Protein AF-A0A8T3UH91-F1 (afdb_monomer)

pLDDT: mean 88.27, std 12.26, range [32.91, 98.62]

Mean predicted aligned error: 14.59 Å

Sequence (469 aa):
MAYIKEEEIVKNKIKLSKAHIYLDKYDMYYVEFLMRSGQTKKVRVFCEKGTFPEFNSAEFQKLQQVYGSKLLTDFFVKRLIGEKGLMNKEGRDDFIYLGGELYKNGYIANRHMVQLNGKTGQQNFDENLFSLRLQVQAKENNSQNSINSNNKNGKTYVIGDIHGMYGSYTEIMKRMTSKDHLIILGDVIDRGTGGIQIIQDIMKRKENRQTNPKITFMLGNHEMQFLETVATMIRRGLHKEDLITIMNRRIARSQYGYYSLHSDPKSKKSQDEWKKKLDLYDVDYQKLIDKKGLTDWELDIMGIWLTSNKGSTTIFDFLQGGRVNGTKEQQAIYSFLADSYVTLPQNINGKDYLFVHAMPPKDSQMIRQMKQSKKGYKFKELTRDQYTFMLEERDNSTYEQAKAYGFTTICGHTPEFGEILIDDNKGFVRIDAGCGHKQRKSKLALYCIDDGKVEYFDEKETIHEQPSL

Nearest PDB structures (foldseek):
  1cnt-assembly2_2  TM=3.433E-01  e=3.207E+00  Homo sapiens
  3ja6-assembly1_I  TM=1.655E-01  e=2.858E+00  Escherichia coli

Foldseek 3Di:
DQFDAPVQFPVVDWDKDWDPFDDDFWTWMWIWTQTPVRDIQIAIEIETPPADDHCPDPVVVVVCVQQHVCVCCVQPPVQAHDCNHQRNVVVHNYYYYSAYHDDSPRDGHDQQDQDPVRGGVVVVCVVCVVVVCVSVCVLVVLVVVVVVVVPDAAFEKEWFAAALLVQQVVVVQVPDFLRYEYEYQANQYHLFQRSVVVLVVVVVLCVDSVGGHHYAYAHALLLVLVLLLVVLCVLQVDDPVLLVLLQQLLVLVVLLVVLVVDDDPVSVVSNVVSVVSNVVSVVVNVVSCVNRVDDPVSSVSSRCNVHVRVCVSVVQLLDPPHVADDDVRSVVSSVVNQQHFQWAWDQDPNAIAIRHAAFAFPPLVQLVCCLVVNGTDGNNRDDPVRNCSSVDHDDLVRLQSNVVSRYQYEYEDDAPAQDWDDDVPSRYTYQQNAASVPDPNGWIWMATPSSGDIDTHARHSDSPDDHDD

Solvent-accessible surface area (backbone atoms only — not comparable to full-atom values): 24768 Å² total; per-residue (Å²): 128,42,48,52,50,70,86,47,40,43,90,91,47,68,48,78,45,78,48,97,58,94,51,96,66,36,39,42,30,39,42,35,38,34,31,74,88,71,49,74,49,71,29,43,34,33,30,37,55,86,48,68,70,57,88,85,36,74,66,33,54,52,48,31,71,74,70,34,89,54,49,62,52,53,63,64,44,61,45,38,33,31,88,87,5,49,18,40,76,67,65,35,68,54,72,46,77,64,29,49,45,79,46,100,82,78,55,76,24,61,32,74,46,67,43,98,85,74,41,24,54,46,55,54,48,61,77,42,42,67,62,51,49,54,56,50,48,57,53,47,52,56,47,51,58,54,59,76,41,75,80,82,72,55,54,44,34,38,34,26,30,37,12,4,24,36,18,36,53,49,58,53,59,73,73,58,42,38,62,20,34,42,35,38,28,17,27,45,45,15,63,28,87,18,16,65,60,48,53,52,51,51,55,58,35,64,75,40,52,85,74,22,35,47,72,47,56,32,40,14,52,54,52,50,39,50,51,55,38,55,52,45,27,65,77,47,68,54,52,74,68,54,55,49,41,49,38,52,30,52,51,25,49,51,51,26,55,57,27,67,79,43,88,50,74,67,35,47,52,52,21,55,56,26,44,55,51,26,60,57,31,49,55,56,42,49,52,48,33,72,75,47,67,64,48,71,67,60,51,48,47,40,36,45,31,39,57,79,54,32,30,50,60,39,53,52,33,54,36,86,89,41,80,35,81,48,69,69,49,46,50,49,54,53,50,53,56,40,66,19,28,47,33,39,46,47,75,56,96,90,43,41,34,33,41,20,16,37,44,55,66,79,52,63,64,59,55,52,49,25,67,75,68,57,46,55,46,34,45,76,79,50,56,72,83,74,53,47,49,45,77,45,81,76,56,73,67,33,36,44,53,43,30,74,75,58,26,34,37,39,24,19,80,66,60,66,50,51,42,65,50,76,38,81,89,53,17,39,35,37,32,12,8,25,31,53,69,82,47,97,50,28,15,34,30,39,36,30,72,83,79,69,48,74,48,77,35,64,77,18,51,42,85,81,62,72,80,86,129

Secondary structure (DSSP, 8-state):
--S--GGGEEEEEEEEEE-----SSEEEEEEEEEETTSPEEEEEEEEETTSS--TTSHHHHHHHHHH-TTHHIIIIIITTSSTTSHHHHHT-SS-EEEES-B-TTS-B--TTPBPTTSSBHHHHHHHHHHHHHHHHHHHHHHHHHHHTTTTT---EEEE---TT-HHHHHHHHHH--TT-EEEE-S--SSSSS-HHHHHHHHHHHHH-TTTS-EEEEB--HHHHHHHHHHHHHHHHT--HHHHHHHHHHHHHHHHHHHHHT--SHHHHHHHHHHHHHHHHHHHHHHHHHHHHT--HHHHHHHHHHHHTS-THHHHHHHSTTSSS-HHHHHHHHHHHHHTSEEEEEEEETTEEEEEESSS--S-HHHHHHHHHH---EEGGGS-HHHHGGGTSPPPHHHHHHHHHTTPEEEE-SS--SSS-EEETTTTEEE---BTTS--TT-BEEEEETTT--EEEE---SSTTPPPP-

Structure (mmCIF, N/CA/C/O backbone):
data_AF-A0A8T3UH91-F1
#
_entry.id   AF-A0A8T3UH91-F1
#
loop_
_atom_site.group_PDB
_atom_site.id
_atom_site.type_symbol
_atom_site.label_atom_id
_atom_site.label_alt_id
_atom_site.label_comp_id
_atom_site.label_asym_id
_atom_site.label_entity_id
_atom_site.label_seq_id
_atom_site.pdbx_PDB_ins_code
_atom_site.Cartn_x
_atom_site.Cartn_y
_atom_site.Cartn_z
_atom_site.occupancy
_atom_site.B_iso_or_equiv
_atom_site.auth_seq_id
_atom_site.auth_comp_id
_atom_site.auth_asym_id
_atom_site.auth_atom_id
_atom_site.pdbx_PDB_model_num
ATOM 1 N N . MET A 1 1 ? -39.924 12.089 40.213 1.00 50.84 1 MET A N 1
ATOM 2 C CA . MET A 1 1 ? -39.997 13.014 39.060 1.00 50.84 1 MET A CA 1
ATOM 3 C C . MET A 1 1 ? -38.819 12.721 38.140 1.00 50.84 1 MET A C 1
ATOM 5 O O . MET A 1 1 ? -37.715 12.589 38.648 1.00 50.84 1 MET A O 1
ATOM 9 N N . ALA A 1 2 ? -39.045 12.559 36.833 1.00 63.06 2 ALA A N 1
ATOM 10 C CA . ALA A 1 2 ? -38.036 12.118 35.857 1.00 63.06 2 ALA A CA 1
ATOM 11 C C . ALA A 1 2 ? -37.262 13.291 35.213 1.00 63.06 2 ALA A C 1
ATOM 13 O O . ALA A 1 2 ? -37.005 13.291 34.016 1.00 63.06 2 ALA A O 1
ATOM 14 N N . TYR A 1 3 ? -36.925 14.331 35.980 1.00 78.81 3 TYR A N 1
ATOM 15 C CA . TYR A 1 3 ? -36.194 15.495 35.468 1.00 78.81 3 TYR A CA 1
ATOM 16 C C . TYR A 1 3 ? -35.177 16.008 36.485 1.00 78.81 3 TYR A C 1
ATOM 18 O O . TYR A 1 3 ? -35.270 15.704 37.671 1.00 78.81 3 TYR A O 1
ATOM 26 N N . ILE A 1 4 ? -34.195 16.767 36.001 1.00 83.12 4 ILE A N 1
ATOM 27 C CA . ILE A 1 4 ? -33.141 17.375 36.821 1.00 83.12 4 ILE A CA 1
ATOM 28 C C . ILE A 1 4 ? -33.597 18.770 37.257 1.00 83.12 4 ILE A C 1
ATOM 30 O O . ILE A 1 4 ? -34.026 19.556 36.405 1.00 83.12 4 ILE A O 1
ATOM 34 N N . LYS A 1 5 ? -33.501 19.101 38.550 1.00 85.00 5 LYS A N 1
ATOM 35 C CA . LYS A 1 5 ? -33.792 20.462 39.030 1.00 85.00 5 LYS A CA 1
ATOM 36 C C . LYS A 1 5 ? -32.560 21.362 38.907 1.00 85.00 5 LYS A C 1
ATOM 38 O O . LYS A 1 5 ? -31.431 20.903 39.063 1.00 85.00 5 LYS A O 1
ATOM 43 N N . GLU A 1 6 ? -32.754 22.653 38.639 1.00 82.38 6 GLU A N 1
ATOM 44 C CA . GLU A 1 6 ? -31.633 23.588 38.441 1.00 82.38 6 GLU A CA 1
ATOM 45 C C . GLU A 1 6 ? -30.746 23.713 39.686 1.00 82.38 6 GLU A C 1
ATOM 47 O O . GLU A 1 6 ? -29.523 23.821 39.583 1.00 82.38 6 GLU A O 1
ATOM 52 N N . GLU A 1 7 ? -31.351 23.674 40.870 1.00 83.44 7 GLU A N 1
ATOM 53 C CA . GLU A 1 7 ? -30.669 23.733 42.157 1.00 83.44 7 GLU A CA 1
ATOM 54 C C . GLU A 1 7 ? -29.778 22.514 42.429 1.00 83.44 7 GLU A C 1
ATOM 56 O O . GLU A 1 7 ? -28.810 22.629 43.184 1.00 83.44 7 GLU A O 1
ATOM 61 N N . GLU A 1 8 ? -30.040 21.377 41.780 1.00 84.44 8 GLU A N 1
ATOM 62 C CA . GLU A 1 8 ? -29.279 20.135 41.941 1.00 84.44 8 GLU A CA 1
ATOM 63 C C . GLU A 1 8 ? -27.990 20.120 41.106 1.00 84.44 8 GLU A C 1
ATOM 65 O O . GLU A 1 8 ? -27.100 19.312 41.376 1.00 84.44 8 GLU A O 1
ATOM 70 N N . ILE A 1 9 ? -27.852 21.021 40.128 1.00 84.94 9 ILE A N 1
ATOM 71 C CA . ILE A 1 9 ? -26.699 21.093 39.225 1.00 84.94 9 ILE A CA 1
ATOM 72 C C . ILE A 1 9 ? -25.658 22.080 39.765 1.00 84.94 9 ILE A C 1
ATOM 74 O O . ILE A 1 9 ? -25.963 23.185 40.227 1.00 84.94 9 ILE A O 1
ATOM 78 N N . VAL A 1 10 ? -24.380 21.729 39.637 1.00 84.06 10 VAL A N 1
ATOM 79 C CA . VAL A 1 10 ? -23.287 22.693 39.786 1.00 84.06 10 VAL A CA 1
ATOM 80 C C . VAL A 1 10 ? -23.265 23.588 38.540 1.00 84.06 10 VAL A C 1
ATOM 82 O O . VAL A 1 10 ? -22.735 23.195 37.504 1.00 84.06 10 VAL A O 1
ATOM 85 N N . LYS A 1 11 ? -23.846 24.794 38.634 1.00 69.56 11 LYS A N 1
ATOM 86 C CA . LYS A 1 11 ? -24.146 25.704 37.500 1.00 69.56 11 LYS A CA 1
ATOM 87 C C . LYS A 1 11 ? -23.007 25.929 36.483 1.00 69.56 11 LYS A C 1
ATOM 89 O O . LYS A 1 11 ? -23.297 26.151 35.315 1.00 69.56 11 LYS A O 1
ATOM 94 N N . ASN A 1 12 ? -21.739 25.826 36.893 1.00 70.81 12 ASN A N 1
ATOM 95 C CA . ASN A 1 12 ? -20.565 26.038 36.026 1.00 70.81 12 ASN A CA 1
ATOM 96 C C . ASN A 1 12 ? -19.879 24.738 35.556 1.00 70.81 12 ASN A C 1
ATOM 98 O O . ASN A 1 12 ? -18.788 24.790 34.995 1.00 70.81 12 ASN A O 1
ATOM 102 N N . LYS A 1 13 ? -20.470 23.565 35.809 1.00 80.56 13 LYS A N 1
ATOM 103 C CA . LYS A 1 13 ? -19.911 22.254 35.443 1.00 80.56 13 LYS A CA 1
ATOM 104 C C . LYS A 1 13 ? -20.906 21.454 34.605 1.00 80.56 13 LYS A C 1
ATOM 106 O O . LYS A 1 13 ? -21.350 20.374 34.993 1.00 80.56 13 LYS A O 1
ATOM 111 N N . ILE A 1 14 ? -21.248 22.025 33.454 1.00 83.44 14 ILE A N 1
ATOM 112 C CA . ILE A 1 14 ? -22.041 21.373 32.412 1.00 83.44 14 ILE A CA 1
ATOM 113 C C . ILE A 1 14 ? -21.147 21.198 31.193 1.00 83.44 14 ILE A C 1
ATOM 115 O O . ILE A 1 14 ? -20.509 22.157 30.754 1.00 83.44 14 ILE A O 1
ATOM 119 N N . LYS A 1 15 ? -21.095 19.981 30.654 1.00 85.81 15 LYS A N 1
ATOM 120 C CA . LYS A 1 15 ? -20.309 19.667 29.462 1.00 85.81 15 LYS A CA 1
ATOM 121 C C . LYS A 1 15 ? -21.236 19.265 28.323 1.00 85.81 15 LYS A C 1
ATOM 123 O O . LYS A 1 15 ? -22.143 18.457 28.506 1.00 85.81 15 LYS A O 1
ATOM 128 N N . LEU A 1 16 ? -20.991 19.854 27.158 1.00 85.12 16 LEU A N 1
ATOM 129 C CA . LEU A 1 16 ? -21.706 19.586 25.917 1.00 85.12 16 LEU A CA 1
ATOM 130 C C . LEU A 1 16 ? -20.719 19.040 24.891 1.00 85.12 16 LEU A C 1
ATOM 132 O O . LEU A 1 16 ? -19.650 19.618 24.692 1.00 85.12 16 LEU A O 1
ATOM 136 N N . SER A 1 17 ? -21.067 17.940 24.235 1.00 86.94 17 SER A N 1
ATOM 137 C CA . SER A 1 17 ? -20.285 17.394 23.123 1.00 86.94 17 SER A CA 1
ATOM 138 C C . SER A 1 17 ? -21.195 16.767 22.078 1.00 86.94 17 SER A C 1
ATOM 140 O O . SER A 1 17 ? -22.221 16.180 22.413 1.00 86.94 17 SER A O 1
ATOM 142 N N . LYS A 1 18 ? -20.827 16.876 20.800 1.00 86.00 18 LYS A N 1
ATOM 143 C CA . LYS A 1 18 ? -21.486 16.103 19.747 1.00 86.00 18 LYS A CA 1
ATOM 144 C C . LYS A 1 18 ? -21.043 14.645 19.841 1.00 86.00 18 LYS A C 1
ATOM 146 O O . LYS A 1 18 ? -19.884 14.357 20.140 1.00 86.00 18 LYS A O 1
ATOM 151 N N . ALA A 1 19 ? -21.967 13.721 19.632 1.00 86.50 19 ALA A N 1
ATOM 152 C CA . ALA A 1 19 ? -21.669 12.303 19.608 1.00 86.50 19 ALA A CA 1
ATOM 153 C C . ALA A 1 19 ? -21.214 11.877 18.208 1.00 86.50 19 ALA A C 1
ATOM 155 O O . ALA A 1 19 ? -21.878 12.159 17.215 1.00 86.50 19 ALA A O 1
ATOM 156 N N . HIS A 1 20 ? -20.118 11.124 18.133 1.00 83.00 20 HIS A N 1
ATOM 157 C CA . HIS A 1 20 ? -19.632 10.522 16.887 1.00 83.00 20 HIS A CA 1
ATOM 158 C C . HIS A 1 20 ? -20.327 9.180 16.610 1.00 83.00 20 HIS A C 1
ATOM 160 O O . HIS A 1 20 ? -19.680 8.148 16.447 1.00 83.00 20 HIS A O 1
ATOM 166 N N . ILE A 1 21 ? -21.661 9.180 16.624 1.00 83.56 21 ILE A N 1
ATOM 167 C CA . ILE A 1 21 ? -22.488 8.015 16.297 1.00 83.56 21 ILE A CA 1
ATOM 168 C C . ILE A 1 21 ? -23.267 8.356 15.033 1.00 83.56 21 ILE A C 1
ATOM 170 O O . ILE A 1 21 ? -24.060 9.294 15.033 1.00 83.56 21 ILE A O 1
ATOM 174 N N . TYR A 1 22 ? -23.035 7.601 13.958 1.00 83.06 22 TYR A N 1
ATOM 175 C CA . TYR A 1 22 ? -23.790 7.778 12.723 1.00 83.06 22 TYR A CA 1
ATOM 176 C C . TYR A 1 22 ? -25.223 7.286 12.922 1.00 83.06 22 TYR A C 1
ATOM 178 O O . TYR A 1 22 ? -25.450 6.098 13.152 1.00 83.06 22 TYR A O 1
ATOM 186 N N . LEU A 1 23 ? -26.173 8.209 12.809 1.00 85.50 23 LEU A N 1
ATOM 187 C CA . LEU A 1 23 ? -27.600 7.929 12.765 1.00 85.50 23 LEU A CA 1
ATOM 188 C C . LEU A 1 23 ? -28.147 8.494 11.451 1.00 85.50 23 LEU A C 1
ATOM 190 O O . LEU A 1 23 ? -27.703 9.537 10.958 1.00 85.50 23 LEU A O 1
ATOM 194 N N . ASP A 1 24 ? -29.094 7.777 10.857 1.00 78.38 24 ASP A N 1
ATOM 195 C CA . ASP A 1 24 ? -29.610 8.094 9.523 1.00 78.38 24 ASP A CA 1
ATOM 196 C C . ASP A 1 24 ? -30.246 9.496 9.481 1.00 78.38 24 ASP A C 1
ATOM 198 O O . ASP A 1 24 ? -29.843 10.349 8.690 1.00 78.38 24 ASP A O 1
ATOM 202 N N . LYS A 1 25 ? -31.155 9.770 10.428 1.00 83.88 25 LYS A N 1
ATOM 203 C CA . LYS A 1 25 ? -32.010 10.972 10.440 1.00 83.88 25 LYS A CA 1
ATOM 204 C C . LYS A 1 25 ? -31.674 12.009 11.513 1.00 83.88 25 LYS A C 1
ATOM 206 O O . LYS A 1 25 ? -32.262 13.088 11.508 1.00 83.88 25 LYS A O 1
ATOM 211 N N . TYR A 1 26 ? -30.759 11.696 12.429 1.00 89.19 26 TYR A N 1
ATOM 212 C CA . TYR A 1 26 ? -30.516 12.517 13.616 1.00 89.19 26 TYR A CA 1
ATOM 213 C C . TYR A 1 26 ? -29.032 12.802 13.827 1.00 89.19 26 TYR A C 1
ATOM 215 O O . TYR A 1 26 ? -28.194 11.931 13.615 1.00 89.19 26 TYR A O 1
ATOM 223 N N . ASP A 1 27 ? -28.726 13.994 14.326 1.00 88.75 27 ASP A N 1
ATOM 224 C CA . ASP A 1 27 ? -27.482 14.253 15.047 1.00 88.75 27 ASP A CA 1
ATOM 225 C C . ASP A 1 27 ? -27.733 14.070 16.550 1.00 88.75 27 ASP A C 1
ATOM 227 O O . ASP A 1 27 ? -28.791 14.448 17.064 1.00 88.75 27 ASP A O 1
ATOM 231 N N . MET A 1 28 ? -26.762 13.496 17.265 1.00 91.81 28 MET A N 1
ATOM 232 C CA . MET A 1 28 ? -26.852 13.273 18.710 1.00 91.81 28 MET A CA 1
ATOM 233 C C . MET A 1 28 ? -25.784 14.073 19.457 1.00 91.81 28 MET A C 1
ATOM 235 O O . MET A 1 28 ? -24.643 14.182 19.012 1.00 91.81 28 MET A O 1
ATOM 239 N N . TYR A 1 29 ? -26.143 14.586 20.630 1.00 91.19 29 TYR A N 1
ATOM 240 C CA . TYR A 1 29 ? -25.258 15.311 21.534 1.00 91.19 29 TYR A CA 1
ATOM 241 C C . TYR A 1 29 ? -25.365 14.740 22.950 1.00 91.19 29 TYR A C 1
ATOM 243 O O . TYR A 1 29 ? -26.417 14.252 23.369 1.00 91.19 29 TYR A O 1
ATOM 251 N N . TYR A 1 30 ? -24.271 14.819 23.700 1.00 91.81 30 TYR A N 1
ATOM 252 C CA . TYR A 1 30 ? -24.234 14.533 25.127 1.00 91.81 30 TYR A CA 1
ATOM 253 C C . TYR A 1 30 ? -24.343 15.830 25.918 1.00 91.81 30 TYR A C 1
ATOM 255 O O . TYR A 1 30 ? -23.558 16.757 25.709 1.00 91.81 30 TYR A O 1
ATOM 263 N N . VAL A 1 31 ? -25.280 15.857 26.864 1.00 91.38 31 VAL A N 1
ATOM 264 C CA . VAL A 1 31 ? -25.363 16.878 27.911 1.00 91.38 31 VAL A CA 1
ATOM 265 C C . VAL A 1 31 ? -25.018 16.220 29.241 1.00 91.38 31 VAL A C 1
ATOM 267 O O . VAL A 1 31 ? -25.772 15.393 29.751 1.00 91.38 31 VAL A O 1
ATOM 270 N N . GLU A 1 32 ? -23.851 16.546 29.789 1.00 91.25 32 GLU A N 1
ATOM 271 C CA . GLU A 1 32 ? -23.360 15.994 31.051 1.00 91.25 32 GLU A CA 1
ATOM 272 C C . GLU A 1 32 ? -23.492 17.036 32.167 1.00 91.25 32 GLU A C 1
ATOM 274 O O . GLU A 1 32 ? -22.881 18.106 32.122 1.00 91.25 32 GLU A O 1
ATOM 279 N N . PHE A 1 33 ? -24.278 16.700 33.186 1.00 89.56 33 PHE A N 1
ATOM 280 C CA . PHE A 1 33 ? -24.526 17.517 34.368 1.00 89.56 33 PHE A CA 1
ATOM 281 C C . PHE A 1 33 ? -23.737 16.978 35.556 1.00 89.56 33 PHE A C 1
ATOM 283 O O . PHE A 1 33 ? -23.952 15.833 35.960 1.00 89.56 33 PHE A O 1
ATOM 290 N N . LEU A 1 34 ? -22.868 17.791 36.164 1.00 88.31 34 LEU A N 1
ATOM 291 C CA . LEU A 1 34 ? -22.359 17.469 37.496 1.00 88.31 34 LEU A CA 1
ATOM 292 C C . LEU A 1 34 ? -23.398 17.856 38.553 1.00 88.31 34 LEU A C 1
ATOM 294 O O . LEU A 1 34 ? -23.672 19.040 38.770 1.00 88.31 34 LEU A O 1
ATOM 298 N N . MET A 1 35 ? -23.938 16.850 39.230 1.00 87.56 35 MET A N 1
ATOM 299 C CA . MET A 1 35 ? -24.889 17.024 40.320 1.00 87.56 35 MET A CA 1
ATOM 300 C C . MET A 1 35 ? -24.156 17.411 41.610 1.00 87.56 35 MET A C 1
ATOM 302 O O . MET A 1 35 ? -23.020 16.996 41.844 1.00 87.56 35 MET A O 1
ATOM 306 N N . ARG A 1 36 ? -24.816 18.159 42.500 1.00 86.62 36 ARG A N 1
ATOM 307 C CA . ARG A 1 36 ? -24.289 18.491 43.840 1.00 86.62 36 ARG A CA 1
ATOM 308 C C . ARG A 1 36 ? -24.032 17.260 44.709 1.00 86.62 36 ARG A C 1
ATOM 310 O O . ARG A 1 36 ? -23.207 17.330 45.610 1.00 86.62 36 ARG A O 1
ATOM 317 N N . SER A 1 37 ? -24.692 16.140 44.413 1.00 85.19 37 SER A N 1
ATOM 318 C CA . SER A 1 37 ? -24.425 14.834 45.027 1.00 85.19 37 SER A CA 1
ATOM 319 C C . SER A 1 37 ? -23.076 14.223 44.621 1.00 85.19 37 SER A C 1
ATOM 321 O O . SER A 1 37 ? -22.686 13.200 45.171 1.00 85.19 37 SER A O 1
ATOM 323 N N . GLY A 1 38 ? -22.371 14.811 43.648 1.00 80.69 38 GLY A N 1
ATOM 324 C CA . GLY A 1 38 ? -21.104 14.310 43.111 1.00 80.69 38 GLY A CA 1
ATOM 325 C C . GLY A 1 38 ? -21.253 13.373 41.908 1.00 80.69 38 GLY A C 1
ATOM 326 O O . GLY A 1 38 ? -20.260 13.081 41.247 1.00 80.69 38 GLY A O 1
ATOM 327 N N . GLN A 1 39 ? -22.471 12.937 41.571 1.00 85.69 39 GLN A N 1
ATOM 328 C CA . GLN A 1 39 ? -22.726 12.096 40.400 1.00 85.69 39 GLN A CA 1
ATOM 329 C C . GLN A 1 39 ? -22.782 12.926 39.109 1.00 85.69 39 GLN A C 1
ATOM 331 O O . GLN A 1 39 ? -23.327 14.031 39.086 1.00 85.69 39 GLN A O 1
ATOM 336 N N . THR A 1 40 ? -22.274 12.378 38.004 1.00 88.69 40 THR A N 1
ATOM 337 C CA . THR A 1 40 ? -22.498 12.942 36.665 1.00 88.69 40 THR A CA 1
ATOM 338 C C . THR A 1 40 ? -23.710 12.286 36.013 1.00 88.69 40 THR A C 1
ATOM 340 O O . THR A 1 40 ? -23.728 11.070 35.826 1.00 88.69 40 THR A O 1
ATOM 343 N N . LYS A 1 41 ? -24.712 13.086 35.636 1.00 88.50 41 LYS A N 1
ATOM 344 C CA . LYS A 1 41 ? -25.867 12.626 34.857 1.00 88.50 41 LYS A CA 1
ATOM 345 C C . LYS A 1 41 ? -25.677 12.998 33.391 1.00 88.50 41 LYS A C 1
ATOM 347 O O . LYS A 1 41 ? -25.505 14.169 33.068 1.00 88.50 41 LYS A O 1
ATOM 352 N N . LYS A 1 42 ? -25.686 11.996 32.514 1.00 91.62 42 LYS A N 1
ATOM 353 C CA . LYS A 1 42 ? -25.548 12.153 31.062 1.00 91.62 42 LYS A CA 1
ATOM 354 C C . LYS A 1 42 ? -26.914 12.013 30.408 1.00 91.62 42 LYS A C 1
ATOM 356 O O . LYS A 1 42 ? -27.591 11.020 30.651 1.00 91.62 42 LYS A O 1
ATOM 361 N N . VAL A 1 43 ? -27.275 12.980 29.573 1.00 93.38 43 VAL A N 1
ATOM 362 C CA . VAL A 1 43 ? -28.507 12.970 28.784 1.00 93.38 43 VAL A CA 1
ATOM 363 C C . VAL A 1 43 ? -28.145 12.993 27.305 1.00 93.38 43 VAL A C 1
ATOM 365 O O . VAL A 1 43 ? -27.385 13.857 26.861 1.00 93.38 43 VAL A O 1
ATOM 368 N N . ARG A 1 44 ? -28.676 12.036 26.546 1.00 94.06 44 ARG A N 1
ATOM 369 C CA . ARG A 1 44 ? -28.547 11.984 25.086 1.00 94.06 44 ARG A CA 1
ATOM 370 C C . ARG A 1 44 ? -29.653 12.815 24.470 1.00 94.06 44 ARG A C 1
ATOM 372 O O . ARG A 1 44 ? -30.833 12.563 24.715 1.00 94.06 44 ARG A O 1
ATOM 379 N N . VAL A 1 45 ? -29.274 13.813 23.688 1.00 92.88 45 VAL A N 1
ATOM 380 C CA . VAL A 1 45 ? -30.225 14.714 23.042 1.00 92.88 45 VAL A CA 1
ATOM 381 C C . VAL A 1 45 ? -30.059 14.683 21.535 1.00 92.88 45 VAL A C 1
ATOM 383 O O . VAL A 1 45 ? -28.947 14.530 21.033 1.00 92.88 45 VAL A O 1
ATOM 386 N N . PHE A 1 46 ? -31.173 14.803 20.823 1.00 91.69 46 PHE A N 1
ATOM 387 C CA . PHE A 1 46 ? -31.242 14.575 19.386 1.00 91.69 46 PHE A CA 1
ATOM 388 C C . PHE A 1 46 ? -31.801 15.797 18.670 1.00 91.69 46 PHE A C 1
ATOM 390 O O . PHE A 1 46 ? -32.780 16.398 19.120 1.00 91.69 46 PHE A O 1
ATOM 397 N N . CYS A 1 47 ? -31.203 16.109 17.530 1.00 88.06 47 CYS A N 1
ATOM 398 C CA . CYS A 1 47 ? -31.688 17.088 16.565 1.00 88.06 47 CYS A CA 1
ATOM 399 C C . CYS A 1 47 ? -31.819 16.404 15.203 1.00 88.06 47 CYS A C 1
ATOM 401 O O . CYS A 1 47 ? -31.239 15.340 14.980 1.00 88.06 47 CYS A O 1
ATOM 403 N N . GLU A 1 48 ? -32.578 17.000 14.288 1.00 83.81 48 GLU A N 1
ATOM 404 C CA . GLU A 1 48 ? -32.529 16.580 12.885 1.00 83.81 48 GLU A CA 1
ATOM 405 C C . GLU A 1 48 ? -31.100 16.721 12.342 1.00 83.81 48 GLU A C 1
ATOM 407 O O . GLU A 1 48 ? -30.321 17.578 12.764 1.00 83.81 48 GLU A O 1
ATOM 412 N N . LYS A 1 49 ? -30.722 15.816 11.444 1.00 84.31 49 LYS A N 1
ATOM 413 C CA . LYS A 1 49 ? -29.356 15.757 10.927 1.00 84.31 49 LYS A CA 1
ATOM 414 C C . LYS A 1 49 ? -28.990 17.036 10.177 1.00 84.31 49 LYS A C 1
ATOM 416 O O . LYS A 1 49 ? -29.718 17.466 9.288 1.00 84.31 49 LYS A O 1
ATOM 421 N N . GLY A 1 50 ? -27.839 17.609 10.515 1.00 76.44 50 GLY A N 1
ATOM 422 C CA . GLY A 1 50 ? -27.311 18.814 9.880 1.00 76.44 50 GLY A CA 1
ATOM 423 C C . GLY A 1 50 ? -27.957 20.116 10.352 1.00 76.44 50 GLY A C 1
ATOM 424 O O . GLY A 1 50 ? -27.620 21.169 9.821 1.00 76.44 50 GLY A O 1
ATOM 425 N N . THR A 1 51 ? -28.852 20.084 11.343 1.00 75.00 51 THR A N 1
ATOM 426 C CA . THR A 1 51 ? -29.585 21.292 11.751 1.00 75.00 51 THR A CA 1
ATOM 427 C C . THR A 1 51 ? -28.914 22.103 12.849 1.00 75.00 51 THR A C 1
ATOM 429 O O . THR A 1 51 ? -29.275 23.258 13.086 1.00 75.00 51 THR A O 1
ATOM 432 N N . PHE A 1 52 ? -27.912 21.524 13.508 1.00 77.50 52 PHE A N 1
ATOM 433 C CA . PHE A 1 52 ? -27.075 22.219 14.473 1.00 77.50 52 PHE A CA 1
ATOM 434 C C . PHE A 1 52 ? -25.595 22.032 14.092 1.00 77.50 52 PHE A C 1
ATOM 436 O O . PHE A 1 52 ? -25.118 20.894 14.032 1.00 77.50 52 PHE A O 1
ATOM 443 N N . PRO A 1 53 ? -24.842 23.117 13.827 1.00 70.94 53 PRO A N 1
ATOM 444 C CA . PRO A 1 53 ? -23.475 23.011 13.325 1.00 70.94 53 PRO A CA 1
ATOM 445 C C . PRO A 1 53 ? -22.489 22.535 14.402 1.00 70.94 53 PRO A C 1
ATOM 447 O O . PRO A 1 53 ? -22.771 22.568 15.602 1.00 70.94 53 PRO A O 1
ATOM 450 N N . GLU A 1 54 ? -21.293 22.111 13.984 1.00 79.44 54 GLU A N 1
ATOM 451 C CA . GLU A 1 54 ? -20.215 21.741 14.911 1.00 79.44 54 GLU A CA 1
ATOM 452 C C . GLU A 1 54 ? -19.823 22.924 15.805 1.00 79.44 54 GLU A C 1
ATOM 454 O O . GLU A 1 54 ? -19.657 24.043 15.313 1.00 79.44 54 GLU A O 1
ATOM 459 N N . PHE A 1 55 ? -19.590 22.676 17.099 1.00 81.38 55 PHE A N 1
ATOM 460 C CA . PHE A 1 55 ? -19.304 23.731 18.086 1.00 81.38 55 PHE A CA 1
ATOM 461 C C . PHE A 1 55 ? -18.046 24.563 17.781 1.00 81.38 55 PHE A C 1
ATOM 463 O O . PHE A 1 55 ? -17.921 25.680 18.268 1.00 81.38 55 PHE A O 1
ATOM 470 N N . ASN A 1 56 ? -17.128 24.051 16.956 1.00 77.75 56 ASN A N 1
ATOM 471 C CA . ASN A 1 56 ? -15.904 24.757 16.559 1.00 77.75 56 ASN A CA 1
ATOM 472 C C . ASN A 1 56 ? -15.973 25.343 15.138 1.00 77.75 56 ASN A C 1
ATOM 474 O O . ASN A 1 56 ? -14.982 25.876 14.644 1.00 77.75 56 ASN A O 1
ATOM 478 N N . SER A 1 57 ? -17.110 25.221 14.450 1.00 78.94 57 SER A N 1
ATOM 479 C CA . SER A 1 57 ? -17.253 25.695 13.073 1.00 78.94 57 SER A CA 1
ATOM 480 C C . SER A 1 57 ? -17.377 27.219 12.990 1.00 78.94 57 SER A C 1
ATOM 482 O O . SER A 1 57 ? -17.914 27.878 13.884 1.00 78.94 57 SER A O 1
ATOM 484 N N . ALA A 1 58 ? -16.950 27.787 11.859 1.00 79.56 58 ALA A N 1
ATOM 485 C CA . ALA A 1 58 ? -17.169 29.201 11.551 1.00 79.56 58 ALA A CA 1
ATOM 486 C C . ALA A 1 58 ? -18.668 29.562 11.513 1.00 79.56 58 ALA A C 1
ATOM 488 O O . ALA A 1 58 ? -19.052 30.685 11.828 1.00 79.56 58 ALA A O 1
ATOM 489 N N . GLU A 1 59 ? -19.528 28.609 11.148 1.00 75.44 59 GLU A N 1
ATOM 490 C CA . GLU A 1 59 ? -20.982 28.766 11.176 1.00 75.44 59 GLU A CA 1
ATOM 491 C C . GLU A 1 59 ? -21.510 28.916 12.607 1.00 75.44 59 GLU A C 1
ATOM 493 O O . GLU A 1 59 ? -22.268 29.840 12.894 1.00 75.44 59 GLU A O 1
ATOM 498 N N . PHE A 1 60 ? -21.038 28.084 13.537 1.00 78.44 60 PHE A N 1
ATOM 499 C CA . PHE A 1 60 ? -21.398 28.200 14.946 1.00 78.44 60 PHE A CA 1
ATOM 500 C C . PHE A 1 60 ? -20.917 29.518 15.571 1.00 78.44 60 PHE A C 1
ATOM 502 O O . PHE A 1 60 ? -21.666 30.158 16.310 1.00 78.44 60 PHE A O 1
ATOM 509 N N . GLN A 1 61 ? -19.711 29.983 15.224 1.00 79.25 61 GLN A N 1
ATOM 510 C CA . GLN A 1 61 ? -19.216 31.294 15.665 1.00 79.25 61 GLN A CA 1
ATOM 511 C C . GLN A 1 61 ? -20.117 32.440 15.181 1.00 79.25 61 GLN A C 1
ATOM 513 O O . GLN A 1 61 ? -20.429 33.347 15.954 1.00 79.25 61 GLN A O 1
ATOM 518 N N . LYS A 1 62 ? -20.604 32.375 13.933 1.00 77.25 62 LYS A N 1
ATOM 519 C CA . LYS A 1 62 ? -21.597 33.330 13.416 1.00 77.25 62 LYS A CA 1
ATOM 520 C C . LYS A 1 62 ? -22.904 33.261 14.209 1.00 77.25 62 LYS A C 1
ATOM 522 O O . LYS A 1 62 ? -23.438 34.302 14.581 1.00 77.25 62 LYS A O 1
ATOM 527 N N . LEU A 1 63 ? -23.399 32.064 14.532 1.00 72.31 63 LEU A N 1
ATOM 528 C CA . LEU A 1 63 ? -24.602 31.908 15.360 1.00 72.31 63 LEU A CA 1
ATOM 529 C C . LEU A 1 63 ? -24.420 32.509 16.765 1.00 72.31 63 LEU A C 1
ATOM 531 O O . LEU A 1 63 ? -25.326 33.175 17.256 1.00 72.31 63 LEU A O 1
ATOM 535 N N . GLN A 1 64 ? -23.256 32.342 17.402 1.00 73.31 64 GLN A N 1
ATOM 536 C CA . GLN A 1 64 ? -22.973 32.951 18.710 1.00 73.31 64 GLN A CA 1
ATOM 537 C C . GLN A 1 64 ? -22.933 34.483 18.666 1.00 73.31 64 GLN A C 1
ATOM 539 O O . GLN A 1 64 ? -23.334 35.128 19.634 1.00 73.31 64 GLN A O 1
ATOM 544 N N . GLN A 1 65 ? -22.476 35.077 17.561 1.00 74.44 65 GLN A N 1
ATOM 545 C CA . GLN A 1 65 ? -22.514 36.531 17.372 1.00 74.44 65 GLN A CA 1
ATOM 546 C C . GLN A 1 65 ? -23.948 37.052 17.209 1.00 74.44 65 GLN A C 1
ATOM 548 O O . GLN A 1 65 ? -24.266 38.125 17.712 1.00 74.44 65 GLN A O 1
ATOM 553 N N . VAL A 1 66 ? -24.815 36.285 16.541 1.00 68.69 66 VAL A N 1
ATOM 554 C CA . VAL A 1 66 ? -26.208 36.670 16.256 1.00 68.69 66 VAL A CA 1
ATOM 555 C C . VAL A 1 66 ? -27.129 36.459 17.463 1.00 68.69 66 VAL A C 1
ATOM 557 O O . VAL A 1 66 ? -27.932 37.331 17.780 1.00 68.69 66 VAL A O 1
ATOM 560 N N . TYR A 1 67 ? -27.021 35.318 18.148 1.00 66.69 67 TYR A N 1
ATOM 561 C CA . TYR A 1 67 ? -27.941 34.912 19.225 1.00 66.69 67 TYR A CA 1
ATOM 562 C C . TYR A 1 67 ? -27.343 35.034 20.635 1.00 66.69 67 TYR A C 1
ATOM 564 O O . TYR A 1 67 ? -28.015 34.748 21.626 1.00 66.69 67 TYR A O 1
ATOM 572 N N . GLY A 1 68 ? -26.086 35.467 20.741 1.00 67.44 68 GLY A N 1
ATOM 573 C CA . GLY A 1 68 ? -25.371 35.654 21.998 1.00 67.44 68 GLY A CA 1
ATOM 574 C C . GLY A 1 68 ? -24.566 34.431 22.456 1.00 67.44 68 GLY A C 1
ATOM 575 O O . GLY A 1 68 ? -24.803 33.283 22.076 1.00 67.44 68 GLY A O 1
ATOM 576 N N . SER A 1 69 ? -23.608 34.680 23.354 1.00 62.97 69 SER A N 1
ATOM 577 C CA . SER A 1 69 ? -22.637 33.685 23.841 1.00 62.97 69 SER A CA 1
ATOM 578 C C . SER A 1 69 ? -23.246 32.527 24.646 1.00 62.97 69 SER A C 1
ATOM 580 O O . SER A 1 69 ? -22.569 31.528 24.889 1.00 62.97 69 SER A O 1
ATOM 582 N N . LYS A 1 70 ? -24.522 32.625 25.046 1.00 69.94 70 LYS A N 1
ATOM 583 C CA . LYS A 1 70 ? -25.233 31.621 25.860 1.00 69.94 70 LYS A CA 1
ATOM 584 C C . LYS A 1 70 ? -26.087 30.637 25.054 1.00 69.94 70 LYS A C 1
ATOM 586 O O . LYS A 1 70 ? -26.761 29.810 25.663 1.00 69.94 70 LYS A O 1
ATOM 591 N N . LEU A 1 71 ? -26.012 30.666 23.719 1.00 73.38 71 LEU A N 1
ATOM 592 C CA . LEU A 1 71 ? -26.791 29.810 22.812 1.00 73.38 71 LEU A CA 1
ATOM 593 C C . LEU A 1 71 ? -26.814 28.327 23.228 1.00 73.38 71 LEU A C 1
ATOM 595 O O . LEU A 1 71 ? -27.872 27.706 23.251 1.00 73.38 71 LEU A O 1
ATOM 599 N N . LEU A 1 72 ? -25.661 27.766 23.608 1.00 75.56 72 LEU A N 1
ATOM 600 C CA . LEU A 1 72 ? -25.553 26.367 24.036 1.00 75.56 72 LEU A CA 1
ATOM 601 C C . LEU A 1 72 ? -26.322 26.082 25.325 1.00 75.56 72 LEU A C 1
ATOM 603 O O . LEU A 1 72 ? -27.074 25.114 25.404 1.00 75.56 72 LEU A O 1
ATOM 607 N N . THR A 1 73 ? -26.153 26.937 26.329 1.00 76.50 73 THR A N 1
ATOM 608 C CA . THR A 1 73 ? -26.843 26.806 27.614 1.00 76.50 73 THR A CA 1
ATOM 609 C C . THR A 1 73 ? -28.348 26.984 27.438 1.00 76.50 73 THR A C 1
ATOM 611 O O . THR A 1 73 ? -29.139 26.246 28.019 1.00 76.50 73 THR A O 1
ATOM 614 N N . ASP A 1 74 ? -28.778 27.922 26.605 1.00 75.94 74 ASP A N 1
ATOM 615 C CA . ASP A 1 74 ? -30.203 28.181 26.420 1.00 75.94 74 ASP A CA 1
ATOM 616 C C . ASP A 1 74 ? -30.882 27.063 25.613 1.00 75.94 74 ASP A C 1
ATOM 618 O O . ASP A 1 74 ? -31.957 26.593 25.994 1.00 75.94 74 ASP A O 1
ATOM 622 N N . PHE A 1 75 ? -30.229 26.573 24.557 1.00 78.38 75 PHE A N 1
ATOM 623 C CA . PHE A 1 75 ? -30.779 25.532 23.692 1.00 78.38 75 PHE A CA 1
ATOM 624 C C . PHE A 1 75 ? -30.722 24.131 24.315 1.00 78.38 75 PHE A C 1
ATOM 626 O O . PHE A 1 75 ? -31.732 23.429 24.330 1.00 78.38 75 PHE A O 1
ATOM 633 N N . PHE A 1 76 ? -29.563 23.718 24.840 1.00 81.62 76 PHE A N 1
ATOM 634 C CA . PHE A 1 76 ? -29.351 22.350 25.327 1.00 81.62 76 PHE A CA 1
ATOM 635 C C . PHE A 1 76 ? -29.676 22.173 26.811 1.00 81.62 76 PHE A C 1
ATOM 637 O O . PHE A 1 76 ? -30.094 21.090 27.211 1.00 81.62 76 PHE A O 1
ATOM 644 N N . VAL A 1 77 ? -29.483 23.208 27.639 1.00 84.50 77 VAL A N 1
ATOM 645 C CA . VAL A 1 77 ? -29.637 23.090 29.099 1.00 84.50 77 VAL A CA 1
ATOM 646 C C . VAL A 1 77 ? -31.005 23.574 29.555 1.00 84.50 77 VAL A C 1
ATOM 648 O O . VAL A 1 77 ? -31.795 22.762 30.030 1.00 84.50 77 VAL A O 1
ATOM 651 N N . LYS A 1 78 ? -31.329 24.864 29.387 1.00 83.31 78 LYS A N 1
ATOM 652 C CA . LYS A 1 78 ? -32.586 25.442 29.911 1.00 83.31 78 LYS A CA 1
ATOM 653 C C . LYS A 1 78 ? -33.837 24.778 29.340 1.00 83.31 78 LYS A C 1
ATOM 655 O O . LYS A 1 78 ? -34.851 24.677 30.019 1.00 83.31 78 LYS A O 1
ATOM 660 N N . ARG A 1 79 ? -33.772 24.319 28.089 1.00 83.81 79 ARG A N 1
ATOM 661 C CA . ARG A 1 79 ? -34.871 23.597 27.437 1.00 83.81 79 ARG A CA 1
ATOM 662 C C . ARG A 1 79 ? -35.099 22.211 28.046 1.00 83.81 79 ARG A C 1
ATOM 664 O O . ARG A 1 79 ? -36.225 21.719 28.051 1.00 83.81 79 ARG A O 1
ATOM 671 N N . LEU A 1 80 ? -34.043 21.578 28.545 1.00 88.00 80 LEU A N 1
ATOM 672 C CA . LEU A 1 80 ? -34.048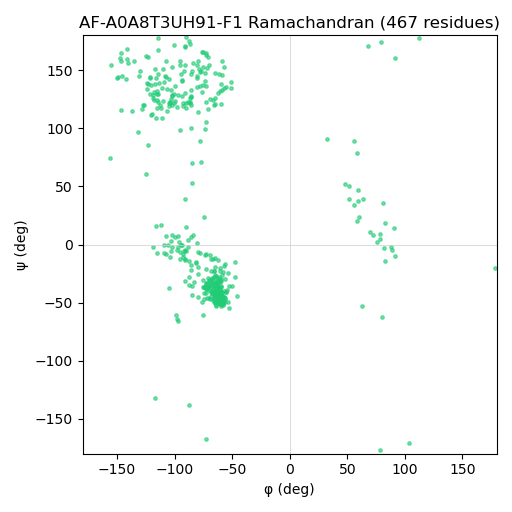 20.187 28.976 1.00 88.00 80 LEU A CA 1
ATOM 673 C C . LEU A 1 80 ? -34.544 20.022 30.423 1.00 88.00 80 LEU A C 1
ATOM 675 O O . LEU A 1 80 ? -35.357 19.134 30.688 1.00 88.00 80 LEU A O 1
ATOM 679 N N . ILE A 1 81 ? -34.083 20.887 31.331 1.00 88.56 81 ILE A N 1
ATOM 680 C CA . ILE A 1 81 ? -34.211 20.731 32.791 1.00 88.56 81 ILE A CA 1
ATOM 681 C C . ILE A 1 81 ? -35.348 21.564 33.410 1.00 88.56 81 ILE A C 1
ATOM 683 O O . ILE A 1 81 ? -35.945 22.420 32.761 1.00 88.56 81 ILE A O 1
ATOM 687 N N . GLY A 1 82 ? -35.626 21.331 34.696 1.00 86.94 82 GLY A N 1
ATOM 688 C CA . GLY A 1 82 ? -36.642 22.058 35.458 1.00 86.94 82 GLY A CA 1
ATOM 689 C C . GLY A 1 82 ? -38.076 21.583 35.205 1.00 86.94 82 GLY A C 1
ATOM 690 O O . GLY A 1 82 ? -38.349 20.748 34.345 1.00 86.94 82 GLY A O 1
ATOM 691 N N . GLU A 1 83 ? -39.019 22.134 35.970 1.00 85.25 83 GLU A N 1
ATOM 692 C CA . GLU A 1 83 ? -40.428 21.707 35.960 1.00 85.25 83 GLU A CA 1
ATOM 693 C C . GLU A 1 83 ? -41.098 21.892 34.586 1.00 85.25 83 GLU A C 1
ATOM 695 O O . GLU A 1 83 ? -41.934 21.090 34.174 1.00 85.25 83 GLU A O 1
ATOM 700 N N . LYS A 1 84 ? -40.688 22.919 33.833 1.00 85.06 84 LYS A N 1
ATOM 701 C CA . LYS A 1 84 ? -41.180 23.194 32.471 1.00 85.06 84 LYS A CA 1
ATOM 702 C C . LYS A 1 84 ? -40.304 22.585 31.366 1.00 85.06 84 LYS A C 1
ATOM 704 O O . LYS A 1 84 ? -40.627 22.758 30.182 1.00 85.06 84 LYS A O 1
ATOM 709 N N . GLY A 1 85 ? -39.222 21.903 31.741 1.00 87.94 85 GLY A N 1
ATOM 710 C CA . GLY A 1 85 ? -38.260 21.285 30.835 1.00 87.94 85 GLY A CA 1
ATOM 711 C C . GLY A 1 85 ? -38.813 20.062 30.114 1.00 87.94 85 GLY A C 1
ATOM 712 O O . GLY A 1 85 ? -39.813 19.462 30.521 1.00 87.94 85 GLY A O 1
ATOM 713 N N . LEU A 1 86 ? -38.154 19.686 29.018 1.00 89.38 86 LEU A N 1
ATOM 714 C CA . LEU A 1 86 ? -38.575 18.553 28.194 1.00 89.38 86 LEU A CA 1
ATOM 715 C C . LEU A 1 86 ? -38.522 17.216 28.940 1.00 89.38 86 LEU A C 1
ATOM 717 O O . LEU A 1 86 ? -39.422 16.403 28.752 1.00 89.38 86 LEU A O 1
ATOM 721 N N . MET A 1 87 ? -37.548 17.020 29.835 1.00 90.31 87 MET A N 1
ATOM 722 C CA . MET A 1 87 ? -37.448 15.777 30.611 1.00 90.31 87 MET A CA 1
ATOM 723 C C . MET A 1 87 ? -38.703 15.531 31.457 1.00 90.31 87 MET A C 1
ATOM 725 O O . MET A 1 87 ? -39.233 14.422 31.501 1.00 90.31 87 MET A O 1
ATOM 729 N N . ASN A 1 88 ? -39.228 16.589 32.088 1.00 90.94 88 ASN A N 1
ATOM 730 C CA . ASN A 1 88 ? -40.438 16.481 32.898 1.00 90.94 88 ASN A CA 1
ATOM 731 C C . ASN A 1 88 ? -41.674 16.248 32.024 1.00 90.94 88 ASN A C 1
ATOM 733 O O . ASN A 1 88 ? -42.468 15.356 32.306 1.00 90.94 88 ASN A O 1
ATOM 737 N N . LYS A 1 89 ? -41.812 17.023 30.938 1.00 89.19 89 LYS A N 1
ATOM 738 C CA . LYS A 1 89 ? -42.951 16.930 30.009 1.00 89.19 89 LYS A CA 1
ATOM 739 C C . LYS A 1 89 ? -43.079 15.558 29.357 1.00 89.19 89 LYS A C 1
ATOM 741 O O . LYS A 1 89 ? -44.187 15.107 29.102 1.00 89.19 89 LYS A O 1
ATOM 746 N N . GLU A 1 90 ? -41.952 14.923 29.067 1.00 88.81 90 GLU A N 1
ATOM 747 C CA . GLU A 1 90 ? -41.910 13.619 28.406 1.00 88.81 90 GLU A CA 1
ATOM 748 C C . GLU A 1 90 ? -41.870 12.454 29.394 1.00 88.81 90 GLU A C 1
ATOM 750 O O . GLU A 1 90 ? -41.947 11.304 28.973 1.00 88.81 90 GLU A O 1
ATOM 755 N N . GLY A 1 91 ? -41.709 12.725 30.695 1.00 87.69 91 GLY A N 1
ATOM 756 C CA . GLY A 1 91 ? -41.498 11.687 31.702 1.00 87.69 91 GLY A CA 1
ATOM 757 C C . GLY A 1 91 ? -40.240 10.846 31.450 1.00 87.69 91 GLY A C 1
ATOM 758 O O . GLY A 1 91 ? -40.168 9.704 31.902 1.00 87.69 91 GLY A O 1
ATOM 759 N N . ARG A 1 92 ? -39.262 11.388 30.714 1.00 88.44 92 ARG A N 1
ATOM 760 C CA . ARG A 1 92 ? -38.024 10.715 30.306 1.00 88.44 92 ARG A CA 1
ATOM 761 C C . ARG A 1 92 ? -36.832 11.519 30.775 1.00 88.44 92 ARG A C 1
ATOM 763 O O . ARG A 1 92 ? -36.771 12.724 30.556 1.00 88.44 92 ARG A O 1
ATOM 770 N N . ASP A 1 93 ? -35.852 10.842 31.354 1.00 87.00 93 ASP A N 1
ATOM 771 C CA . ASP A 1 93 ? -34.633 11.482 31.832 1.00 87.00 93 ASP A CA 1
ATOM 772 C C . ASP A 1 93 ? -33.387 11.182 30.981 1.00 87.00 93 ASP A C 1
ATOM 774 O O . ASP A 1 93 ? -32.280 11.585 31.343 1.00 87.00 93 ASP A O 1
ATOM 778 N N . ASP A 1 94 ? -33.585 10.521 29.839 1.00 88.38 94 ASP A N 1
ATOM 779 C CA . ASP A 1 94 ? -32.583 10.236 28.818 1.00 88.38 94 ASP A CA 1
ATOM 780 C C . ASP A 1 94 ? -33.253 10.031 27.444 1.00 88.38 94 ASP A C 1
ATOM 782 O O . ASP A 1 94 ? -34.419 9.631 27.373 1.00 88.38 94 ASP A O 1
ATOM 786 N N . PHE A 1 95 ? -32.512 10.277 26.360 1.00 92.75 95 PHE A N 1
ATOM 787 C CA . PHE A 1 95 ? -32.999 10.303 24.971 1.00 92.75 95 PHE A CA 1
ATOM 788 C C . PHE A 1 95 ? -34.122 11.323 24.728 1.00 92.75 95 PHE A C 1
ATOM 790 O O . PHE A 1 95 ? -35.295 10.964 24.629 1.00 92.75 95 PHE A O 1
ATOM 797 N N . ILE A 1 96 ? -33.749 12.596 24.585 1.00 93.44 96 ILE A N 1
ATOM 798 C CA . ILE A 1 96 ? -34.689 13.710 24.389 1.00 93.44 96 ILE A CA 1
ATOM 799 C C . ILE A 1 96 ? -34.498 14.356 23.017 1.00 93.44 96 ILE A C 1
ATOM 801 O O . ILE A 1 96 ? -33.390 14.740 22.648 1.00 93.44 96 ILE A O 1
ATOM 805 N N . TYR A 1 97 ? -35.584 14.532 22.270 1.00 91.62 97 TYR A N 1
ATOM 806 C CA . TYR A 1 97 ? -35.559 15.239 20.990 1.00 91.62 97 TYR A CA 1
ATOM 807 C C . TYR A 1 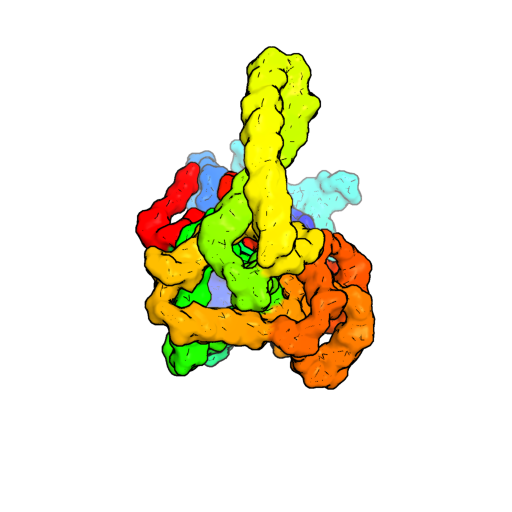97 ? -35.767 16.744 21.188 1.00 91.62 97 TYR A C 1
ATOM 809 O O . TYR A 1 97 ? -36.771 17.182 21.751 1.00 91.62 97 TYR A O 1
ATOM 817 N N . LEU A 1 98 ? -34.810 17.552 20.727 1.00 87.00 98 LEU A N 1
ATOM 818 C CA . LEU A 1 98 ? -34.835 19.006 20.902 1.00 87.00 98 LEU A CA 1
ATOM 819 C C . LEU A 1 98 ? -35.592 19.728 19.778 1.00 87.00 98 LEU A C 1
ATOM 821 O O . LEU A 1 98 ? -36.186 20.782 20.044 1.00 87.00 98 LEU A O 1
ATOM 825 N N . GLY A 1 99 ? -35.628 19.148 18.572 1.00 81.38 99 GLY A N 1
ATOM 826 C CA . GLY A 1 99 ? -36.243 19.720 17.368 1.00 81.38 99 GLY A CA 1
ATOM 827 C C . GLY A 1 99 ? -35.233 20.093 16.272 1.00 81.38 99 GLY A C 1
ATOM 828 O O . GLY A 1 99 ? -34.026 19.933 16.449 1.00 81.38 99 GLY A O 1
ATOM 829 N N . GLY A 1 100 ? -35.750 20.583 15.137 1.00 67.44 100 GLY A N 1
ATOM 830 C CA . GLY A 1 100 ? -35.013 20.629 13.873 1.00 67.44 100 GLY A CA 1
ATOM 831 C C . GLY A 1 100 ? -34.503 21.970 13.335 1.00 67.44 100 GLY A C 1
ATOM 832 O O . GLY A 1 100 ? -33.738 21.901 12.405 1.00 67.44 100 GLY A O 1
ATOM 833 N N . GLU A 1 101 ? -34.801 23.174 13.839 1.00 58.94 101 GLU A N 1
ATOM 834 C CA . GLU A 1 101 ? -34.219 24.404 13.232 1.00 58.94 101 GLU A CA 1
ATOM 835 C C . GLU A 1 101 ? -34.015 25.554 14.239 1.00 58.94 101 GLU A C 1
ATOM 837 O O . GLU A 1 101 ? -34.826 25.773 15.145 1.00 58.94 101 GLU A O 1
ATOM 842 N N . LEU A 1 102 ? -32.923 26.310 14.061 1.00 56.84 102 LEU A N 1
ATOM 843 C CA . LEU A 1 102 ? -32.646 27.600 14.708 1.00 56.84 102 LEU A CA 1
ATOM 844 C C . LEU A 1 102 ? -33.095 28.734 13.769 1.00 56.84 102 LEU A C 1
ATOM 846 O O . LEU A 1 102 ? -32.372 29.093 12.841 1.00 56.84 102 LEU A O 1
ATOM 850 N N . TYR A 1 103 ? -34.285 29.309 13.978 1.00 52.59 103 TYR A N 1
ATOM 851 C CA . TYR A 1 103 ? -34.772 30.397 13.117 1.00 52.59 103 TYR A CA 1
ATOM 852 C C . TYR A 1 103 ? -34.138 31.758 13.441 1.00 52.59 103 TYR A C 1
ATOM 854 O O . TYR A 1 103 ? -33.927 32.099 14.607 1.00 52.59 103 TYR A O 1
ATOM 862 N N . LYS A 1 104 ? -33.990 32.582 12.384 1.00 43.06 104 LYS A N 1
ATOM 863 C CA . LYS A 1 104 ? -33.482 33.977 12.344 1.00 43.06 104 LYS A CA 1
ATOM 864 C C . LYS A 1 104 ? -34.052 34.954 13.386 1.00 43.06 104 LYS A C 1
ATOM 866 O O . LYS A 1 104 ? -33.452 35.998 13.604 1.00 43.06 104 LYS A O 1
ATOM 871 N N . ASN A 1 105 ? -35.159 34.619 14.049 1.00 40.59 105 ASN A N 1
ATOM 872 C CA . ASN A 1 105 ? -35.881 35.523 14.952 1.00 40.59 105 ASN A CA 1
ATOM 873 C C . ASN A 1 105 ? -35.889 35.052 16.421 1.00 40.59 105 ASN A C 1
ATOM 875 O O . ASN A 1 105 ? -36.713 35.515 17.204 1.00 40.59 105 ASN A O 1
ATOM 879 N N . GLY A 1 106 ? -35.020 34.108 16.808 1.00 46.59 106 GLY A N 1
ATOM 880 C CA . GLY A 1 106 ? -34.895 33.662 18.205 1.00 46.59 106 GLY A CA 1
ATOM 881 C C . GLY A 1 106 ? -35.975 32.679 18.684 1.00 46.59 106 GLY A C 1
ATOM 882 O O . GLY A 1 106 ? -36.017 32.349 19.868 1.00 46.59 106 GLY A O 1
ATOM 883 N N . TYR A 1 107 ? -36.824 32.167 17.786 1.00 46.00 107 TYR A N 1
ATOM 884 C CA . TYR A 1 107 ? -37.757 31.076 18.090 1.00 46.00 107 TYR A CA 1
ATOM 885 C C . TYR A 1 107 ? -37.082 29.708 17.902 1.00 46.00 107 TYR A C 1
ATOM 887 O O . TYR A 1 107 ? -36.500 29.417 16.857 1.00 46.00 107 TYR A O 1
ATOM 895 N N . ILE A 1 108 ? -37.158 28.874 18.944 1.00 53.84 108 ILE A N 1
ATOM 896 C CA . ILE A 1 108 ? -36.403 27.623 19.092 1.00 53.84 108 ILE A CA 1
ATOM 897 C C . ILE A 1 108 ? -37.196 26.415 18.562 1.00 53.84 108 ILE A C 1
ATOM 899 O O . ILE A 1 108 ? -38.230 26.074 19.139 1.00 53.84 108 ILE A O 1
ATOM 903 N N . ALA A 1 109 ? -36.645 25.733 17.548 1.00 57.28 109 ALA A N 1
ATOM 904 C CA . ALA A 1 109 ? -36.852 24.333 17.150 1.00 57.28 109 ALA A CA 1
ATOM 905 C C . ALA A 1 109 ? -38.258 23.761 17.409 1.00 57.28 109 ALA A C 1
ATOM 907 O O . ALA A 1 109 ? -38.550 23.206 18.475 1.00 57.28 109 ALA A O 1
ATOM 908 N N . ASN A 1 110 ? -39.153 23.874 16.426 1.00 67.69 110 ASN A N 1
ATOM 909 C CA . ASN A 1 110 ? -40.523 23.394 16.565 1.00 67.69 110 ASN A CA 1
ATOM 910 C C . ASN A 1 110 ? -40.594 21.864 16.400 1.00 67.69 110 ASN A C 1
ATOM 912 O O . ASN A 1 110 ? -40.829 21.344 15.315 1.00 67.69 110 ASN A O 1
ATOM 916 N N . ARG A 1 111 ? -40.430 21.133 17.509 1.00 79.31 111 ARG A N 1
ATOM 917 C CA . ARG A 1 111 ? -40.620 19.670 17.594 1.00 79.31 111 ARG A CA 1
ATOM 918 C C . ARG A 1 111 ? -42.010 19.191 17.137 1.00 79.31 111 ARG A C 1
ATOM 920 O O . ARG A 1 111 ? -42.187 18.002 16.889 1.00 79.31 111 ARG A O 1
ATOM 927 N N . HIS A 1 112 ? -42.977 20.107 17.050 1.00 80.06 112 HIS A N 1
ATOM 928 C CA . HIS A 1 112 ? -44.348 19.866 16.609 1.00 80.06 112 HIS A CA 1
ATOM 929 C C . HIS A 1 112 ? -44.583 20.272 15.147 1.00 80.06 112 HIS A C 1
ATOM 931 O O . HIS A 1 112 ? -45.719 20.238 14.683 1.00 80.06 112 HIS A O 1
ATOM 937 N N . MET A 1 113 ? -43.534 20.651 14.409 1.00 76.50 113 MET A N 1
ATOM 938 C CA . MET A 1 113 ? -43.640 20.890 12.975 1.00 76.50 113 MET A CA 1
ATOM 939 C C . MET A 1 113 ? -43.941 19.574 12.260 1.00 76.50 113 MET A C 1
ATOM 941 O O . MET A 1 113 ? -43.215 18.592 12.429 1.00 76.50 113 MET A O 1
ATOM 945 N N . VAL A 1 114 ? -45.034 19.562 11.498 1.00 77.38 114 VAL A N 1
ATOM 946 C CA . VAL A 1 114 ? -45.462 18.415 10.695 1.00 77.38 114 VAL A CA 1
ATOM 947 C C . VAL A 1 114 ? -44.529 18.286 9.494 1.00 77.38 114 VAL A C 1
ATOM 949 O O . VAL A 1 114 ? -44.366 19.230 8.725 1.00 77.38 114 VAL A O 1
ATOM 952 N N . GLN A 1 115 ? -43.896 17.126 9.358 1.00 76.06 115 GLN A N 1
ATOM 953 C CA . GLN A 1 115 ? -43.012 16.790 8.246 1.00 76.06 115 GLN A CA 1
ATOM 954 C C . GLN A 1 115 ? -43.820 16.214 7.069 1.00 76.06 115 GLN A C 1
ATOM 956 O O . GLN A 1 115 ? -45.010 15.924 7.194 1.00 76.06 115 GLN A O 1
ATOM 961 N N . LEU A 1 116 ? -43.166 15.996 5.920 1.00 73.12 116 LEU A N 1
ATOM 962 C CA . LEU A 1 116 ? -43.793 15.474 4.690 1.00 73.12 116 LEU A CA 1
ATOM 963 C C . LEU A 1 116 ? -44.569 14.160 4.885 1.00 73.12 116 LEU A C 1
ATOM 965 O O . LEU A 1 116 ? -45.485 13.864 4.127 1.00 73.12 116 LEU A O 1
ATOM 969 N N . ASN A 1 117 ? -44.219 13.378 5.906 1.00 78.25 117 ASN A N 1
ATOM 970 C CA . ASN A 1 117 ? -44.894 12.128 6.241 1.00 78.25 117 ASN A CA 1
ATOM 971 C C . ASN A 1 117 ? -46.157 12.305 7.109 1.00 78.25 117 ASN A C 1
ATOM 973 O O . ASN A 1 117 ? -46.687 11.318 7.614 1.00 78.25 117 ASN A O 1
ATOM 977 N N . GLY A 1 118 ? -46.615 13.542 7.327 1.00 82.31 118 GLY A N 1
ATOM 978 C CA . GLY A 1 118 ? -47.808 13.859 8.116 1.00 82.31 118 GLY A CA 1
ATOM 979 C C . GLY A 1 118 ? -47.619 13.757 9.633 1.00 82.31 118 GLY A C 1
ATOM 980 O O . GLY A 1 118 ? -48.571 13.982 10.377 1.00 82.31 118 GLY A O 1
ATOM 981 N N . LYS A 1 119 ? -46.407 13.447 10.112 1.00 84.94 119 LYS A N 1
ATOM 982 C CA . LYS A 1 119 ? -46.077 13.345 11.540 1.00 84.94 119 LYS A CA 1
ATOM 983 C C . LYS A 1 119 ? -45.177 14.491 11.970 1.00 84.94 119 LYS A C 1
ATOM 985 O O . LYS A 1 119 ? -44.389 15.020 11.190 1.00 84.94 119 LYS A O 1
ATOM 990 N N . THR A 1 120 ? -45.275 14.869 13.236 1.00 87.38 120 THR A N 1
ATOM 991 C CA . THR A 1 120 ? -44.342 15.824 13.838 1.00 87.38 120 THR A CA 1
ATOM 992 C C . THR A 1 120 ? -42.956 15.206 14.016 1.00 87.38 120 THR A C 1
ATOM 994 O O . THR A 1 120 ? -42.832 13.990 14.187 1.00 87.38 120 THR A O 1
ATOM 997 N N . GLY A 1 121 ? -41.908 16.034 14.052 1.00 84.38 121 GLY A N 1
ATOM 998 C CA . GLY A 1 121 ? -40.555 15.560 14.373 1.00 84.38 121 GLY A CA 1
ATOM 999 C C . GLY A 1 121 ? -40.501 14.769 15.689 1.00 84.38 121 GLY A C 1
ATOM 1000 O O . GLY A 1 121 ? -39.811 13.754 15.772 1.00 84.38 121 GLY A O 1
ATOM 1001 N N . GLN A 1 122 ? -41.304 15.169 16.685 1.00 90.56 122 GLN A N 1
ATOM 1002 C CA . GLN A 1 122 ? -41.441 14.425 17.934 1.00 90.56 122 GLN A CA 1
ATOM 1003 C C . GLN A 1 122 ? -42.039 13.028 17.746 1.00 90.56 122 GLN A C 1
ATOM 1005 O O . GLN A 1 122 ? -41.489 12.063 18.264 1.00 90.56 122 GLN A O 1
ATOM 1010 N N . GLN A 1 123 ? -43.142 12.912 17.006 1.00 89.81 123 GLN A N 1
ATOM 1011 C CA . GLN A 1 123 ? -43.774 11.616 16.739 1.00 89.81 123 GLN A CA 1
ATOM 1012 C C . GLN A 1 123 ? -42.824 10.684 15.982 1.00 89.81 123 GLN A C 1
ATOM 1014 O O . GLN A 1 123 ? -42.698 9.516 16.337 1.00 89.81 123 GLN A O 1
ATOM 1019 N N . ASN A 1 124 ? -42.093 11.214 14.998 1.00 88.12 124 ASN A N 1
ATOM 1020 C CA . ASN A 1 124 ? -41.080 10.446 14.277 1.00 88.12 124 ASN A CA 1
ATOM 1021 C C . ASN A 1 124 ? -39.954 9.974 15.205 1.00 88.12 124 ASN A C 1
ATOM 1023 O O . ASN A 1 124 ? -39.503 8.836 15.090 1.00 88.12 124 ASN A O 1
ATOM 1027 N N . PHE A 1 125 ? -39.505 10.814 16.138 1.00 91.62 125 PHE A N 1
ATOM 1028 C CA . PHE A 1 125 ? -38.505 10.409 17.123 1.00 91.62 125 PHE A CA 1
ATOM 1029 C C . PHE A 1 125 ? -39.030 9.319 18.063 1.00 91.62 125 PHE A C 1
ATOM 1031 O O . PHE A 1 125 ? -38.340 8.327 18.286 1.00 91.62 125 PHE A O 1
ATOM 1038 N N . ASP A 1 126 ? -40.252 9.469 18.575 1.00 91.56 126 ASP A N 1
ATOM 1039 C CA . ASP A 1 126 ? -40.844 8.519 19.519 1.00 91.56 126 ASP A CA 1
ATOM 1040 C C . ASP A 1 126 ? -41.068 7.138 18.892 1.00 91.56 126 ASP A C 1
ATOM 1042 O O . ASP A 1 126 ? -40.748 6.128 19.518 1.00 91.56 126 ASP A O 1
ATOM 1046 N N . GLU A 1 127 ? -41.517 7.077 17.637 1.00 90.12 127 GLU A N 1
ATOM 1047 C CA . GLU A 1 127 ? -41.664 5.815 16.898 1.00 90.12 127 GLU A CA 1
ATOM 1048 C C . GLU A 1 127 ? -40.321 5.114 16.644 1.00 90.12 127 GLU A C 1
ATOM 1050 O O . GLU A 1 127 ? -40.247 3.886 16.652 1.00 90.12 127 GLU A O 1
ATOM 1055 N N . ASN A 1 128 ? -39.241 5.879 16.462 1.00 88.94 128 ASN A N 1
ATOM 1056 C CA . ASN A 1 128 ? -37.901 5.337 16.224 1.00 88.94 128 ASN A CA 1
ATOM 1057 C C . ASN A 1 128 ? -37.085 5.132 17.511 1.00 88.94 128 ASN A C 1
ATOM 1059 O O . ASN A 1 128 ? -35.990 4.566 17.454 1.00 88.94 128 ASN A O 1
ATOM 1063 N N . LEU A 1 129 ? -37.598 5.552 18.672 1.00 90.31 129 LEU A N 1
ATOM 1064 C CA . LEU A 1 129 ? -36.854 5.610 19.931 1.00 90.31 129 LEU A CA 1
ATOM 1065 C C . LEU A 1 129 ? -36.240 4.264 20.322 1.00 90.31 129 LEU A C 1
ATOM 1067 O O . LEU A 1 129 ? -35.103 4.219 20.786 1.00 90.31 129 LEU A O 1
ATOM 1071 N N . PHE A 1 130 ? -36.974 3.166 20.137 1.00 84.50 130 PHE A N 1
ATOM 1072 C CA . PHE A 1 130 ? -36.483 1.830 20.474 1.00 84.50 130 PHE A CA 1
ATOM 1073 C C . PHE A 1 130 ? -35.261 1.438 19.627 1.00 84.50 130 PHE A C 1
ATOM 1075 O O . PHE A 1 130 ? -34.242 1.008 20.168 1.00 84.50 130 PHE A O 1
ATOM 1082 N N . SER A 1 131 ? -35.329 1.657 18.311 1.00 81.50 131 SER A N 1
ATOM 1083 C CA . SER A 1 131 ? -34.220 1.378 17.389 1.00 81.50 131 SER A CA 1
ATOM 1084 C C . SER A 1 131 ? -33.023 2.294 17.660 1.00 81.50 131 SER A C 1
ATOM 1086 O O . SER A 1 131 ? -31.887 1.827 17.738 1.00 81.50 131 SER A O 1
ATOM 1088 N N . LEU A 1 132 ? -33.274 3.584 17.909 1.00 89.31 132 LEU A N 1
ATOM 1089 C CA . LEU A 1 132 ? -32.237 4.548 18.284 1.00 89.31 132 LEU A CA 1
ATOM 1090 C C . LEU A 1 132 ? -31.528 4.143 19.579 1.00 89.31 132 LEU A C 1
ATOM 1092 O O . LEU A 1 132 ? -30.301 4.193 19.643 1.00 89.31 132 LEU A O 1
ATOM 1096 N N . ARG A 1 133 ? -32.274 3.691 20.594 1.00 91.31 133 ARG A N 1
ATOM 1097 C CA . ARG A 1 133 ? -31.698 3.188 21.848 1.00 91.31 133 ARG A CA 1
ATOM 1098 C C . ARG A 1 133 ? -30.771 2.006 21.606 1.00 91.31 133 ARG A C 1
ATOM 1100 O O . ARG A 1 133 ? -29.652 2.037 22.107 1.00 91.31 133 ARG A O 1
ATOM 1107 N N . LEU A 1 134 ? -31.186 1.019 20.811 1.00 78.62 134 LEU A N 1
ATOM 1108 C CA . LEU A 1 134 ? -30.343 -0.135 20.483 1.00 78.62 134 LEU A CA 1
ATOM 1109 C C . LEU A 1 134 ? -29.056 0.278 19.753 1.00 78.62 134 LEU A C 1
ATOM 1111 O O . LEU A 1 134 ? -27.971 -0.160 20.132 1.00 78.62 134 LEU A O 1
ATOM 1115 N N . GLN A 1 135 ? -29.158 1.152 18.747 1.00 83.19 135 GLN A N 1
ATOM 1116 C CA . GLN A 1 135 ? -28.001 1.622 17.975 1.00 83.19 135 GLN A CA 1
ATOM 1117 C C . GLN A 1 135 ? -27.012 2.410 18.841 1.00 83.19 135 GLN A C 1
ATOM 1119 O O . GLN A 1 135 ? -25.804 2.169 18.787 1.00 83.19 135 GLN A O 1
ATOM 1124 N N . VAL A 1 136 ? -27.522 3.326 19.669 1.00 89.25 136 VAL A N 1
ATOM 1125 C CA . VAL A 1 136 ? -26.700 4.145 20.566 1.00 89.25 136 VAL A CA 1
ATOM 1126 C C . VAL A 1 136 ? -26.056 3.280 21.644 1.00 89.25 136 VAL A C 1
ATOM 1128 O O . VAL A 1 136 ? -24.842 3.348 21.810 1.00 89.25 136 VAL A O 1
ATOM 1131 N N . GLN A 1 137 ? -26.814 2.403 22.306 1.00 87.31 137 GLN A N 1
ATOM 1132 C CA . GLN A 1 137 ? -26.276 1.505 23.333 1.00 87.31 137 GLN A CA 1
ATOM 1133 C C . GLN A 1 137 ? -25.208 0.562 22.773 1.0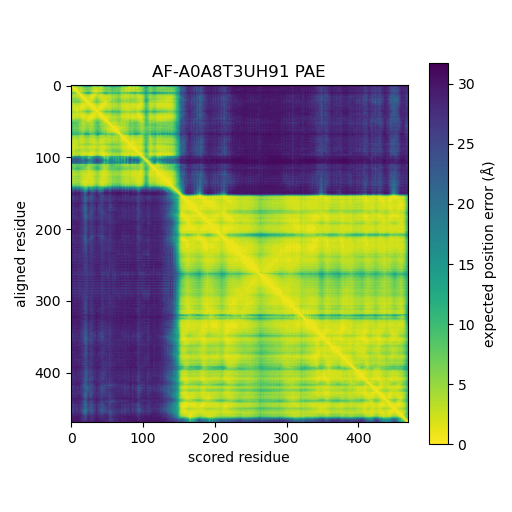0 87.31 137 GLN A C 1
ATOM 1135 O O . GLN A 1 137 ? -24.170 0.389 23.403 1.00 87.31 137 GLN A O 1
ATOM 1140 N N . ALA A 1 138 ? -25.400 -0.009 21.579 1.00 74.19 138 ALA A N 1
ATOM 1141 C CA . ALA A 1 138 ? -24.392 -0.864 20.952 1.00 74.19 138 ALA A CA 1
ATOM 1142 C C . ALA A 1 138 ? -23.065 -0.116 20.721 1.00 74.19 138 ALA A C 1
ATOM 1144 O O . ALA A 1 138 ? -21.984 -0.638 21.001 1.00 74.19 138 ALA A O 1
ATOM 1145 N N . LYS A 1 139 ? -23.132 1.135 20.251 1.00 80.88 139 LYS A N 1
ATOM 1146 C CA . LYS A 1 139 ? -21.948 1.964 19.980 1.00 80.88 139 LYS A CA 1
ATOM 1147 C C . LYS A 1 139 ? -21.307 2.517 21.254 1.00 80.88 139 LYS A C 1
ATOM 1149 O O . LYS A 1 139 ? -20.080 2.581 21.342 1.00 80.88 139 LYS A O 1
ATOM 1154 N N . GLU A 1 140 ? -22.101 2.879 22.253 1.00 80.62 140 GLU A N 1
ATOM 1155 C CA . GLU A 1 140 ? -21.602 3.323 23.552 1.00 80.62 140 GLU A CA 1
ATOM 1156 C C . GLU A 1 140 ? -20.997 2.188 24.368 1.00 80.62 140 GLU A C 1
ATOM 1158 O O . GLU A 1 140 ? -19.963 2.413 24.981 1.00 80.62 140 GLU A O 1
ATOM 1163 N N . ASN A 1 141 ? -21.547 0.974 24.320 1.00 69.69 141 ASN A N 1
ATOM 1164 C CA . ASN A 1 141 ? -20.950 -0.196 24.969 1.00 69.69 141 ASN A CA 1
ATOM 1165 C C . ASN A 1 141 ? -19.599 -0.552 24.334 1.00 69.69 141 ASN A C 1
ATOM 1167 O O . ASN A 1 141 ? -18.632 -0.811 25.050 1.00 69.69 141 ASN A O 1
ATOM 1171 N N . ASN A 1 142 ? -19.481 -0.461 23.004 1.00 59.38 142 ASN A N 1
ATOM 1172 C CA . ASN A 1 142 ? -18.189 -0.574 22.319 1.00 59.38 142 ASN A CA 1
ATOM 1173 C C . ASN A 1 142 ? -17.227 0.552 22.742 1.00 59.38 142 ASN A C 1
ATOM 1175 O O . ASN A 1 142 ? -16.039 0.312 22.953 1.00 59.38 142 ASN A O 1
ATOM 1179 N N . SER A 1 143 ? -17.741 1.769 22.952 1.00 55.06 143 SER A N 1
ATOM 1180 C CA . SER A 1 143 ? -16.942 2.916 23.399 1.00 55.06 143 SER A CA 1
ATOM 1181 C C . SER A 1 143 ? -16.545 2.842 24.883 1.00 55.06 143 SER A C 1
ATOM 1183 O O . SER A 1 143 ? -15.426 3.205 25.226 1.00 55.06 143 SER A O 1
ATOM 1185 N N . GLN A 1 144 ? -17.390 2.341 25.783 1.00 46.22 144 GLN A N 1
ATOM 1186 C CA . GLN A 1 144 ? -17.078 2.145 27.205 1.00 46.22 144 GLN A CA 1
ATOM 1187 C C . GLN A 1 144 ? -16.126 0.966 27.418 1.00 46.22 144 GLN A C 1
ATOM 1189 O O . GLN A 1 144 ? -15.225 1.076 28.249 1.00 46.22 144 GLN A O 1
ATOM 1194 N N . ASN A 1 145 ? -16.218 -0.084 26.594 1.00 43.66 145 ASN A N 1
ATOM 1195 C CA . ASN A 1 145 ? -15.180 -1.113 26.505 1.00 43.66 145 ASN A CA 1
ATOM 1196 C C . ASN A 1 145 ? -13.845 -0.535 25.991 1.00 43.66 145 ASN A C 1
ATOM 1198 O O . ASN A 1 145 ? -12.793 -0.966 26.452 1.00 43.66 145 ASN A O 1
ATOM 1202 N N . SER A 1 146 ? -13.877 0.496 25.134 1.00 40.53 146 SER A N 1
ATOM 1203 C CA . SER A 1 146 ? -12.678 1.217 24.664 1.00 40.53 146 SER A CA 1
ATOM 1204 C C . SER A 1 146 ? -12.114 2.258 25.657 1.00 40.53 146 SER A C 1
ATOM 1206 O O . SER A 1 146 ? -10.924 2.563 25.634 1.00 40.53 146 SER A O 1
ATOM 1208 N N . ILE A 1 147 ? -12.939 2.810 26.561 1.00 42.19 147 ILE A N 1
ATOM 1209 C CA . ILE A 1 147 ? -12.519 3.808 27.568 1.00 42.19 147 ILE A CA 1
ATOM 1210 C C . ILE A 1 147 ? -12.007 3.126 28.845 1.00 42.19 147 ILE A C 1
ATOM 1212 O O . ILE A 1 147 ? -11.016 3.583 29.413 1.00 42.19 147 ILE A O 1
ATOM 1216 N N . ASN A 1 148 ? -12.584 1.988 29.247 1.00 36.28 148 ASN A N 1
ATOM 1217 C CA . ASN A 1 148 ? -12.024 1.148 30.313 1.00 36.28 148 ASN A CA 1
AT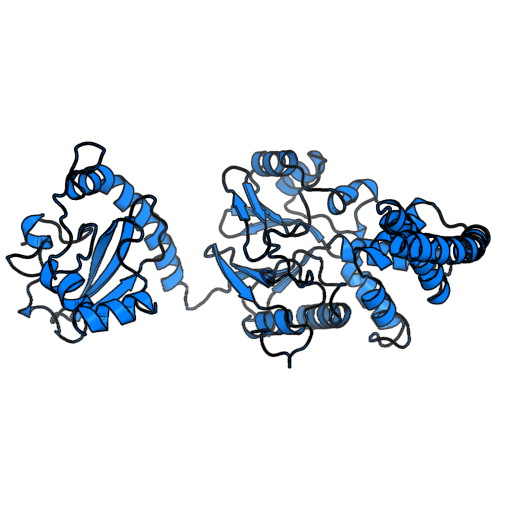OM 1218 C C . ASN A 1 148 ? -10.764 0.372 29.875 1.00 36.28 148 ASN A C 1
ATOM 1220 O O . ASN A 1 148 ? -10.071 -0.183 30.726 1.00 36.28 148 ASN A O 1
ATOM 1224 N N . SER A 1 149 ? -10.415 0.371 28.581 1.00 36.91 149 SER A N 1
ATOM 1225 C CA . SER A 1 149 ? -9.167 -0.211 28.067 1.00 36.91 149 SER A CA 1
ATOM 1226 C C . SER A 1 149 ? -8.017 0.792 27.917 1.00 36.91 149 SER A C 1
ATOM 1228 O O . SER A 1 149 ? -6.910 0.387 27.557 1.00 36.91 149 SER A O 1
ATOM 1230 N N . ASN A 1 150 ? -8.214 2.078 28.239 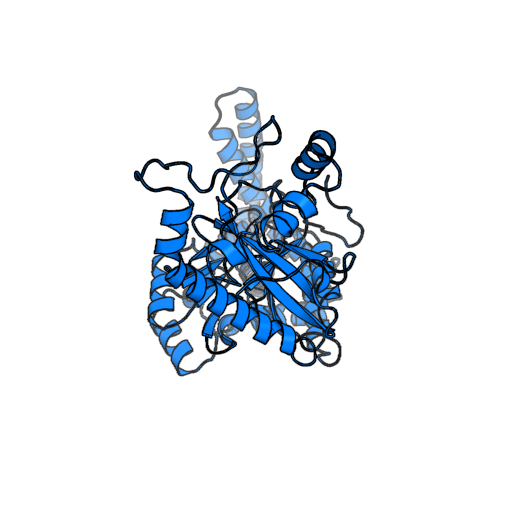1.00 37.75 150 ASN A N 1
ATOM 1231 C CA . ASN A 1 150 ? -7.181 3.121 28.108 1.00 37.75 150 ASN A CA 1
ATOM 1232 C C . ASN A 1 150 ? -6.066 3.073 29.169 1.00 37.75 150 ASN A C 1
ATOM 1234 O O . ASN A 1 150 ? -5.370 4.054 29.411 1.00 37.75 150 ASN A O 1
ATOM 1238 N N . ASN A 1 151 ? -5.837 1.906 29.764 1.00 42.34 151 ASN A N 1
ATOM 1239 C CA . ASN A 1 151 ? -4.573 1.583 30.405 1.00 42.34 151 ASN A CA 1
ATOM 1240 C C . ASN A 1 151 ? -4.400 0.056 30.451 1.00 42.34 151 ASN A C 1
ATOM 1242 O O . ASN A 1 151 ? -4.575 -0.526 31.520 1.00 42.34 151 ASN A O 1
ATOM 1246 N N . LYS A 1 152 ? -4.081 -0.600 29.310 1.00 46.41 152 LYS A N 1
ATOM 1247 C CA . LYS A 1 152 ? -3.077 -1.703 29.262 1.00 46.41 152 LYS A CA 1
ATOM 1248 C C . LYS A 1 152 ? -2.798 -2.417 27.924 1.00 46.41 152 LYS A C 1
ATOM 1250 O O . LYS A 1 152 ? -1.690 -2.949 27.851 1.00 46.41 152 LYS A O 1
ATOM 1255 N N . ASN A 1 153 ? -3.639 -2.394 26.884 1.00 66.75 153 ASN A N 1
ATOM 1256 C CA . ASN A 1 153 ? -3.378 -3.153 25.638 1.00 66.75 153 ASN A CA 1
ATOM 1257 C C . ASN A 1 153 ? -3.129 -2.241 24.423 1.00 66.75 153 ASN A C 1
ATOM 1259 O O . ASN A 1 153 ? -3.787 -1.215 24.290 1.00 66.75 153 ASN A O 1
ATOM 1263 N N . GLY A 1 154 ? -2.151 -2.591 23.578 1.00 84.12 154 GLY A N 1
ATOM 1264 C CA . GLY A 1 154 ? -1.869 -1.866 22.332 1.00 84.12 154 GLY A CA 1
ATOM 1265 C C . GLY A 1 154 ? -2.888 -2.160 21.232 1.00 84.12 154 GLY A C 1
ATOM 1266 O O . GLY A 1 154 ? -3.680 -3.095 21.357 1.00 84.12 154 GLY A O 1
ATOM 1267 N N . LYS A 1 155 ? -2.876 -1.336 20.182 1.00 94.62 155 LYS A N 1
ATOM 1268 C CA . LYS A 1 155 ? -3.840 -1.354 19.072 1.00 94.62 155 LYS A CA 1
ATOM 1269 C C . LYS A 1 155 ? -3.229 -1.904 17.787 1.00 94.62 155 LYS A C 1
ATOM 1271 O O . LYS A 1 155 ? -2.016 -1.862 17.588 1.00 94.62 155 LYS A O 1
ATOM 1276 N N . THR A 1 156 ? -4.082 -2.383 16.891 1.00 97.44 156 THR A N 1
ATOM 1277 C CA . THR A 1 156 ? -3.733 -2.810 15.540 1.00 97.44 156 THR A CA 1
ATOM 1278 C C . THR A 1 156 ? -4.124 -1.738 14.531 1.00 97.44 156 THR A C 1
ATOM 1280 O O . THR A 1 156 ? -5.296 -1.385 14.381 1.00 97.44 156 THR A O 1
ATOM 1283 N N . TYR A 1 157 ? -3.127 -1.244 13.809 1.00 98.06 157 TYR A N 1
ATOM 1284 C CA . TYR A 1 157 ? -3.285 -0.245 12.766 1.00 98.06 157 TYR A CA 1
ATOM 1285 C C . TYR A 1 157 ? -2.922 -0.825 11.409 1.00 98.06 157 TYR A C 1
ATOM 1287 O O . TYR A 1 157 ? -2.006 -1.639 11.294 1.00 98.06 157 TYR A O 1
ATOM 1295 N N . VAL A 1 158 ? -3.604 -0.352 10.376 1.00 98.44 158 VAL A N 1
ATOM 1296 C CA . VAL A 1 158 ? -3.292 -0.632 8.982 1.00 98.44 158 VAL A CA 1
ATOM 1297 C C . VAL A 1 158 ? -2.982 0.680 8.293 1.00 98.44 158 VAL A C 1
ATOM 1299 O O . VAL A 1 158 ? -3.756 1.630 8.389 1.00 98.44 158 VAL A O 1
ATOM 1302 N N . ILE A 1 159 ? -1.849 0.734 7.613 1.00 98.25 159 ILE A N 1
ATOM 1303 C CA . ILE A 1 159 ? -1.446 1.878 6.805 1.00 98.25 159 ILE A CA 1
ATOM 1304 C C . ILE A 1 159 ? -1.588 1.510 5.328 1.00 98.25 159 ILE A C 1
ATOM 1306 O O . ILE A 1 159 ? -1.215 0.402 4.926 1.00 98.25 159 ILE A O 1
ATOM 1310 N N . GLY A 1 160 ? -2.183 2.424 4.561 1.00 96.94 160 GLY A N 1
ATOM 1311 C CA . GLY A 1 160 ? -2.302 2.296 3.111 1.00 96.94 160 GLY A CA 1
ATOM 1312 C C . GLY A 1 160 ? -0.972 2.516 2.390 1.00 96.94 160 GLY A C 1
ATOM 1313 O O . GLY A 1 160 ? 0.093 2.559 3.010 1.00 96.94 160 GLY A O 1
ATOM 1314 N N . ASP A 1 161 ? -1.063 2.666 1.076 1.00 97.88 161 ASP A N 1
ATOM 1315 C CA . ASP A 1 161 ? 0.072 2.814 0.168 1.00 97.88 161 ASP A CA 1
ATOM 1316 C C . ASP A 1 161 ? 0.875 4.076 0.533 1.00 97.88 161 ASP A C 1
ATOM 1318 O O . ASP A 1 161 ? 0.303 5.137 0.786 1.00 97.88 161 ASP A O 1
ATOM 1322 N N . ILE A 1 162 ? 2.205 3.965 0.631 1.00 98.12 162 ILE A N 1
ATOM 1323 C CA . ILE A 1 162 ? 3.070 5.032 1.177 1.00 98.12 162 ILE A CA 1
ATOM 1324 C C . ILE A 1 162 ? 3.825 5.764 0.069 1.00 98.12 162 ILE A C 1
ATOM 1326 O O . ILE A 1 162 ? 4.015 6.978 0.161 1.00 98.12 162 ILE A O 1
ATOM 1330 N N . HIS A 1 163 ? 4.263 5.042 -0.966 1.00 97.81 163 HIS A N 1
ATOM 1331 C CA . HIS A 1 163 ? 4.903 5.589 -2.161 1.00 97.81 163 HIS A CA 1
ATOM 1332 C C . HIS A 1 163 ? 6.025 6.598 -1.874 1.00 97.81 163 HIS A C 1
ATOM 1334 O O . HIS A 1 163 ? 6.039 7.732 -2.361 1.00 97.81 163 HIS A O 1
ATOM 1340 N N . GLY A 1 164 ? 6.974 6.201 -1.028 1.00 96.75 164 GLY A N 1
ATOM 1341 C CA . GLY A 1 164 ? 8.167 6.989 -0.744 1.00 96.75 164 GLY A CA 1
ATOM 1342 C C . GLY A 1 164 ? 7.930 8.276 0.053 1.00 96.75 164 GLY A C 1
ATOM 1343 O O . GLY A 1 164 ? 8.867 9.065 0.176 1.00 96.75 164 GLY A O 1
ATOM 1344 N N . MET A 1 165 ? 6.735 8.495 0.615 1.00 96.75 165 MET A N 1
ATOM 1345 C CA . MET A 1 165 ? 6.424 9.646 1.477 1.00 96.75 165 MET A CA 1
ATOM 1346 C C . MET A 1 165 ? 6.992 9.454 2.891 1.00 96.75 165 MET A C 1
ATOM 1348 O O . MET A 1 165 ? 6.277 9.193 3.863 1.00 96.75 165 MET A O 1
ATOM 1352 N N . TYR A 1 166 ? 8.322 9.536 3.005 1.00 96.19 166 TYR A N 1
ATOM 1353 C CA . TYR A 1 166 ? 9.054 9.238 4.240 1.00 96.19 166 TYR A CA 1
ATOM 1354 C C . TYR A 1 166 ? 8.699 10.186 5.393 1.00 96.19 166 TYR A C 1
ATOM 1356 O O . TYR A 1 166 ? 8.649 9.753 6.549 1.00 96.19 166 TYR A O 1
ATOM 1364 N N . GLY A 1 167 ? 8.398 11.455 5.100 1.00 95.12 167 GLY A N 1
ATOM 1365 C CA . GLY A 1 167 ? 7.908 12.414 6.090 1.00 95.12 167 GLY A CA 1
ATOM 1366 C C . GLY A 1 167 ? 6.594 11.957 6.727 1.00 95.12 167 GLY A C 1
ATOM 1367 O O . GLY A 1 167 ? 6.515 11.845 7.953 1.00 95.12 167 GLY A O 1
ATOM 1368 N N . SER A 1 168 ? 5.602 11.607 5.902 1.00 95.38 168 SER A N 1
ATOM 1369 C CA . SER A 1 168 ? 4.282 11.137 6.351 1.00 95.38 168 SER A CA 1
ATOM 1370 C C . SER A 1 168 ? 4.381 9.823 7.136 1.00 95.38 168 SER A C 1
ATOM 1372 O O . SER A 1 168 ? 3.820 9.703 8.226 1.00 95.38 168 SER A O 1
ATOM 1374 N N . TYR A 1 169 ? 5.165 8.860 6.639 1.00 97.75 169 TYR A N 1
ATOM 1375 C CA . TYR A 1 169 ? 5.450 7.609 7.352 1.00 97.75 169 TYR A CA 1
ATOM 1376 C C . TYR A 1 169 ? 6.071 7.864 8.734 1.00 97.75 169 TYR A C 1
ATOM 1378 O O . TYR A 1 169 ? 5.642 7.297 9.740 1.00 97.75 169 TYR A O 1
ATOM 1386 N N . THR A 1 170 ? 7.048 8.768 8.814 1.00 95.38 170 THR A N 1
ATOM 1387 C CA . THR A 1 170 ? 7.725 9.099 10.073 1.00 95.38 170 THR A CA 1
ATOM 1388 C C . THR A 1 170 ? 6.767 9.720 11.095 1.00 95.38 170 THR A C 1
ATOM 1390 O O . THR A 1 170 ? 6.896 9.458 12.292 1.00 95.38 170 THR A O 1
ATOM 1393 N N . GLU A 1 171 ? 5.800 10.534 10.662 1.00 95.00 171 GLU A N 1
ATOM 1394 C CA . GLU A 1 171 ? 4.772 11.089 11.552 1.00 95.00 171 GLU A CA 1
ATOM 1395 C C . GLU A 1 171 ? 3.897 10.007 12.183 1.00 95.00 171 GLU A C 1
ATOM 1397 O O . GLU A 1 171 ? 3.624 10.078 13.383 1.00 95.00 171 GLU A O 1
ATOM 1402 N N . ILE A 1 172 ? 3.522 8.984 11.412 1.00 96.00 172 ILE A N 1
ATOM 1403 C CA . ILE A 1 172 ? 2.798 7.816 11.922 1.00 96.00 172 ILE A CA 1
ATOM 1404 C C . ILE A 1 172 ? 3.670 7.066 12.930 1.00 96.00 172 ILE A C 1
ATOM 1406 O O . ILE A 1 172 ? 3.243 6.828 14.059 1.00 96.00 172 ILE A O 1
ATOM 1410 N N . MET A 1 173 ? 4.924 6.766 12.578 1.00 95.44 173 MET A N 1
ATOM 1411 C CA . MET A 1 173 ? 5.825 6.010 13.455 1.00 95.44 173 MET A CA 1
ATOM 1412 C C . MET A 1 173 ? 6.115 6.708 14.787 1.00 95.44 173 MET A C 1
ATOM 1414 O O . MET A 1 173 ? 6.305 6.029 15.793 1.00 95.44 173 MET A O 1
ATOM 1418 N N . LYS A 1 174 ? 6.110 8.046 14.830 1.00 92.06 174 LYS A N 1
ATOM 1419 C CA . LYS A 1 174 ? 6.256 8.826 16.074 1.00 92.06 174 LYS A CA 1
ATOM 1420 C C . LYS A 1 174 ? 5.080 8.659 17.044 1.00 92.06 174 LYS A C 1
ATOM 1422 O O . LYS A 1 174 ? 5.253 8.916 18.231 1.00 92.06 174 LYS A O 1
ATOM 1427 N N . ARG A 1 175 ? 3.899 8.269 16.554 1.00 90.56 175 ARG A N 1
ATOM 1428 C CA . ARG A 1 175 ? 2.685 8.072 17.368 1.00 90.56 175 ARG A CA 1
ATOM 1429 C C . ARG A 1 175 ? 2.535 6.638 17.882 1.00 90.56 175 ARG A C 1
ATOM 1431 O O . ARG A 1 175 ? 1.699 6.399 18.748 1.00 90.56 175 ARG A O 1
ATOM 1438 N N . MET A 1 176 ? 3.326 5.701 17.362 1.00 92.56 176 MET A N 1
ATOM 1439 C CA . MET A 1 176 ? 3.235 4.277 17.692 1.00 92.56 176 MET A CA 1
ATOM 1440 C C . MET A 1 176 ? 4.023 3.924 18.956 1.00 92.56 176 MET A C 1
ATOM 1442 O O . MET A 1 176 ? 5.076 4.495 19.241 1.00 92.56 176 MET A O 1
ATOM 1446 N N . THR A 1 177 ? 3.546 2.918 19.684 1.00 92.50 177 THR A N 1
ATOM 1447 C CA . THR A 1 177 ? 4.196 2.347 20.870 1.00 92.50 177 THR A CA 1
ATOM 1448 C C . THR A 1 177 ? 4.623 0.898 20.627 1.00 92.50 177 THR A C 1
ATOM 1450 O O . THR A 1 177 ? 4.173 0.249 19.685 1.00 92.50 177 THR A O 1
ATOM 1453 N N . SER A 1 178 ? 5.451 0.333 21.512 1.00 92.62 178 SER A N 1
ATOM 1454 C CA . SER A 1 178 ? 5.867 -1.076 21.410 1.00 92.62 178 SER A CA 1
ATOM 1455 C C . SER A 1 178 ? 4.752 -2.098 21.633 1.00 92.62 178 SER A C 1
ATOM 1457 O O . SER A 1 178 ? 4.929 -3.280 21.341 1.00 92.62 178 SER A O 1
ATOM 1459 N N . LYS A 1 179 ? 3.592 -1.662 22.134 1.00 93.25 179 LYS A N 1
ATOM 1460 C CA . LYS A 1 179 ? 2.419 -2.525 22.303 1.00 93.25 179 LYS A CA 1
ATOM 1461 C C . LYS A 1 179 ? 1.568 -2.612 21.039 1.00 93.25 179 LYS A C 1
ATOM 1463 O O . LYS A 1 179 ? 0.747 -3.521 20.947 1.00 93.25 179 LYS A O 1
ATOM 1468 N N . ASP A 1 180 ? 1.736 -1.676 20.110 1.00 95.69 180 ASP A N 1
ATOM 1469 C CA . ASP A 1 180 ? 0.923 -1.601 18.903 1.00 95.69 180 ASP A CA 1
ATOM 1470 C C . ASP A 1 180 ? 1.393 -2.605 17.841 1.00 95.69 180 ASP A C 1
ATOM 1472 O O . ASP A 1 180 ? 2.543 -3.063 17.825 1.00 95.69 180 ASP A O 1
ATOM 1476 N N . HIS A 1 181 ? 0.491 -2.945 16.925 1.00 96.88 181 HIS A N 1
ATOM 1477 C CA . HIS A 1 181 ? 0.764 -3.756 15.745 1.00 96.88 181 HIS A CA 1
ATOM 1478 C C . HIS A 1 181 ? 0.427 -2.943 14.494 1.00 96.88 181 HIS A C 1
ATOM 1480 O O . HIS A 1 181 ? -0.732 -2.672 14.214 1.00 96.88 181 HIS A O 1
ATOM 1486 N N . LEU A 1 182 ? 1.446 -2.569 13.725 1.00 98.12 182 LEU A N 1
ATOM 1487 C CA . LEU A 1 182 ? 1.298 -1.911 12.433 1.00 98.12 182 LEU A CA 1
ATOM 1488 C C . LEU A 1 182 ? 1.318 -2.940 11.294 1.00 98.12 182 LEU A C 1
ATOM 1490 O O . LEU A 1 182 ? 2.242 -3.753 11.192 1.00 98.12 182 LEU A O 1
ATOM 1494 N N . ILE A 1 183 ? 0.316 -2.893 10.424 1.00 98.50 183 ILE A N 1
ATOM 1495 C CA . ILE A 1 183 ? 0.210 -3.685 9.197 1.00 98.50 183 ILE A CA 1
ATOM 1496 C C . ILE A 1 183 ? 0.343 -2.731 8.009 1.00 98.50 183 ILE A C 1
ATOM 1498 O O . ILE A 1 183 ? -0.477 -1.837 7.839 1.00 98.50 183 ILE A O 1
ATOM 1502 N N . ILE A 1 184 ? 1.380 -2.913 7.197 1.00 98.62 184 ILE A N 1
ATOM 1503 C CA . ILE A 1 184 ? 1.655 -2.106 6.000 1.00 98.62 184 ILE A CA 1
ATOM 1504 C C . ILE A 1 184 ? 1.169 -2.884 4.781 1.00 98.62 184 ILE A C 1
ATOM 1506 O O . ILE A 1 184 ? 1.605 -4.021 4.612 1.00 98.62 184 ILE A O 1
ATOM 1510 N N . LEU A 1 185 ? 0.277 -2.313 3.963 1.00 97.81 185 LEU A N 1
ATOM 1511 C CA . LEU A 1 185 ? -0.370 -3.032 2.851 1.00 97.81 185 LEU A CA 1
ATOM 1512 C C . LEU A 1 185 ? 0.454 -3.161 1.562 1.00 97.81 185 LEU A C 1
ATOM 1514 O O . LEU A 1 185 ? -0.025 -3.775 0.610 1.00 97.81 185 LEU A O 1
ATOM 1518 N N . GLY A 1 186 ? 1.682 -2.653 1.548 1.00 96.38 186 GLY A N 1
ATOM 1519 C CA . GLY A 1 186 ? 2.547 -2.642 0.368 1.00 96.38 186 GLY A CA 1
ATOM 1520 C C . GLY A 1 186 ? 2.613 -1.260 -0.269 1.00 96.38 186 GLY A C 1
ATOM 1521 O O . GLY A 1 186 ? 2.171 -0.283 0.336 1.00 96.38 186 GLY A O 1
ATOM 1522 N N . ASP A 1 187 ? 3.219 -1.187 -1.451 1.00 98.06 187 ASP A N 1
ATOM 1523 C CA . ASP A 1 187 ? 3.428 0.047 -2.213 1.00 98.06 187 ASP A CA 1
ATOM 1524 C C . ASP A 1 187 ? 4.083 1.141 -1.359 1.00 98.06 187 ASP A C 1
ATOM 1526 O O . ASP A 1 187 ? 3.653 2.290 -1.243 1.00 98.06 187 ASP A O 1
ATOM 1530 N N . VAL A 1 188 ? 5.169 0.743 -0.704 1.00 98.50 188 VAL A N 1
ATOM 1531 C CA . VAL A 1 188 ? 6.034 1.605 0.096 1.00 98.50 188 VAL A CA 1
ATOM 1532 C C . VAL A 1 188 ? 7.044 2.334 -0.777 1.00 98.50 188 VAL A C 1
ATOM 1534 O O . VAL A 1 188 ? 7.432 3.463 -0.463 1.00 98.50 188 VAL A O 1
ATOM 1537 N N . ILE A 1 189 ? 7.475 1.695 -1.861 1.00 98.06 189 ILE A N 1
ATOM 1538 C CA . ILE A 1 189 ? 8.457 2.242 -2.792 1.00 98.06 189 ILE A CA 1
ATOM 1539 C C . ILE A 1 189 ? 7.808 3.025 -3.943 1.00 98.06 189 ILE A C 1
ATOM 1541 O O . ILE A 1 189 ? 6.594 3.014 -4.155 1.00 98.06 189 ILE A O 1
ATOM 1545 N N . ASP A 1 190 ? 8.673 3.692 -4.704 1.00 96.94 190 ASP A N 1
ATOM 1546 C CA . ASP A 1 190 ? 8.365 4.468 -5.904 1.00 96.94 190 ASP A CA 1
ATOM 1547 C C . ASP A 1 190 ? 7.549 5.749 -5.678 1.00 96.94 190 ASP A C 1
ATOM 1549 O O . ASP A 1 190 ? 7.052 6.027 -4.592 1.00 96.94 190 ASP A O 1
ATOM 1553 N N . ARG A 1 191 ? 7.432 6.546 -6.751 1.00 93.62 191 ARG A N 1
ATOM 1554 C CA . ARG A 1 191 ? 6.784 7.872 -6.854 1.00 93.62 191 ARG A CA 1
ATOM 1555 C C . ARG A 1 191 ? 7.397 8.982 -5.995 1.00 93.62 191 ARG A C 1
ATOM 1557 O O . ARG A 1 191 ? 7.708 10.033 -6.556 1.00 93.62 191 ARG A O 1
ATOM 1564 N N . GLY A 1 192 ? 7.558 8.768 -4.694 1.00 93.31 192 GLY A N 1
ATOM 1565 C CA . GLY A 1 192 ? 8.316 9.619 -3.778 1.00 93.31 192 GLY A CA 1
ATOM 1566 C C . GLY A 1 192 ? 9.779 9.184 -3.658 1.00 93.31 192 GLY A C 1
ATOM 1567 O O . GLY A 1 192 ? 10.179 8.116 -4.123 1.00 93.31 192 GLY A O 1
ATOM 1568 N N . THR A 1 193 ? 10.600 10.016 -3.021 1.00 91.69 193 THR A N 1
ATOM 1569 C CA . THR A 1 193 ? 12.056 9.799 -2.914 1.00 91.69 193 THR A CA 1
ATOM 1570 C C . THR A 1 193 ? 12.503 8.986 -1.693 1.00 91.69 193 THR A C 1
ATOM 1572 O O . THR A 1 193 ? 13.684 8.677 -1.557 1.00 91.69 193 THR A O 1
ATOM 1575 N N . GLY A 1 194 ? 11.594 8.642 -0.780 1.00 95.12 194 GLY A N 1
ATOM 1576 C CA . GLY A 1 194 ? 11.917 8.008 0.500 1.00 95.12 194 GLY A CA 1
ATOM 1577 C C . GLY A 1 194 ? 11.803 6.482 0.548 1.00 95.12 194 GLY A C 1
ATOM 1578 O O . GLY A 1 194 ? 12.011 5.911 1.614 1.00 95.12 194 GLY A O 1
ATOM 1579 N N . GLY A 1 195 ? 11.472 5.803 -0.557 1.00 96.44 195 GLY A N 1
ATOM 1580 C CA . GLY A 1 195 ? 11.108 4.375 -0.558 1.00 96.44 195 GLY A CA 1
ATOM 1581 C C . GLY A 1 195 ? 12.135 3.465 0.129 1.00 96.44 195 GLY A C 1
ATOM 1582 O O . GLY A 1 195 ? 11.807 2.774 1.093 1.00 96.44 195 GLY A O 1
ATOM 1583 N N . ILE A 1 196 ? 13.403 3.521 -0.297 1.00 96.88 196 ILE A N 1
ATOM 1584 C CA . ILE A 1 196 ? 14.486 2.716 0.299 1.00 96.88 196 ILE A CA 1
ATOM 1585 C C . ILE A 1 196 ? 14.713 3.060 1.780 1.00 96.88 196 ILE A C 1
ATOM 1587 O O . ILE A 1 196 ? 14.915 2.156 2.589 1.00 96.88 196 ILE A O 1
ATOM 1591 N N . GLN A 1 197 ? 14.604 4.338 2.159 1.00 95.81 197 GLN A N 1
ATOM 1592 C CA . GLN A 1 197 ? 14.748 4.765 3.557 1.00 95.81 197 GLN A CA 1
ATOM 1593 C C . GLN A 1 197 ? 13.646 4.191 4.449 1.00 95.81 197 GLN A C 1
ATOM 1595 O O . GLN A 1 197 ? 13.925 3.773 5.573 1.00 95.81 197 GLN A O 1
ATOM 1600 N N . ILE A 1 198 ? 12.405 4.140 3.954 1.00 98.31 198 ILE A N 1
ATOM 1601 C CA . ILE A 1 198 ? 11.288 3.534 4.685 1.00 98.31 198 ILE A CA 1
ATOM 1602 C C . ILE A 1 198 ? 11.555 2.037 4.892 1.00 98.31 198 ILE A C 1
ATOM 1604 O O . ILE A 1 198 ? 11.408 1.546 6.009 1.00 98.31 198 ILE A O 1
ATOM 1608 N N . ILE A 1 199 ? 12.010 1.315 3.860 1.00 98.44 199 ILE A N 1
ATOM 1609 C CA . ILE A 1 199 ? 12.344 -0.115 3.981 1.00 98.44 199 ILE A CA 1
ATOM 1610 C C . ILE A 1 199 ? 13.460 -0.347 5.012 1.00 98.44 199 ILE A C 1
ATOM 1612 O O . ILE A 1 199 ? 13.315 -1.208 5.883 1.00 98.44 199 ILE A O 1
ATOM 1616 N N . GLN A 1 200 ? 14.535 0.447 4.972 1.00 97.00 200 GLN A N 1
ATOM 1617 C CA . GLN A 1 200 ? 15.627 0.384 5.951 1.00 97.00 200 GLN A CA 1
ATOM 1618 C C . GLN A 1 200 ? 15.127 0.626 7.387 1.00 97.00 200 GLN A C 1
ATOM 1620 O O . GLN A 1 200 ? 15.476 -0.125 8.303 1.00 97.00 200 GLN A O 1
ATOM 1625 N N . ASP A 1 201 ? 14.280 1.640 7.598 1.00 97.31 201 ASP A N 1
ATOM 1626 C CA . ASP A 1 201 ? 13.693 1.930 8.911 1.00 97.31 201 ASP A CA 1
ATOM 1627 C C . ASP A 1 201 ? 12.793 0.781 9.398 1.00 97.31 201 ASP A C 1
ATOM 1629 O O . ASP A 1 201 ? 12.931 0.337 10.540 1.00 97.31 201 ASP A O 1
ATOM 1633 N N . ILE A 1 202 ? 11.942 0.222 8.530 1.00 98.12 202 ILE A N 1
ATOM 1634 C CA . ILE A 1 202 ? 11.097 -0.937 8.857 1.00 98.12 202 ILE A CA 1
ATOM 1635 C C . ILE A 1 202 ? 11.953 -2.130 9.292 1.00 98.12 202 ILE A C 1
ATOM 1637 O O . ILE A 1 202 ? 11.670 -2.738 10.329 1.00 98.12 202 ILE A O 1
ATOM 1641 N N . MET A 1 203 ? 12.997 -2.467 8.528 1.00 96.75 203 MET A N 1
ATOM 1642 C CA . MET A 1 203 ? 13.904 -3.572 8.851 1.00 96.75 203 MET A CA 1
ATOM 1643 C C . MET A 1 203 ? 14.545 -3.367 10.229 1.00 96.75 203 MET A C 1
ATOM 1645 O O . MET A 1 203 ? 14.418 -4.233 11.097 1.00 96.75 203 MET A O 1
ATOM 1649 N N . LYS A 1 204 ? 15.107 -2.179 10.479 1.00 95.38 204 LYS A N 1
ATOM 1650 C CA . LYS A 1 204 ? 15.720 -1.815 11.765 1.00 95.38 204 LYS A CA 1
ATOM 1651 C C . LYS A 1 204 ? 14.739 -1.910 12.938 1.00 95.38 204 LYS A C 1
ATOM 1653 O O . LYS A 1 204 ? 15.089 -2.380 14.019 1.00 95.38 204 LYS A O 1
ATOM 1658 N N . ARG A 1 205 ? 13.490 -1.474 12.762 1.00 95.19 205 ARG A N 1
ATOM 1659 C CA . ARG A 1 205 ? 12.473 -1.537 13.827 1.00 95.19 205 ARG A CA 1
ATOM 1660 C C . ARG A 1 205 ? 12.039 -2.959 14.141 1.00 95.19 205 ARG A C 1
ATOM 1662 O O . ARG A 1 205 ? 11.807 -3.279 15.306 1.00 95.19 205 ARG A O 1
ATOM 1669 N N . LYS A 1 206 ? 11.957 -3.826 13.129 1.00 94.19 206 LYS A N 1
ATOM 1670 C CA . LYS A 1 206 ? 11.603 -5.241 13.315 1.00 94.19 206 LYS A CA 1
ATOM 1671 C C . LYS A 1 206 ? 12.638 -6.003 14.146 1.00 94.19 206 LYS A C 1
ATOM 1673 O O . LYS A 1 206 ? 12.248 -6.963 14.814 1.00 94.19 206 LYS A O 1
ATOM 1678 N N . GLU A 1 207 ? 13.898 -5.568 14.139 1.00 91.12 207 GLU A N 1
ATOM 1679 C CA . GLU A 1 207 ? 14.976 -6.127 14.967 1.00 91.12 207 GLU A CA 1
ATOM 1680 C C . GLU A 1 207 ? 14.821 -5.785 16.461 1.00 91.12 207 GLU A C 1
ATOM 1682 O O . GLU A 1 207 ? 15.216 -6.582 17.310 1.00 91.12 207 GLU A O 1
ATOM 1687 N N . ASN A 1 208 ? 14.190 -4.654 16.816 1.00 88.38 208 ASN A N 1
ATOM 1688 C CA . ASN A 1 208 ? 14.022 -4.221 18.209 1.00 88.38 208 ASN A CA 1
ATOM 1689 C C . ASN A 1 208 ? 12.550 -4.014 18.601 1.00 88.38 208 ASN A C 1
ATOM 1691 O O . ASN A 1 208 ? 12.038 -2.895 18.614 1.00 88.38 208 ASN A O 1
ATOM 1695 N N . ARG A 1 209 ? 11.884 -5.096 19.015 1.00 80.81 209 ARG A N 1
ATOM 1696 C CA . ARG A 1 209 ? 10.474 -5.075 19.452 1.00 80.81 209 ARG A CA 1
ATOM 1697 C C . ARG A 1 209 ? 10.236 -4.533 20.864 1.00 80.81 209 ARG A C 1
ATOM 1699 O O . ARG A 1 209 ? 9.088 -4.393 21.264 1.00 80.81 209 ARG A O 1
ATOM 1706 N N . GLN A 1 210 ? 11.283 -4.262 21.644 1.00 82.25 210 GLN A N 1
ATOM 1707 C CA . GLN A 1 210 ? 11.098 -3.753 23.010 1.00 82.25 210 GLN A CA 1
ATOM 1708 C C . GLN A 1 210 ? 10.587 -2.309 22.992 1.00 82.25 210 GLN A C 1
ATOM 1710 O O . GLN A 1 210 ? 9.764 -1.922 23.823 1.00 82.25 210 GLN A O 1
ATOM 1715 N N . THR A 1 211 ? 11.049 -1.529 22.014 1.00 86.25 211 THR A N 1
ATOM 1716 C CA . THR A 1 211 ? 10.726 -0.105 21.868 1.00 86.25 211 THR A CA 1
ATOM 1717 C C . THR A 1 211 ? 9.937 0.221 20.601 1.00 86.25 211 THR A C 1
ATOM 1719 O O . THR A 1 211 ? 9.467 1.347 20.472 1.00 86.25 211 THR A O 1
ATOM 1722 N N . ASN A 1 212 ? 9.743 -0.741 19.690 1.00 92.50 212 ASN A N 1
ATOM 1723 C CA . ASN A 1 212 ? 9.005 -0.544 18.439 1.00 92.50 212 ASN A CA 1
ATOM 1724 C C . ASN A 1 212 ? 7.744 -1.408 18.363 1.00 92.50 212 ASN A C 1
ATOM 1726 O O . ASN A 1 212 ? 7.734 -2.503 18.933 1.00 92.50 212 ASN A O 1
ATOM 1730 N N . PRO A 1 213 ? 6.707 -0.953 17.633 1.00 95.12 213 PRO A N 1
ATOM 1731 C CA . PRO A 1 213 ? 5.524 -1.765 17.381 1.00 95.12 213 PRO A CA 1
ATOM 1732 C C . PRO A 1 213 ? 5.892 -3.061 16.656 1.00 95.12 213 PRO A C 1
ATOM 1734 O O . PRO A 1 213 ? 6.893 -3.153 15.935 1.00 95.12 213 PRO A O 1
ATOM 1737 N N . LYS A 1 214 ? 5.029 -4.068 16.772 1.00 96.50 214 LYS A N 1
ATOM 1738 C CA . LYS A 1 214 ? 5.074 -5.217 15.867 1.00 96.50 214 LYS A CA 1
ATOM 1739 C C . LYS A 1 214 ? 4.744 -4.722 14.459 1.00 96.50 214 LYS A C 1
ATOM 1741 O O . LYS A 1 214 ? 3.694 -4.129 14.261 1.00 96.50 214 LYS A O 1
ATOM 1746 N N . ILE A 1 215 ? 5.600 -5.002 13.477 1.00 97.62 215 ILE A N 1
ATOM 1747 C CA . ILE A 1 215 ? 5.356 -4.619 12.077 1.00 97.62 215 ILE A CA 1
ATOM 1748 C C . ILE A 1 215 ? 5.125 -5.868 11.223 1.00 97.62 215 ILE A C 1
ATOM 1750 O O . ILE A 1 215 ? 6.011 -6.727 11.104 1.00 97.62 215 ILE A O 1
ATOM 1754 N N . THR A 1 216 ? 3.954 -5.948 10.595 1.00 97.81 216 THR A N 1
ATOM 1755 C CA . THR A 1 216 ? 3.648 -6.869 9.494 1.00 97.81 216 THR A CA 1
ATOM 1756 C C . THR A 1 216 ? 3.739 -6.100 8.183 1.00 97.81 216 THR A C 1
ATOM 1758 O O . THR A 1 216 ? 3.146 -5.036 8.057 1.00 97.81 216 THR A O 1
ATOM 1761 N N . PHE A 1 217 ? 4.479 -6.643 7.220 1.00 98.38 217 PHE A N 1
ATOM 1762 C CA . PHE A 1 217 ? 4.674 -6.033 5.909 1.00 98.38 217 PHE A CA 1
ATOM 1763 C C . PHE A 1 217 ? 4.036 -6.928 4.848 1.00 98.38 217 PHE A C 1
ATOM 1765 O O . PHE A 1 217 ? 4.367 -8.119 4.774 1.00 98.38 217 PHE A O 1
ATOM 1772 N N . MET A 1 218 ? 3.107 -6.358 4.090 1.00 98.12 218 MET A N 1
ATOM 1773 C CA . MET A 1 218 ? 2.535 -6.953 2.890 1.00 98.12 218 MET A CA 1
ATOM 1774 C C . MET A 1 218 ? 3.305 -6.440 1.669 1.00 98.12 218 MET A C 1
ATOM 1776 O O . MET A 1 218 ? 3.783 -5.310 1.674 1.00 98.12 218 MET A O 1
ATOM 1780 N N . LEU A 1 219 ? 3.445 -7.270 0.643 1.00 97.69 219 LEU A N 1
ATOM 1781 C CA . LEU A 1 219 ? 4.090 -6.911 -0.612 1.00 97.69 219 LEU A CA 1
ATOM 1782 C C . LEU A 1 219 ? 3.066 -6.260 -1.551 1.00 97.69 219 LEU A C 1
ATOM 1784 O O . LEU A 1 219 ? 2.029 -6.869 -1.821 1.00 97.69 219 LEU A O 1
ATOM 1788 N N . GLY A 1 220 ? 3.371 -5.064 -2.054 1.00 97.06 220 GLY A N 1
ATOM 1789 C CA . GLY A 1 220 ? 2.591 -4.415 -3.101 1.00 97.06 220 GLY A CA 1
ATOM 1790 C C . GLY A 1 220 ? 3.027 -4.814 -4.506 1.00 97.06 220 GLY A C 1
ATOM 1791 O O . GLY A 1 220 ? 4.017 -5.535 -4.697 1.00 97.06 220 GLY A O 1
ATOM 1792 N N . ASN A 1 221 ? 2.298 -4.345 -5.522 1.00 96.00 221 ASN A N 1
ATOM 1793 C CA . ASN A 1 221 ? 2.706 -4.597 -6.903 1.00 96.00 221 ASN A CA 1
ATOM 1794 C C . ASN A 1 221 ? 3.999 -3.854 -7.248 1.00 96.00 221 ASN A C 1
ATOM 1796 O O . ASN A 1 221 ? 4.776 -4.355 -8.063 1.00 96.00 221 ASN A O 1
ATOM 1800 N N . HIS A 1 222 ? 4.258 -2.711 -6.611 1.00 97.38 222 HIS A N 1
ATOM 1801 C CA . HIS A 1 222 ? 5.502 -1.973 -6.787 1.00 97.38 222 HIS A CA 1
ATOM 1802 C C . HIS A 1 222 ? 6.708 -2.775 -6.280 1.00 97.38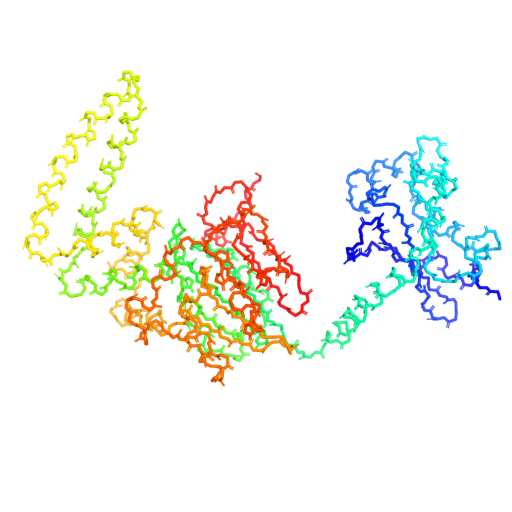 222 HIS A C 1
ATOM 1804 O O . HIS A 1 222 ? 7.665 -2.989 -7.029 1.00 97.38 222 HIS A O 1
ATOM 1810 N N . GLU A 1 223 ? 6.656 -3.313 -5.053 1.00 98.25 223 GLU A N 1
ATOM 1811 C CA . GLU A 1 223 ? 7.744 -4.155 -4.532 1.00 98.25 223 GLU A CA 1
ATOM 1812 C C . GLU A 1 223 ? 7.915 -5.452 -5.330 1.00 98.25 223 GLU A C 1
ATOM 1814 O O . GLU A 1 223 ? 9.045 -5.896 -5.540 1.00 98.25 223 GLU A O 1
ATOM 1819 N N . MET A 1 224 ? 6.823 -6.051 -5.813 1.00 96.94 224 MET A N 1
ATOM 1820 C CA . MET A 1 224 ? 6.901 -7.227 -6.681 1.00 96.94 224 MET A CA 1
ATOM 1821 C C . MET A 1 224 ? 7.650 -6.918 -7.982 1.00 96.94 224 MET A C 1
ATOM 1823 O O . MET A 1 224 ? 8.573 -7.644 -8.355 1.00 96.94 224 MET A O 1
ATOM 1827 N N . GLN A 1 225 ? 7.302 -5.822 -8.658 1.00 96.88 225 GLN A N 1
ATOM 1828 C CA . GLN A 1 225 ? 7.973 -5.425 -9.894 1.00 96.88 225 GLN A CA 1
ATOM 1829 C C . GLN A 1 225 ? 9.444 -5.055 -9.664 1.00 96.88 225 GLN A C 1
ATOM 1831 O O . GLN A 1 225 ? 10.291 -5.379 -10.502 1.00 96.88 225 GLN A O 1
ATOM 1836 N N . PHE A 1 226 ? 9.764 -4.438 -8.523 1.00 98.00 226 PHE A N 1
ATOM 1837 C CA . PHE A 1 226 ? 11.143 -4.227 -8.081 1.00 98.00 226 PHE A CA 1
ATOM 1838 C C . PHE A 1 226 ? 11.899 -5.559 -7.959 1.00 98.00 226 PHE A C 1
ATOM 1840 O O . PHE A 1 226 ? 12.977 -5.705 -8.538 1.00 98.00 226 PHE A O 1
ATOM 1847 N N . LEU A 1 227 ? 11.328 -6.550 -7.261 1.00 97.69 227 LEU A N 1
ATOM 1848 C CA . LEU A 1 227 ? 11.943 -7.869 -7.077 1.00 97.69 227 LEU A CA 1
ATOM 1849 C C . LEU A 1 227 ? 12.187 -8.575 -8.415 1.00 97.69 227 LEU A C 1
ATOM 1851 O O . LEU A 1 227 ? 13.295 -9.049 -8.663 1.00 97.69 227 LEU A O 1
ATOM 1855 N N . GLU A 1 228 ? 11.192 -8.604 -9.302 1.00 95.88 228 GLU A N 1
ATOM 1856 C CA . GLU A 1 228 ? 11.322 -9.225 -10.627 1.00 95.88 228 GLU A CA 1
ATOM 1857 C C . GLU A 1 228 ? 12.334 -8.500 -11.520 1.00 95.88 228 GLU A C 1
ATOM 1859 O O . GLU A 1 228 ? 13.105 -9.142 -12.245 1.00 95.88 228 GLU A O 1
ATOM 1864 N N . THR A 1 229 ? 12.400 -7.170 -11.424 1.00 96.88 229 THR A N 1
ATOM 1865 C CA . THR A 1 229 ? 13.407 -6.375 -12.133 1.00 96.88 229 THR A CA 1
ATOM 1866 C C . THR A 1 229 ? 14.805 -6.712 -11.632 1.00 96.88 229 THR A C 1
ATOM 1868 O O . THR A 1 229 ? 15.655 -7.089 -12.435 1.00 96.88 229 THR A O 1
ATOM 1871 N N . VAL A 1 230 ? 15.051 -6.672 -10.318 1.00 97.38 230 VAL A N 1
ATOM 1872 C CA . VAL A 1 230 ? 16.365 -7.000 -9.736 1.00 97.38 230 VAL A CA 1
ATOM 1873 C C . VAL A 1 230 ? 16.765 -8.448 -10.044 1.00 97.38 230 VAL A C 1
ATOM 1875 O O . VAL A 1 230 ? 17.905 -8.699 -10.438 1.00 97.38 230 VAL A O 1
ATOM 1878 N N . ALA A 1 231 ? 15.835 -9.401 -9.951 1.00 96.31 231 ALA A N 1
ATOM 1879 C CA . ALA A 1 231 ? 16.086 -10.793 -10.319 1.00 96.31 231 ALA A CA 1
ATOM 1880 C C . ALA A 1 231 ? 16.501 -10.929 -11.792 1.00 96.31 231 ALA A C 1
ATOM 1882 O O . ALA A 1 231 ? 17.432 -11.668 -12.119 1.00 96.31 231 ALA A O 1
ATOM 1883 N N . THR A 1 232 ? 15.835 -10.194 -12.684 1.00 96.88 232 THR A N 1
ATOM 1884 C CA . THR A 1 232 ? 16.154 -10.166 -14.116 1.00 96.88 232 THR A CA 1
ATOM 1885 C C . THR A 1 232 ? 17.497 -9.498 -14.381 1.00 96.88 232 THR A C 1
ATOM 1887 O O . THR A 1 232 ? 18.286 -10.026 -15.165 1.00 96.88 232 THR A O 1
ATOM 1890 N N . MET A 1 233 ? 17.816 -8.408 -13.678 1.00 96.81 233 MET A N 1
ATOM 1891 C CA . MET A 1 233 ? 19.132 -7.778 -13.758 1.00 96.81 233 MET A CA 1
ATOM 1892 C C . MET A 1 233 ? 20.245 -8.757 -13.397 1.00 96.81 233 MET A C 1
ATOM 1894 O O . MET A 1 233 ? 21.223 -8.853 -14.129 1.00 96.81 233 MET A O 1
ATOM 1898 N N . ILE A 1 234 ? 20.084 -9.531 -12.323 1.00 95.69 234 ILE A N 1
ATOM 1899 C CA . ILE A 1 234 ? 21.075 -10.533 -11.914 1.00 95.69 234 ILE A CA 1
ATOM 1900 C C . ILE A 1 234 ? 21.166 -11.655 -12.958 1.00 95.69 234 ILE A C 1
ATOM 1902 O O . ILE A 1 234 ? 22.257 -11.981 -13.421 1.00 95.69 234 ILE A O 1
ATOM 1906 N N . ARG A 1 235 ? 20.024 -12.219 -13.373 1.00 96.88 235 ARG A N 1
ATOM 1907 C CA . ARG A 1 235 ? 19.951 -13.361 -14.303 1.00 96.88 235 ARG A CA 1
ATOM 1908 C C . ARG A 1 235 ? 20.534 -13.050 -15.680 1.00 96.88 235 ARG A C 1
ATOM 1910 O O . ARG A 1 235 ? 21.142 -13.916 -16.300 1.00 96.88 235 ARG A O 1
ATOM 1917 N N . ARG A 1 236 ? 20.309 -11.832 -16.175 1.00 96.88 236 ARG A N 1
ATOM 1918 C CA . ARG A 1 236 ? 20.712 -11.391 -17.520 1.00 96.88 236 ARG A CA 1
ATOM 1919 C C . ARG A 1 236 ? 21.962 -10.507 -17.502 1.00 96.88 236 ARG A C 1
ATOM 1921 O O . ARG A 1 236 ? 22.435 -10.095 -18.557 1.00 96.88 236 ARG A O 1
ATOM 1928 N N . GLY A 1 237 ? 22.498 -10.201 -16.320 1.00 96.12 237 GLY A N 1
ATOM 1929 C CA . GLY A 1 237 ? 23.615 -9.275 -16.140 1.00 96.12 237 GLY A CA 1
ATOM 1930 C C . GLY A 1 237 ? 23.299 -7.873 -16.663 1.00 96.12 237 GLY A C 1
ATOM 1931 O O . GLY A 1 237 ? 24.081 -7.340 -17.448 1.00 96.12 237 GLY A O 1
ATOM 1932 N N . LEU A 1 238 ? 22.130 -7.319 -16.326 1.00 96.69 238 LEU A N 1
ATOM 1933 C CA . LEU A 1 238 ? 21.761 -5.954 -16.711 1.00 96.69 238 LEU A CA 1
ATOM 1934 C C . LEU A 1 238 ? 22.398 -4.928 -15.776 1.00 96.69 238 LEU A C 1
ATOM 1936 O O . LEU A 1 238 ? 22.480 -5.131 -14.563 1.00 96.69 238 LEU A O 1
ATOM 1940 N N . HIS A 1 239 ? 22.769 -3.791 -16.350 1.00 94.12 239 HIS A N 1
ATOM 1941 C CA . HIS A 1 239 ? 23.292 -2.638 -15.630 1.00 94.12 239 HIS A CA 1
ATOM 1942 C C . HIS A 1 239 ? 22.347 -1.439 -15.732 1.00 94.12 239 HIS A C 1
ATOM 1944 O O . HIS A 1 239 ? 21.298 -1.484 -16.379 1.00 94.12 239 HIS A O 1
ATOM 1950 N N . LYS A 1 240 ? 22.713 -0.346 -15.060 1.00 93.81 240 LYS A N 1
ATOM 1951 C CA . LYS A 1 240 ? 21.918 0.884 -15.004 1.00 93.81 240 LYS A CA 1
ATOM 1952 C C . LYS A 1 240 ? 21.584 1.416 -16.404 1.00 93.81 240 LYS A C 1
ATOM 1954 O O . LYS A 1 240 ? 20.465 1.860 -16.645 1.00 93.81 240 LYS A O 1
ATOM 1959 N N . GLU A 1 241 ? 22.533 1.337 -17.326 1.00 94.75 241 GLU A N 1
ATOM 1960 C CA . GLU A 1 241 ? 22.431 1.806 -18.709 1.00 94.75 241 GLU A CA 1
ATOM 1961 C C . GLU A 1 241 ? 21.405 0.994 -19.515 1.00 94.75 241 GLU A C 1
ATOM 1963 O O . GLU A 1 241 ? 20.660 1.549 -20.328 1.00 94.75 241 GLU A O 1
ATOM 1968 N N . ASP A 1 242 ? 21.298 -0.307 -19.236 1.00 96.62 242 ASP A N 1
ATOM 1969 C CA . ASP A 1 242 ? 20.316 -1.188 -19.868 1.00 96.62 242 ASP A CA 1
ATOM 1970 C C . ASP A 1 242 ? 18.890 -0.802 -19.430 1.00 96.62 242 ASP A C 1
ATOM 1972 O O . ASP A 1 242 ? 17.984 -0.689 -20.259 1.00 96.62 242 ASP A O 1
ATOM 1976 N N . LEU A 1 243 ? 18.694 -0.497 -18.139 1.00 96.31 243 LEU A N 1
ATOM 1977 C CA . LEU A 1 243 ? 17.408 -0.004 -17.625 1.00 96.31 243 LEU A CA 1
ATOM 1978 C C . LEU A 1 243 ? 17.027 1.351 -18.236 1.00 96.31 243 LEU A C 1
ATOM 1980 O O . LEU A 1 243 ? 15.865 1.572 -18.577 1.00 96.31 243 LEU A O 1
ATOM 1984 N N . ILE A 1 244 ? 18.003 2.251 -18.406 1.00 95.56 244 ILE A N 1
ATOM 1985 C CA . ILE A 1 244 ? 17.798 3.545 -19.072 1.00 95.56 244 ILE A CA 1
ATOM 1986 C C . ILE A 1 244 ? 17.360 3.334 -20.526 1.00 95.56 244 ILE A C 1
ATOM 1988 O O . ILE A 1 244 ? 16.457 4.026 -20.991 1.00 95.56 244 ILE A O 1
ATOM 1992 N N . THR A 1 245 ? 17.937 2.356 -21.225 1.00 96.38 245 THR A N 1
ATOM 1993 C CA . THR A 1 245 ? 17.555 2.009 -22.603 1.00 96.38 245 THR A CA 1
ATOM 1994 C C . THR A 1 245 ? 16.095 1.549 -22.677 1.00 96.38 245 THR A C 1
ATOM 1996 O O . THR A 1 245 ? 15.317 2.085 -23.471 1.00 96.38 245 THR A O 1
ATOM 1999 N N . ILE A 1 246 ? 15.686 0.627 -21.795 1.00 96.25 246 ILE A N 1
ATOM 2000 C CA . ILE A 1 246 ? 14.294 0.149 -21.691 1.00 96.25 246 ILE A CA 1
ATOM 2001 C C . ILE A 1 246 ? 13.337 1.316 -21.401 1.00 96.25 246 ILE A C 1
ATOM 2003 O O . ILE A 1 246 ? 12.300 1.465 -22.056 1.00 96.25 246 ILE A O 1
ATOM 2007 N N . MET A 1 247 ? 13.702 2.172 -20.444 1.00 95.38 247 MET A N 1
ATOM 2008 C CA . MET A 1 247 ? 12.909 3.327 -20.025 1.00 95.38 247 MET A CA 1
ATOM 2009 C C . MET A 1 247 ? 12.749 4.359 -21.152 1.00 95.38 247 MET A C 1
ATOM 2011 O O . MET A 1 247 ? 11.626 4.769 -21.451 1.00 95.38 247 MET A O 1
ATOM 2015 N N . ASN A 1 248 ? 13.841 4.747 -21.816 1.00 95.00 248 ASN A N 1
ATOM 2016 C CA . ASN A 1 248 ? 13.842 5.742 -22.892 1.00 95.00 248 ASN A CA 1
ATOM 2017 C C . ASN A 1 248 ? 12.956 5.316 -24.062 1.00 95.00 248 ASN A C 1
ATOM 2019 O O . ASN A 1 248 ? 12.131 6.104 -24.533 1.00 95.00 248 ASN A O 1
ATOM 2023 N N . ARG A 1 249 ? 13.071 4.052 -24.488 1.00 95.56 249 ARG A N 1
ATOM 2024 C CA . ARG A 1 249 ? 12.243 3.494 -25.560 1.00 95.56 249 ARG A CA 1
ATOM 2025 C C . ARG A 1 249 ? 10.760 3.554 -25.202 1.00 95.56 249 ARG A C 1
ATOM 2027 O O . ARG A 1 249 ? 9.935 3.982 -26.011 1.00 95.56 249 ARG A O 1
ATOM 2034 N N . ARG A 1 250 ? 10.400 3.172 -23.973 1.00 94.38 250 ARG A N 1
ATOM 2035 C CA . ARG A 1 250 ? 9.004 3.182 -23.513 1.00 94.38 250 ARG A CA 1
ATOM 2036 C C . ARG A 1 250 ? 8.431 4.595 -23.385 1.00 94.38 250 ARG A C 1
ATOM 2038 O O . ARG A 1 250 ? 7.299 4.819 -23.813 1.00 94.38 250 ARG A O 1
ATOM 2045 N N . ILE A 1 251 ? 9.206 5.548 -22.860 1.00 93.94 251 ILE A N 1
ATOM 2046 C CA . ILE A 1 251 ? 8.818 6.966 -22.806 1.00 93.94 251 ILE A CA 1
ATOM 2047 C C . ILE A 1 251 ? 8.590 7.497 -24.220 1.00 93.94 251 ILE A C 1
ATOM 2049 O O . ILE A 1 251 ? 7.543 8.088 -24.477 1.00 93.94 251 ILE A O 1
ATOM 2053 N N . ALA A 1 252 ? 9.516 7.245 -25.150 1.00 95.56 252 ALA A N 1
ATOM 2054 C CA . ALA A 1 252 ? 9.381 7.705 -26.528 1.00 95.56 252 ALA A CA 1
ATOM 2055 C C . ALA A 1 252 ? 8.140 7.121 -27.214 1.00 95.56 252 ALA A C 1
ATOM 2057 O O . ALA A 1 252 ? 7.395 7.863 -27.851 1.00 95.56 252 ALA A O 1
ATOM 2058 N N . ARG A 1 253 ? 7.859 5.826 -27.014 1.00 94.81 253 ARG A N 1
ATOM 2059 C CA . ARG A 1 253 ? 6.644 5.177 -27.530 1.00 94.81 253 ARG A CA 1
ATOM 2060 C C . ARG A 1 253 ? 5.370 5.804 -26.960 1.00 94.81 253 ARG A C 1
ATOM 2062 O O . ARG A 1 253 ? 4.442 6.076 -27.716 1.00 94.81 253 ARG A O 1
ATOM 2069 N N . SER A 1 254 ? 5.333 6.047 -25.649 1.00 93.31 254 SER A N 1
ATOM 2070 C CA . SER A 1 254 ? 4.189 6.676 -24.977 1.00 93.31 254 SER A CA 1
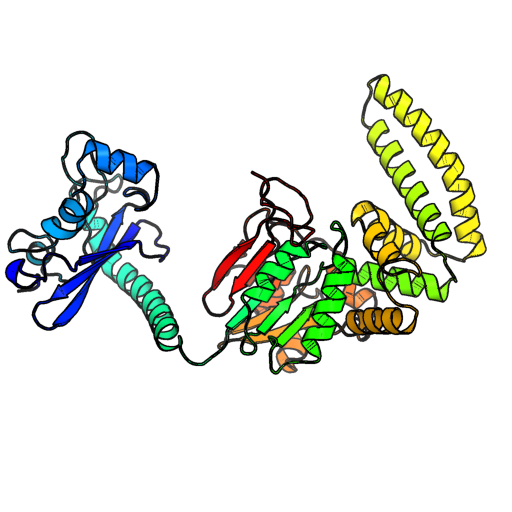ATOM 2071 C C . SER A 1 254 ? 3.947 8.102 -25.481 1.00 93.31 254 SER A C 1
ATOM 2073 O O . SER A 1 254 ? 2.831 8.443 -25.862 1.00 93.31 254 SER A O 1
ATOM 2075 N N . GLN A 1 255 ? 5.003 8.915 -25.572 1.00 95.12 255 GLN A N 1
ATOM 2076 C CA . GLN A 1 255 ? 4.913 10.292 -26.058 1.00 95.12 255 GLN A CA 1
ATOM 2077 C C . GLN A 1 255 ? 4.501 10.352 -27.534 1.00 95.12 255 GLN A C 1
ATOM 2079 O O . GLN A 1 255 ? 3.601 11.112 -27.881 1.00 95.12 255 GLN A O 1
ATOM 2084 N N . TYR A 1 256 ? 5.089 9.512 -28.391 1.00 94.81 256 TYR A N 1
ATOM 2085 C CA . TYR A 1 256 ? 4.680 9.389 -29.793 1.00 94.81 256 TYR A CA 1
ATOM 2086 C C . TYR A 1 256 ? 3.186 9.049 -29.922 1.00 94.81 256 TYR A C 1
ATOM 2088 O O . TYR A 1 256 ? 2.470 9.698 -30.686 1.00 94.81 256 TYR A O 1
ATOM 2096 N N . GLY A 1 257 ? 2.706 8.078 -29.136 1.00 94.00 257 GLY A N 1
ATOM 2097 C CA . GLY A 1 257 ? 1.292 7.704 -29.092 1.00 94.00 257 GLY A CA 1
ATOM 2098 C C . GLY A 1 257 ? 0.392 8.840 -28.600 1.00 94.00 257 GLY A C 1
ATOM 2099 O O . GLY A 1 257 ? -0.614 9.130 -29.238 1.00 94.00 257 GLY A O 1
ATOM 2100 N N . TYR A 1 258 ? 0.768 9.536 -27.525 1.00 93.81 258 TYR A N 1
ATOM 2101 C CA . TYR A 1 258 ? 0.002 10.663 -26.985 1.00 93.81 258 TYR A CA 1
ATOM 2102 C C . TYR A 1 258 ? -0.194 11.783 -28.016 1.00 93.81 258 TYR A C 1
ATOM 2104 O O . TYR A 1 258 ? -1.323 12.187 -28.281 1.00 93.81 258 TYR A O 1
ATOM 2112 N N . TYR A 1 259 ? 0.883 12.245 -28.661 1.00 94.38 259 TYR A N 1
ATOM 2113 C CA . TYR A 1 259 ? 0.777 13.324 -29.650 1.00 94.38 259 TYR A CA 1
ATOM 2114 C C . TYR A 1 259 ? 0.027 12.907 -30.921 1.00 94.38 259 TYR A C 1
ATOM 2116 O O . TYR A 1 259 ? -0.545 13.769 -31.582 1.00 94.38 259 TYR A O 1
ATOM 2124 N N . SER A 1 260 ? -0.043 11.606 -31.232 1.00 91.94 260 SER A N 1
ATOM 2125 C CA . SER A 1 260 ? -0.837 11.098 -32.362 1.00 91.94 260 SER A CA 1
ATOM 2126 C C . SER A 1 260 ? -2.349 11.312 -32.207 1.00 91.94 260 SER A C 1
ATOM 2128 O O . SER A 1 260 ? -3.071 11.305 -33.201 1.00 91.94 260 SER A O 1
ATOM 2130 N N . LEU A 1 261 ? -2.826 11.541 -30.977 1.00 93.75 261 LEU A N 1
ATOM 2131 C CA . LEU A 1 261 ? -4.238 11.792 -30.669 1.00 93.75 261 LEU A CA 1
ATOM 2132 C C . LEU A 1 261 ? -4.673 13.237 -30.961 1.00 93.75 261 LEU A C 1
ATOM 2134 O O . LEU A 1 261 ? -5.856 13.558 -30.852 1.00 93.75 261 LEU A O 1
ATOM 2138 N N . HIS A 1 262 ? -3.736 14.119 -31.315 1.00 93.31 262 HIS A N 1
ATOM 2139 C CA . HIS A 1 262 ? -3.980 15.545 -31.494 1.00 93.31 262 HIS A CA 1
ATOM 2140 C C . HIS A 1 262 ? -3.641 15.990 -32.920 1.00 93.31 262 HIS A C 1
ATOM 2142 O O . HIS A 1 262 ? -2.618 15.620 -33.490 1.00 93.31 262 HIS A O 1
ATOM 2148 N N . SER A 1 263 ? -4.499 16.823 -33.511 1.00 90.69 263 SER A N 1
ATOM 2149 C CA . SER A 1 263 ? -4.368 17.260 -34.908 1.00 90.69 263 SER A CA 1
ATOM 2150 C C . SER A 1 263 ? -3.704 18.629 -35.081 1.00 90.69 263 SER A C 1
ATOM 2152 O O . SER A 1 263 ? -3.492 19.057 -36.220 1.00 90.69 263 SER A O 1
ATOM 2154 N N . ASP A 1 264 ? -3.401 19.337 -33.990 1.00 95.19 264 ASP A N 1
ATOM 2155 C CA . ASP A 1 264 ? -2.840 20.684 -34.048 1.00 95.19 264 ASP A CA 1
ATOM 2156 C C . ASP A 1 264 ? -1.369 20.687 -34.528 1.00 95.19 264 ASP A C 1
ATOM 2158 O O . ASP A 1 264 ? -0.635 19.711 -34.325 1.00 95.19 264 ASP A O 1
ATOM 2162 N N . PRO A 1 265 ? -0.898 21.777 -35.167 1.00 94.62 265 PRO A N 1
ATOM 2163 C CA . PRO A 1 265 ? 0.447 21.829 -35.743 1.00 94.62 265 PRO A CA 1
ATOM 2164 C C . PRO A 1 265 ? 1.584 21.610 -34.737 1.00 94.62 265 PRO A C 1
ATOM 2166 O O . PRO A 1 265 ? 2.629 21.067 -35.100 1.00 94.62 265 PRO A O 1
ATOM 2169 N N . LYS A 1 266 ? 1.403 22.022 -33.475 1.00 95.00 266 LYS A N 1
ATOM 2170 C CA . LYS A 1 266 ? 2.427 21.877 -32.436 1.00 95.00 266 LYS A CA 1
ATOM 2171 C C . LYS A 1 266 ? 2.562 20.410 -32.032 1.00 95.00 266 LYS A C 1
ATOM 2173 O O . LYS A 1 266 ? 3.681 19.904 -31.993 1.00 95.00 266 LYS A O 1
ATOM 2178 N N . SER A 1 267 ? 1.442 19.727 -31.805 1.00 93.75 267 SER A N 1
ATOM 2179 C CA . SER A 1 267 ? 1.428 18.295 -31.494 1.00 93.75 267 SER A CA 1
ATOM 2180 C C . SER A 1 267 ? 1.999 17.449 -32.629 1.00 93.75 267 SER A C 1
ATOM 2182 O O . SER A 1 267 ? 2.805 16.566 -32.355 1.00 93.75 267 SER A O 1
ATOM 2184 N N . LYS A 1 268 ? 1.696 17.766 -33.898 1.00 94.00 268 LYS A N 1
ATOM 2185 C CA . LYS A 1 268 ? 2.313 17.085 -35.056 1.00 94.00 268 LYS A CA 1
ATOM 2186 C C . LYS A 1 268 ? 3.837 17.202 -35.058 1.00 94.00 268 LYS A C 1
ATOM 2188 O O . LYS A 1 268 ? 4.533 16.202 -35.197 1.00 94.00 268 LYS A O 1
ATOM 2193 N N . LYS A 1 269 ? 4.370 18.405 -34.820 1.00 95.50 269 LYS A N 1
ATOM 2194 C CA . LYS A 1 269 ? 5.822 18.610 -34.711 1.00 95.50 269 LYS A CA 1
ATOM 2195 C C . LYS A 1 269 ? 6.426 17.785 -33.569 1.00 95.50 269 LYS A C 1
ATOM 2197 O O . LYS A 1 269 ? 7.452 17.136 -33.758 1.00 95.50 269 LYS A O 1
ATOM 2202 N N . SER A 1 270 ? 5.793 17.786 -32.395 1.00 95.62 270 SER A N 1
ATOM 2203 C CA . SER A 1 270 ? 6.244 16.972 -31.260 1.00 95.62 270 SER A CA 1
ATOM 2204 C C . SER A 1 270 ? 6.174 15.473 -31.561 1.00 95.62 270 SER A C 1
ATOM 2206 O O . SER A 1 270 ? 7.086 14.740 -31.185 1.00 95.62 270 SER A O 1
ATOM 2208 N N . GLN A 1 271 ? 5.144 15.013 -32.274 1.00 96.06 271 GLN A N 1
ATOM 2209 C CA . GLN A 1 271 ? 5.026 13.627 -32.716 1.00 96.06 271 GLN A CA 1
ATOM 2210 C C . GLN A 1 271 ? 6.206 13.223 -33.614 1.00 96.06 271 GLN A C 1
ATOM 2212 O O . GLN A 1 271 ? 6.818 12.187 -33.359 1.00 96.06 271 GLN A O 1
ATOM 2217 N N . ASP A 1 272 ? 6.569 14.046 -34.603 1.00 95.69 272 ASP A N 1
ATOM 2218 C CA . ASP A 1 272 ? 7.705 13.788 -35.501 1.00 95.69 272 ASP A CA 1
ATOM 2219 C C . ASP A 1 272 ? 9.044 13.744 -34.746 1.00 95.69 272 ASP A C 1
ATOM 2221 O O . ASP A 1 272 ? 9.899 12.894 -35.007 1.00 95.69 272 ASP A O 1
ATOM 2225 N N . GLU A 1 273 ? 9.239 14.642 -33.777 1.00 96.50 273 GLU A N 1
ATOM 2226 C CA . GLU A 1 273 ? 10.425 14.648 -32.914 1.00 96.50 273 GLU A CA 1
ATOM 2227 C C . GLU A 1 273 ? 10.514 13.376 -32.058 1.00 96.50 273 GLU A C 1
ATOM 2229 O O . GLU A 1 273 ? 11.581 12.761 -31.960 1.00 96.50 273 GLU A O 1
ATOM 2234 N N . TRP A 1 274 ? 9.397 12.946 -31.463 1.00 97.19 274 TRP A N 1
ATOM 2235 C CA . TRP A 1 274 ? 9.339 11.708 -30.685 1.00 97.19 274 TRP A CA 1
ATOM 2236 C C . TRP A 1 274 ? 9.475 10.461 -31.551 1.00 97.19 274 TRP A C 1
ATOM 2238 O O . TRP A 1 274 ? 10.095 9.501 -31.100 1.00 97.19 274 TRP A O 1
ATOM 2248 N N . LYS A 1 275 ? 8.989 10.483 -32.798 1.00 96.69 275 LYS A N 1
ATOM 2249 C CA . LYS A 1 275 ? 9.194 9.400 -33.764 1.00 96.69 275 LYS A CA 1
ATOM 2250 C C . LYS A 1 275 ? 10.680 9.196 -34.057 1.00 96.69 275 LYS A C 1
ATOM 2252 O O . LYS A 1 275 ? 11.163 8.079 -33.923 1.00 96.69 275 LYS A O 1
ATOM 2257 N N . LYS A 1 276 ? 11.430 10.272 -34.329 1.00 96.12 276 LYS A N 1
ATOM 2258 C CA . LYS A 1 276 ? 12.892 10.197 -34.531 1.00 96.12 276 LYS A CA 1
ATOM 2259 C C . LYS A 1 276 ? 13.618 9.621 -33.313 1.00 96.12 276 LYS A C 1
ATOM 2261 O O . LYS A 1 276 ? 14.518 8.802 -33.467 1.00 96.12 276 LYS A O 1
ATOM 2266 N N . LYS A 1 277 ? 13.231 10.032 -32.099 1.00 96.44 277 LYS A N 1
ATOM 2267 C CA . LYS A 1 277 ? 13.794 9.472 -30.856 1.00 96.44 277 LYS A CA 1
ATOM 2268 C C . LYS A 1 277 ? 13.448 7.995 -30.688 1.00 96.44 277 LYS A C 1
ATOM 2270 O O . LYS A 1 277 ? 14.316 7.222 -30.306 1.00 96.44 277 LYS A O 1
ATOM 2275 N N . LEU A 1 278 ? 12.202 7.612 -30.967 1.00 96.56 278 LEU A N 1
ATOM 2276 C CA . LEU A 1 278 ? 11.751 6.227 -30.885 1.00 96.56 278 LEU A CA 1
ATOM 2277 C C . LEU A 1 278 ? 12.536 5.335 -31.850 1.00 96.56 278 LEU A C 1
ATOM 2279 O O . LEU A 1 278 ? 13.033 4.307 -31.414 1.00 96.56 278 LEU A O 1
ATOM 2283 N N . ASP A 1 279 ? 12.728 5.768 -33.098 1.00 96.00 279 ASP A N 1
ATOM 2284 C CA . ASP A 1 279 ? 13.501 5.016 -34.095 1.00 96.00 279 ASP A CA 1
ATOM 2285 C C . ASP A 1 279 ? 14.957 4.805 -33.654 1.00 96.00 279 ASP A C 1
ATOM 2287 O O . ASP A 1 279 ? 15.505 3.717 -33.812 1.00 96.00 279 ASP A O 1
ATOM 2291 N N . LEU A 1 280 ? 15.577 5.821 -33.041 1.00 94.81 280 LEU A N 1
ATOM 2292 C CA . LEU A 1 280 ? 16.917 5.695 -32.461 1.00 94.81 280 LEU A CA 1
ATOM 2293 C C . LEU A 1 280 ? 16.940 4.720 -31.276 1.00 94.81 280 LEU A C 1
ATOM 2295 O O . LEU A 1 280 ? 17.808 3.852 -31.207 1.00 94.81 280 LEU A O 1
ATOM 2299 N N . TYR A 1 281 ? 15.988 4.839 -30.349 1.00 96.50 281 TYR A N 1
ATOM 2300 C CA . TYR A 1 281 ? 15.937 3.977 -29.170 1.00 96.50 281 TYR A CA 1
ATOM 2301 C C . TYR A 1 281 ? 15.554 2.534 -29.499 1.00 96.50 281 TYR A C 1
ATOM 2303 O O . TYR A 1 281 ? 16.028 1.636 -28.812 1.00 96.50 281 TYR A O 1
ATOM 2311 N N . ASP A 1 282 ? 14.750 2.286 -30.536 1.00 95.81 282 ASP A N 1
ATOM 2312 C CA . ASP A 1 282 ? 14.392 0.933 -30.971 1.00 95.81 282 ASP A CA 1
ATOM 2313 C C . ASP A 1 282 ? 15.629 0.158 -31.465 1.00 95.81 282 ASP A C 1
ATOM 2315 O O . ASP A 1 282 ? 15.732 -1.042 -31.211 1.00 95.81 282 ASP A O 1
ATOM 2319 N N . VAL A 1 283 ? 16.617 0.830 -32.075 1.00 95.44 283 VAL A N 1
ATOM 2320 C CA . VAL A 1 283 ? 17.889 0.195 -32.473 1.00 95.44 283 VAL A CA 1
ATOM 2321 C C . VAL A 1 283 ? 18.668 -0.307 -31.256 1.00 95.44 283 VAL A C 1
ATOM 2323 O O . VAL A 1 283 ? 19.109 -1.457 -31.231 1.00 95.44 283 VAL A O 1
ATOM 2326 N N . ASP A 1 284 ? 18.852 0.536 -30.240 1.00 93.88 284 ASP A N 1
ATOM 2327 C CA . ASP A 1 284 ? 19.596 0.152 -29.035 1.00 93.88 284 ASP A CA 1
ATOM 2328 C C . ASP A 1 284 ? 18.809 -0.843 -28.171 1.00 93.88 284 ASP A C 1
ATOM 2330 O O . ASP A 1 284 ? 19.390 -1.761 -27.590 1.00 93.88 284 ASP A O 1
ATOM 2334 N N . TYR A 1 285 ? 17.482 -0.721 -28.155 1.00 95.31 285 TYR A N 1
ATOM 2335 C CA . TYR A 1 285 ? 16.579 -1.659 -27.501 1.00 95.31 285 TYR A CA 1
ATOM 2336 C C . TYR A 1 285 ? 16.641 -3.053 -28.138 1.00 95.31 285 TYR A C 1
ATOM 2338 O O . TYR A 1 285 ? 16.766 -4.038 -27.413 1.00 95.31 285 TYR A O 1
ATOM 2346 N N . GLN A 1 286 ? 16.646 -3.159 -29.472 1.00 96.38 286 GLN A N 1
ATOM 2347 C CA . GLN A 1 286 ? 16.772 -4.454 -30.147 1.00 96.38 286 GLN A CA 1
ATOM 2348 C C . GLN A 1 286 ? 18.138 -5.097 -29.883 1.00 96.38 286 GLN A C 1
ATOM 2350 O O . GLN A 1 286 ? 18.207 -6.266 -29.512 1.00 96.38 286 GLN A O 1
ATOM 2355 N N . LYS A 1 287 ? 19.228 -4.319 -29.961 1.00 95.81 287 LYS A N 1
ATOM 2356 C CA . LYS A 1 287 ? 20.570 -4.809 -29.598 1.00 95.81 287 LYS A CA 1
ATOM 2357 C C . LYS A 1 287 ? 20.621 -5.326 -28.162 1.00 95.81 287 LYS A C 1
ATOM 2359 O O . LYS A 1 287 ? 21.296 -6.319 -27.894 1.00 95.81 287 LYS A O 1
ATOM 2364 N N . LEU A 1 288 ? 19.947 -4.646 -27.231 1.00 95.88 288 LEU A N 1
ATOM 2365 C CA . LEU A 1 288 ? 19.860 -5.074 -25.838 1.00 95.88 288 LEU A CA 1
ATOM 2366 C C . LEU A 1 288 ? 19.145 -6.425 -25.720 1.00 95.88 288 LEU A C 1
ATOM 2368 O O . LEU A 1 288 ? 19.660 -7.312 -25.038 1.00 95.88 288 LEU A O 1
ATOM 2372 N N . ILE A 1 289 ? 18.003 -6.591 -26.394 1.00 96.62 289 ILE A N 1
ATOM 2373 C CA . ILE A 1 289 ? 17.246 -7.851 -26.419 1.00 96.62 289 ILE A CA 1
ATOM 2374 C C . ILE A 1 289 ? 18.116 -8.982 -26.955 1.00 96.62 289 ILE A C 1
ATOM 2376 O O . ILE A 1 289 ? 18.272 -9.991 -26.269 1.00 96.62 289 ILE A O 1
ATOM 2380 N N . ASP A 1 290 ? 18.743 -8.788 -28.114 1.00 95.69 290 ASP A N 1
ATOM 2381 C CA . ASP A 1 290 ? 19.558 -9.815 -28.768 1.00 95.69 290 ASP A CA 1
ATOM 2382 C C . ASP A 1 290 ? 20.765 -10.206 -27.901 1.00 95.69 290 ASP A C 1
ATOM 2384 O O . ASP A 1 290 ? 21.092 -11.383 -27.748 1.00 95.69 290 ASP A O 1
ATOM 2388 N N . LYS A 1 291 ? 21.412 -9.218 -27.271 1.00 96.75 291 LYS A N 1
ATOM 2389 C CA . LYS A 1 291 ? 22.598 -9.427 -26.430 1.00 96.75 291 LYS A CA 1
ATOM 2390 C C . LYS A 1 291 ? 22.277 -10.092 -25.092 1.00 96.75 291 LYS A C 1
ATOM 2392 O O . LYS A 1 291 ? 23.101 -10.845 -24.575 1.00 96.75 291 LYS A O 1
ATOM 2397 N N . LYS A 1 292 ? 21.144 -9.749 -24.475 1.00 96.62 292 LYS A N 1
ATOM 2398 C CA . LYS A 1 292 ? 20.795 -10.164 -23.103 1.00 96.62 292 LYS A CA 1
ATOM 2399 C C . LYS A 1 292 ? 19.753 -11.286 -23.060 1.00 96.62 292 LYS A C 1
ATOM 2401 O O . LYS A 1 292 ? 19.542 -11.868 -21.998 1.00 96.62 292 LYS A O 1
ATOM 2406 N N . GLY A 1 293 ? 19.121 -11.606 -24.189 1.00 95.81 293 GLY A N 1
ATOM 2407 C CA . GLY A 1 293 ? 18.093 -12.639 -24.313 1.00 95.81 293 GLY A CA 1
ATOM 2408 C C . GLY A 1 293 ? 16.831 -12.334 -23.506 1.00 95.81 293 GLY A C 1
ATOM 2409 O O . GLY A 1 293 ? 16.296 -13.239 -22.862 1.00 95.81 293 GLY A O 1
ATOM 2410 N N . LEU A 1 294 ? 16.407 -11.067 -23.466 1.00 95.94 294 LEU A N 1
ATOM 2411 C CA . LEU A 1 294 ? 15.250 -10.621 -22.683 1.00 95.94 294 LEU A CA 1
ATOM 2412 C C . LEU A 1 294 ? 13.937 -11.087 -23.318 1.00 95.94 294 LEU A C 1
ATOM 2414 O O . LEU A 1 294 ? 13.756 -10.987 -24.527 1.00 95.94 294 LEU A O 1
ATOM 2418 N N . THR A 1 295 ? 13.022 -11.577 -22.488 1.00 95.31 295 THR A N 1
ATOM 2419 C CA . THR A 1 295 ? 11.661 -11.946 -22.906 1.00 95.31 295 THR A CA 1
ATOM 2420 C C . THR A 1 295 ? 10.729 -10.734 -22.913 1.00 95.31 295 THR A C 1
ATOM 2422 O O . THR A 1 295 ? 10.944 -9.785 -22.155 1.00 95.31 295 THR A O 1
ATOM 2425 N N . ASP A 1 296 ? 9.647 -10.791 -23.694 1.00 93.12 296 ASP A N 1
ATOM 2426 C CA . ASP A 1 296 ? 8.621 -9.735 -23.724 1.00 93.12 296 ASP A CA 1
ATOM 2427 C C . ASP A 1 296 ? 8.054 -9.444 -22.331 1.00 93.12 296 ASP A C 1
ATOM 2429 O O . ASP A 1 296 ? 7.920 -8.290 -21.934 1.00 93.12 296 ASP A O 1
ATOM 2433 N N . TRP A 1 297 ? 7.819 -10.491 -21.537 1.00 91.19 297 TRP A N 1
ATOM 2434 C CA . TRP A 1 297 ? 7.336 -10.350 -20.166 1.00 91.19 297 TRP A CA 1
ATOM 2435 C C . TRP A 1 297 ? 8.331 -9.607 -19.259 1.00 91.19 297 TRP A C 1
ATOM 2437 O O . TRP A 1 297 ? 7.937 -8.704 -18.522 1.00 91.19 297 TRP A O 1
ATOM 2447 N N . GLU A 1 298 ? 9.627 -9.949 -19.324 1.00 94.50 298 GLU A N 1
ATOM 2448 C CA . GLU A 1 298 ? 10.678 -9.258 -18.557 1.00 94.50 298 GLU A CA 1
ATOM 2449 C C . GLU A 1 298 ? 10.730 -7.768 -18.941 1.00 94.50 298 GLU A C 1
ATOM 2451 O O . GLU A 1 298 ? 10.822 -6.896 -18.074 1.00 94.50 298 GLU A O 1
ATOM 2456 N N . LEU A 1 299 ? 10.628 -7.468 -20.238 1.00 94.81 299 LEU A N 1
ATOM 2457 C CA . LEU A 1 299 ? 10.629 -6.105 -20.766 1.00 94.81 299 LEU A CA 1
ATOM 2458 C C . LEU A 1 299 ? 9.388 -5.311 -20.349 1.00 94.81 299 LEU A C 1
ATOM 2460 O O . LEU A 1 299 ? 9.503 -4.129 -20.013 1.00 94.81 299 LEU A O 1
ATOM 2464 N N . ASP A 1 300 ? 8.216 -5.942 -20.350 1.00 91.94 300 ASP A N 1
ATOM 2465 C CA . ASP A 1 300 ? 6.964 -5.301 -19.971 1.00 91.94 300 ASP A CA 1
ATOM 2466 C C . ASP A 1 300 ? 6.920 -4.987 -18.481 1.00 91.94 300 ASP A C 1
ATOM 2468 O O . ASP A 1 300 ? 6.624 -3.845 -18.129 1.00 91.94 300 ASP A O 1
ATOM 2472 N N . ILE A 1 301 ? 7.284 -5.938 -17.615 1.00 92.81 301 ILE A N 1
ATOM 2473 C CA . ILE A 1 301 ? 7.339 -5.722 -16.162 1.00 92.81 301 ILE A CA 1
ATOM 2474 C C . ILE A 1 301 ? 8.311 -4.595 -15.817 1.00 92.81 301 ILE A C 1
ATOM 2476 O O . ILE A 1 301 ? 7.909 -3.627 -15.167 1.00 92.81 301 ILE A O 1
ATOM 2480 N N . MET A 1 302 ? 9.557 -4.669 -16.303 1.00 95.44 302 MET A N 1
ATOM 2481 C CA . MET A 1 302 ? 10.555 -3.623 -16.053 1.00 95.44 302 MET A CA 1
ATOM 2482 C C . MET A 1 302 ? 10.102 -2.282 -16.626 1.00 95.44 302 MET A C 1
ATOM 2484 O O . MET A 1 302 ? 10.200 -1.253 -15.964 1.00 95.44 302 MET A O 1
ATOM 2488 N N . GLY A 1 303 ? 9.575 -2.277 -17.850 1.00 93.75 303 GLY A N 1
ATOM 2489 C CA . GLY A 1 303 ? 9.110 -1.062 -18.496 1.00 93.75 303 GLY A CA 1
ATOM 2490 C C . GLY A 1 303 ? 7.959 -0.399 -17.737 1.00 93.75 303 GLY A C 1
ATOM 2491 O O . GLY A 1 303 ? 8.029 0.802 -17.484 1.00 93.75 303 GLY A O 1
ATOM 2492 N N . ILE A 1 304 ? 6.914 -1.155 -17.364 1.00 92.12 304 ILE A N 1
ATOM 2493 C CA . ILE A 1 304 ? 5.745 -0.636 -16.627 1.00 92.12 304 ILE A CA 1
ATOM 2494 C C . ILE A 1 304 ? 6.240 -0.017 -15.329 1.00 92.12 304 ILE A C 1
ATOM 2496 O O . ILE A 1 304 ? 5.884 1.116 -15.002 1.00 92.12 304 ILE A O 1
ATOM 2500 N N . TRP A 1 305 ? 7.094 -0.753 -14.627 1.00 95.81 305 TRP A N 1
ATOM 2501 C CA . TRP A 1 305 ? 7.595 -0.350 -13.333 1.00 95.81 305 TRP A CA 1
ATOM 2502 C C . TRP A 1 305 ? 8.440 0.926 -13.396 1.00 95.81 305 TRP A C 1
ATOM 2504 O O . TRP A 1 305 ? 8.131 1.916 -12.731 1.00 95.81 305 TRP A O 1
ATOM 2514 N N . LEU A 1 306 ? 9.456 0.945 -14.265 1.00 95.56 306 LEU A N 1
ATOM 2515 C CA . LEU A 1 306 ? 10.374 2.074 -14.417 1.00 95.56 306 LEU A CA 1
ATOM 2516 C C . LEU A 1 306 ? 9.651 3.357 -14.843 1.00 95.56 306 LEU A C 1
ATOM 2518 O O . LEU A 1 306 ? 10.015 4.434 -14.369 1.00 95.56 306 LEU A O 1
ATOM 2522 N N . THR A 1 307 ? 8.640 3.262 -15.720 1.00 91.31 307 THR A N 1
ATOM 2523 C CA . THR A 1 307 ? 7.957 4.448 -16.262 1.00 91.31 307 THR A CA 1
ATOM 2524 C C . THR A 1 307 ? 6.650 4.778 -15.556 1.00 91.31 307 THR A C 1
ATOM 2526 O O . THR A 1 307 ? 6.510 5.870 -15.014 1.00 91.31 307 THR A O 1
ATOM 2529 N N . SER A 1 308 ? 5.673 3.871 -15.583 1.00 89.06 308 SER A N 1
ATOM 2530 C CA . SER A 1 308 ? 4.302 4.169 -15.149 1.00 89.06 308 SER A CA 1
ATOM 2531 C C . SER A 1 308 ? 4.222 4.260 -13.631 1.00 89.06 308 SER A C 1
ATOM 2533 O O . SER A 1 308 ? 3.625 5.190 -13.092 1.00 89.06 308 SER A O 1
ATOM 2535 N N . ASN A 1 309 ? 4.911 3.344 -12.955 1.00 90.69 309 ASN A N 1
ATOM 2536 C CA . ASN A 1 309 ? 4.944 3.270 -11.499 1.00 90.69 309 ASN A CA 1
ATOM 2537 C C . ASN A 1 309 ? 6.051 4.129 -10.880 1.00 90.69 309 ASN A C 1
ATOM 2539 O O . ASN A 1 309 ? 6.104 4.263 -9.663 1.00 90.69 309 ASN A O 1
ATOM 2543 N N . LYS A 1 310 ? 6.869 4.797 -11.709 1.00 93.06 310 LYS A N 1
ATOM 2544 C CA . LYS A 1 310 ? 7.978 5.672 -11.293 1.00 93.06 310 LYS A CA 1
ATOM 2545 C C . LYS A 1 310 ? 9.030 4.943 -10.444 1.00 93.06 310 LYS A C 1
ATOM 2547 O O . LYS A 1 310 ? 9.592 5.527 -9.518 1.00 93.06 310 LYS A O 1
ATOM 2552 N N . GLY A 1 311 ? 9.316 3.684 -10.781 1.00 94.56 311 GLY A N 1
ATOM 2553 C CA . GLY A 1 311 ? 10.296 2.847 -10.082 1.00 94.56 311 GLY A CA 1
ATOM 2554 C C . GLY A 1 311 ? 11.763 3.206 -10.320 1.00 94.56 311 GLY A C 1
ATOM 2555 O O . GLY A 1 311 ? 12.651 2.702 -9.632 1.00 94.56 311 GLY A O 1
ATOM 2556 N N . SER A 1 312 ? 12.044 4.115 -11.259 1.00 93.00 312 SER A N 1
ATOM 2557 C CA . SER A 1 312 ? 13.407 4.570 -11.551 1.00 93.00 312 SER A CA 1
ATOM 2558 C C . SER A 1 312 ? 14.098 5.213 -10.341 1.00 93.00 312 SER A C 1
ATOM 2560 O O . SER A 1 312 ? 15.283 4.971 -10.119 1.00 93.00 312 SER A O 1
ATOM 2562 N N . THR A 1 313 ? 13.366 5.962 -9.512 1.00 91.81 313 THR A N 1
ATOM 2563 C CA . THR A 1 313 ? 13.901 6.528 -8.263 1.00 91.81 313 THR A CA 1
ATOM 2564 C C . THR A 1 313 ? 14.372 5.422 -7.321 1.00 91.81 313 THR A C 1
ATOM 2566 O O . THR A 1 313 ? 15.509 5.448 -6.854 1.00 91.81 313 THR A O 1
ATOM 2569 N N . THR A 1 314 ? 13.537 4.403 -7.104 1.00 96.38 314 THR A N 1
ATOM 2570 C CA . THR A 1 314 ? 13.848 3.294 -6.198 1.00 96.38 314 THR A CA 1
ATOM 2571 C C . THR A 1 314 ? 15.027 2.465 -6.686 1.00 96.38 314 THR A C 1
ATOM 2573 O O . THR A 1 314 ? 15.930 2.179 -5.901 1.00 96.38 314 THR A O 1
ATOM 2576 N N . ILE A 1 315 ? 15.057 2.076 -7.968 1.00 96.44 315 ILE A N 1
ATOM 2577 C CA . ILE A 1 315 ? 16.159 1.241 -8.466 1.00 96.44 315 ILE A CA 1
ATOM 2578 C C . ILE A 1 315 ? 17.494 1.984 -8.406 1.00 96.44 315 ILE A C 1
ATOM 2580 O O . ILE A 1 315 ? 18.512 1.380 -8.085 1.00 96.44 315 ILE A O 1
ATOM 2584 N N . PHE A 1 316 ? 17.513 3.293 -8.663 1.00 93.38 316 PHE A N 1
ATOM 2585 C CA . PHE A 1 316 ? 18.749 4.071 -8.600 1.00 93.38 316 PHE A CA 1
ATOM 2586 C C . PHE A 1 316 ? 19.202 4.358 -7.168 1.00 93.38 316 PHE A C 1
ATOM 2588 O O . PHE A 1 316 ? 20.408 4.383 -6.934 1.00 93.38 316 PHE A O 1
ATOM 2595 N N . ASP A 1 317 ? 18.280 4.480 -6.210 1.00 94.19 317 ASP A N 1
ATOM 2596 C CA . ASP A 1 317 ? 18.627 4.486 -4.785 1.00 94.19 317 ASP A CA 1
ATOM 2597 C C . ASP A 1 317 ? 19.146 3.115 -4.318 1.00 94.19 317 ASP A C 1
ATOM 2599 O O . ASP A 1 317 ? 20.009 3.052 -3.442 1.00 94.19 317 ASP A O 1
ATOM 2603 N N . PHE A 1 318 ? 18.643 2.019 -4.894 1.00 95.94 318 PHE A N 1
ATOM 2604 C CA . PHE A 1 318 ? 19.049 0.657 -4.550 1.00 95.94 318 PHE A CA 1
ATOM 2605 C C . PHE A 1 318 ? 20.431 0.270 -5.099 1.00 95.94 318 PHE A C 1
ATOM 2607 O O . PHE A 1 318 ? 21.172 -0.468 -4.448 1.00 95.94 318 PHE A O 1
ATOM 2614 N N . LEU A 1 319 ? 20.784 0.724 -6.305 1.00 92.62 319 LEU A N 1
ATOM 2615 C CA . LEU A 1 319 ? 22.061 0.407 -6.950 1.00 92.62 319 LEU A CA 1
ATOM 2616 C C . LEU A 1 319 ? 23.251 1.136 -6.294 1.00 92.62 319 LEU A C 1
ATOM 2618 O O . LEU A 1 319 ? 23.097 2.100 -5.546 1.00 92.62 319 LEU A O 1
ATOM 2622 N N . GLN A 1 320 ? 24.469 0.661 -6.577 1.00 80.62 320 GLN A N 1
ATOM 2623 C CA . GLN A 1 320 ? 25.698 1.241 -6.026 1.00 80.62 320 GLN A CA 1
ATOM 2624 C C . GLN A 1 320 ? 25.817 2.736 -6.372 1.00 80.62 320 GLN A C 1
ATOM 2626 O O . GLN A 1 320 ? 25.603 3.135 -7.516 1.00 80.62 320 GLN A O 1
ATOM 2631 N N . GLY A 1 321 ? 26.183 3.549 -5.377 1.00 77.50 321 GLY A N 1
ATOM 2632 C CA . GLY A 1 321 ? 26.211 5.013 -5.490 1.00 77.50 321 GLY A CA 1
ATOM 2633 C C . GLY A 1 321 ? 24.879 5.695 -5.156 1.00 77.50 321 GLY A C 1
ATOM 2634 O O . GLY A 1 321 ? 24.823 6.922 -5.171 1.00 77.50 321 GLY A O 1
ATOM 2635 N N . GLY A 1 322 ? 23.832 4.919 -4.849 1.00 87.00 322 GLY A N 1
ATOM 2636 C CA . GLY A 1 322 ? 22.573 5.391 -4.278 1.00 87.00 322 GLY A CA 1
ATOM 2637 C C . GLY A 1 322 ? 22.596 5.449 -2.745 1.00 87.00 322 GLY A C 1
ATOM 2638 O O . GLY A 1 322 ? 23.576 5.866 -2.131 1.00 87.00 322 GLY A O 1
ATOM 2639 N N . ARG A 1 323 ? 21.497 5.016 -2.117 1.00 87.56 323 ARG A N 1
ATOM 2640 C CA . ARG A 1 323 ? 21.264 5.058 -0.660 1.00 87.56 323 ARG A CA 1
ATOM 2641 C C . ARG A 1 323 ? 21.570 3.744 0.066 1.00 87.56 323 ARG A C 1
ATOM 2643 O O . ARG A 1 323 ? 21.422 3.680 1.285 1.00 87.56 323 ARG A O 1
ATOM 2650 N N . VAL A 1 324 ? 21.968 2.704 -0.666 1.00 91.38 324 VAL A N 1
ATOM 2651 C CA . VAL A 1 324 ? 22.284 1.380 -0.112 1.00 91.38 324 VAL A CA 1
ATOM 2652 C C . VAL A 1 324 ? 23.799 1.173 -0.023 1.00 91.38 324 VAL A C 1
ATOM 2654 O O . VAL A 1 324 ? 24.529 1.324 -1.005 1.00 91.38 324 VAL A O 1
ATOM 2657 N N . ASN A 1 325 ? 24.283 0.781 1.156 1.00 88.44 325 ASN A N 1
ATOM 2658 C CA . ASN A 1 325 ? 25.698 0.619 1.485 1.00 88.44 325 ASN A CA 1
ATOM 2659 C C . ASN A 1 325 ? 26.220 -0.766 1.076 1.00 88.44 325 ASN A C 1
ATOM 2661 O O . ASN A 1 325 ? 26.551 -1.626 1.897 1.00 88.44 325 ASN A O 1
ATOM 2665 N N . GLY A 1 326 ? 26.326 -0.967 -0.236 1.00 90.06 326 GLY A N 1
ATOM 2666 C CA . GLY A 1 326 ? 26.952 -2.143 -0.832 1.00 90.06 326 GLY A CA 1
ATOM 2667 C C . GLY A 1 326 ? 26.081 -3.402 -0.839 1.00 90.06 326 GLY A C 1
ATOM 2668 O O . GLY A 1 326 ? 24.917 -3.416 -0.439 1.00 90.06 326 GLY A O 1
ATOM 2669 N N . THR A 1 327 ? 26.668 -4.496 -1.322 1.00 91.50 327 THR A N 1
ATOM 2670 C CA . THR A 1 327 ? 25.930 -5.708 -1.714 1.00 91.50 327 THR A CA 1
ATOM 2671 C C . THR A 1 327 ? 25.240 -6.422 -0.555 1.00 91.50 327 THR A C 1
ATOM 2673 O O . THR A 1 327 ? 24.178 -7.010 -0.744 1.00 91.50 327 THR A O 1
ATOM 2676 N N . LYS A 1 328 ? 25.799 -6.359 0.661 1.00 94.31 328 LYS A N 1
ATOM 2677 C CA . LYS A 1 328 ? 25.187 -7.001 1.836 1.00 94.31 328 LYS A CA 1
ATOM 2678 C C . LYS A 1 328 ? 23.836 -6.379 2.179 1.00 94.31 328 LYS A C 1
ATOM 2680 O O . LYS A 1 328 ? 22.882 -7.102 2.448 1.00 94.31 328 LYS A O 1
ATOM 2685 N N . GLU A 1 329 ? 23.748 -5.052 2.145 1.00 95.25 329 GLU A N 1
ATOM 2686 C CA . GLU A 1 329 ? 22.499 -4.350 2.427 1.00 95.25 329 GLU A CA 1
ATOM 2687 C C . GLU A 1 329 ? 21.491 -4.530 1.283 1.00 95.25 329 GLU A C 1
ATOM 2689 O O . GLU A 1 329 ? 20.319 -4.797 1.541 1.00 95.25 329 GLU A O 1
ATOM 2694 N N . GLN A 1 330 ? 21.952 -4.522 0.025 1.00 96.06 330 GLN A N 1
ATOM 2695 C CA . GLN A 1 330 ? 21.113 -4.856 -1.135 1.00 96.06 330 GLN A CA 1
ATOM 2696 C C . GLN A 1 330 ? 20.472 -6.243 -0.992 1.00 96.06 330 GLN A C 1
ATOM 2698 O O . GLN A 1 330 ? 19.265 -6.401 -1.185 1.00 96.06 330 GLN A O 1
ATOM 2703 N N . GLN A 1 331 ? 21.267 -7.246 -0.607 1.00 96.31 331 GLN A N 1
ATOM 2704 C CA . GLN A 1 331 ? 20.785 -8.605 -0.380 1.00 96.31 331 GLN A CA 1
ATOM 2705 C C . GLN A 1 331 ? 19.794 -8.670 0.788 1.00 96.31 331 GLN A C 1
ATOM 2707 O O . GLN A 1 331 ? 18.804 -9.397 0.699 1.00 96.31 331 GLN A O 1
ATOM 2712 N N . ALA A 1 332 ? 20.031 -7.916 1.864 1.00 97.44 332 ALA A N 1
ATOM 2713 C CA . ALA A 1 332 ? 19.133 -7.865 3.012 1.00 97.44 332 ALA A CA 1
ATOM 2714 C C . ALA A 1 332 ? 17.769 -7.256 2.643 1.00 97.44 332 ALA A C 1
ATOM 2716 O O . ALA A 1 332 ? 16.741 -7.847 2.971 1.00 97.44 332 ALA A O 1
ATOM 2717 N N . ILE A 1 333 ? 17.754 -6.141 1.902 1.00 97.75 333 ILE A N 1
ATOM 2718 C CA . ILE A 1 333 ? 16.527 -5.503 1.395 1.00 97.75 333 ILE A CA 1
ATOM 2719 C C . ILE A 1 333 ? 15.769 -6.459 0.468 1.00 97.75 333 ILE A C 1
ATOM 2721 O O . ILE A 1 333 ? 14.583 -6.709 0.677 1.00 97.75 333 ILE A O 1
ATOM 2725 N N . TYR A 1 334 ? 16.456 -7.047 -0.518 1.00 97.88 334 TYR A N 1
ATOM 2726 C CA . TYR A 1 334 ? 15.837 -7.993 -1.448 1.00 97.88 334 TYR A CA 1
ATOM 2727 C C . TYR A 1 334 ? 15.243 -9.200 -0.708 1.00 97.88 334 TYR A C 1
ATOM 2729 O O . TYR A 1 334 ? 14.109 -9.596 -0.965 1.00 97.88 334 TYR A O 1
ATOM 2737 N N . SER A 1 335 ? 15.979 -9.761 0.256 1.00 97.94 335 SER A N 1
ATOM 2738 C CA . SER A 1 335 ? 15.522 -10.915 1.042 1.00 97.94 335 SER A CA 1
ATOM 2739 C C . SER A 1 335 ? 14.335 -10.571 1.941 1.00 97.94 335 SER A C 1
ATOM 2741 O O . SER A 1 335 ? 13.420 -11.380 2.073 1.00 97.94 335 SER A O 1
ATOM 2743 N N . PHE A 1 336 ? 14.327 -9.376 2.540 1.00 98.31 336 PHE A N 1
ATOM 2744 C CA . PHE A 1 336 ? 13.206 -8.881 3.337 1.00 98.31 336 PHE A CA 1
ATOM 2745 C C . PHE A 1 336 ? 11.929 -8.760 2.496 1.00 98.31 336 PHE A C 1
ATOM 2747 O O . PHE A 1 336 ? 10.877 -9.269 2.890 1.00 98.31 336 PHE A O 1
ATOM 2754 N N . LEU A 1 337 ? 12.028 -8.140 1.318 1.00 98.25 337 LEU A N 1
ATOM 2755 C CA . LEU A 1 337 ? 10.898 -7.997 0.403 1.00 98.25 337 LEU A CA 1
ATOM 2756 C C . LEU A 1 337 ? 10.431 -9.365 -0.118 1.00 98.25 337 LEU A C 1
ATOM 2758 O O . LEU A 1 337 ? 9.246 -9.673 -0.050 1.00 98.25 337 LEU A O 1
ATOM 2762 N N . ALA A 1 338 ? 11.344 -10.247 -0.532 1.00 97.50 338 ALA A N 1
ATOM 2763 C CA . ALA A 1 338 ? 10.987 -11.584 -1.011 1.00 97.50 338 ALA A CA 1
ATOM 2764 C C . ALA A 1 338 ? 10.350 -12.488 0.071 1.00 97.50 338 ALA A C 1
ATOM 2766 O O . ALA A 1 338 ? 9.574 -13.389 -0.251 1.00 97.50 338 ALA A O 1
ATOM 2767 N N . ASP A 1 339 ? 10.652 -12.262 1.355 1.00 97.56 339 ASP A N 1
ATOM 2768 C CA . ASP A 1 339 ? 10.036 -12.960 2.497 1.00 97.56 339 ASP A CA 1
ATOM 2769 C C . ASP A 1 339 ? 8.751 -12.276 3.018 1.00 97.56 339 ASP A C 1
ATOM 2771 O O . ASP A 1 339 ? 8.174 -12.713 4.018 1.00 97.56 339 ASP A O 1
ATOM 2775 N N . SER A 1 340 ? 8.284 -11.211 2.360 1.00 98.00 340 SER A N 1
ATOM 2776 C CA . SER A 1 340 ? 7.070 -10.489 2.752 1.00 98.00 340 SER A CA 1
ATOM 2777 C C . SER A 1 340 ? 5.791 -11.182 2.279 1.00 98.00 340 SER A C 1
ATOM 2779 O O . SER A 1 340 ? 5.790 -11.958 1.319 1.00 98.00 340 SER A O 1
ATOM 2781 N N . TYR A 1 341 ? 4.687 -10.927 2.987 1.00 98.12 341 TYR A N 1
ATOM 2782 C CA . TYR A 1 341 ? 3.403 -11.572 2.715 1.00 98.12 341 TYR A CA 1
ATOM 2783 C C . TYR A 1 341 ? 2.735 -10.979 1.480 1.00 98.12 341 TYR A C 1
ATOM 2785 O O . TYR A 1 341 ? 2.556 -9.774 1.392 1.00 98.12 341 TYR A O 1
ATOM 2793 N N . VAL A 1 342 ? 2.285 -11.829 0.568 1.00 97.25 342 VAL A N 1
ATOM 2794 C CA . VAL A 1 342 ? 1.411 -11.443 -0.549 1.00 97.25 342 VAL A CA 1
ATOM 2795 C C . VAL A 1 342 ? -0.052 -11.439 -0.095 1.00 97.25 342 VAL A C 1
ATOM 2797 O O . VAL A 1 342 ? -0.842 -10.571 -0.460 1.00 97.25 342 VAL A O 1
ATOM 2800 N N . THR A 1 343 ? -0.412 -12.379 0.779 1.00 97.12 343 THR A N 1
ATOM 2801 C CA . THR A 1 343 ? -1.725 -12.428 1.426 1.00 97.12 343 THR A CA 1
ATOM 2802 C C . THR A 1 343 ? -1.608 -13.042 2.817 1.00 97.12 343 THR A C 1
ATOM 2804 O O . THR A 1 343 ? -0.783 -13.932 3.041 1.00 97.12 343 THR A O 1
ATOM 2807 N N . LEU A 1 344 ? -2.391 -12.546 3.778 1.00 97.81 344 LEU A N 1
ATOM 2808 C CA . LEU A 1 344 ? -2.288 -12.962 5.174 1.00 97.81 344 LEU A CA 1
ATOM 2809 C C . LEU A 1 344 ? -3.651 -12.952 5.883 1.00 97.81 344 LEU A C 1
ATOM 2811 O O . LEU A 1 344 ? -4.215 -11.874 6.088 1.00 97.81 344 LEU A O 1
ATOM 2815 N N . PRO A 1 345 ? -4.169 -14.113 6.323 1.00 97.81 345 PRO A N 1
ATOM 2816 C CA . PRO A 1 345 ? -5.318 -14.166 7.216 1.00 97.81 345 PRO A CA 1
ATOM 2817 C C . PRO A 1 345 ? -4.893 -13.840 8.656 1.00 97.81 345 PRO A C 1
ATOM 2819 O O . PRO A 1 345 ? -3.887 -14.359 9.144 1.00 97.81 345 PRO A O 1
ATOM 2822 N N . GLN A 1 346 ? -5.669 -13.027 9.373 1.00 95.94 346 GLN A N 1
ATOM 2823 C CA . GLN A 1 346 ? -5.526 -12.869 10.827 1.00 95.94 346 GLN A CA 1
ATOM 2824 C C . GLN A 1 346 ? -6.883 -12.718 11.508 1.00 95.94 346 GLN A C 1
ATOM 2826 O O . GLN A 1 346 ? -7.764 -12.027 11.007 1.00 95.94 346 GLN A O 1
ATOM 2831 N N . ASN A 1 347 ? -7.018 -13.312 12.692 1.00 94.06 347 ASN A N 1
ATOM 2832 C CA . ASN A 1 347 ? -8.137 -13.028 13.583 1.00 94.06 347 ASN A CA 1
ATOM 2833 C C . ASN A 1 347 ? -7.758 -11.872 14.511 1.00 94.06 347 ASN A C 1
ATOM 2835 O O . ASN A 1 347 ? -6.766 -11.968 15.236 1.00 94.06 347 ASN A O 1
ATOM 2839 N N . ILE A 1 348 ? -8.538 -10.795 14.482 1.00 92.38 348 ILE A N 1
ATOM 2840 C CA . ILE A 1 348 ? -8.347 -9.624 15.340 1.00 92.38 348 ILE A CA 1
ATOM 2841 C C . ILE A 1 348 ? -9.682 -9.357 16.030 1.00 92.38 348 ILE A C 1
ATOM 2843 O O . ILE A 1 348 ? -10.700 -9.147 15.371 1.00 92.38 348 ILE A O 1
ATOM 2847 N N . ASN A 1 349 ? -9.683 -9.406 17.364 1.00 88.94 349 ASN A N 1
ATOM 2848 C CA . ASN A 1 349 ? -10.869 -9.205 18.206 1.00 88.94 349 ASN A CA 1
ATOM 2849 C C . ASN A 1 349 ? -12.076 -10.074 17.800 1.00 88.94 349 ASN A C 1
ATOM 2851 O O . ASN A 1 349 ? -13.217 -9.618 17.811 1.00 88.94 349 ASN A O 1
ATOM 2855 N N . GLY A 1 350 ? -11.828 -11.331 17.414 1.00 88.50 350 GLY A N 1
ATOM 2856 C CA . GLY A 1 350 ? -12.877 -12.281 17.036 1.00 88.50 350 GLY A CA 1
ATOM 2857 C C . GLY A 1 350 ? -13.384 -12.146 15.597 1.00 88.50 350 GLY A C 1
ATOM 2858 O O . GLY A 1 350 ? -14.177 -12.984 15.174 1.00 88.50 350 GLY A O 1
ATOM 2859 N N . LYS A 1 351 ? -12.904 -11.164 14.823 1.00 93.00 351 LYS A N 1
ATOM 2860 C CA . LYS A 1 351 ? -13.212 -11.012 13.395 1.00 93.00 351 LYS A CA 1
ATOM 2861 C C . LYS A 1 351 ? -12.032 -11.481 12.544 1.00 93.00 351 LYS A C 1
ATOM 2863 O O . LYS A 1 351 ? -10.884 -11.124 12.807 1.00 93.00 351 LYS A O 1
ATOM 2868 N N . ASP A 1 352 ? -12.320 -12.292 11.529 1.00 95.81 352 ASP A N 1
ATOM 2869 C CA . ASP A 1 352 ? -11.312 -12.772 10.586 1.00 95.81 352 ASP A CA 1
ATOM 2870 C C . ASP A 1 352 ? -11.114 -11.754 9.461 1.00 95.81 352 ASP A C 1
ATOM 2872 O O . ASP A 1 352 ? -12.036 -11.437 8.705 1.00 95.81 352 ASP A O 1
ATOM 2876 N N . TYR A 1 353 ? -9.887 -11.264 9.336 1.00 97.69 353 TYR A N 1
ATOM 2877 C CA . TYR A 1 353 ? -9.460 -10.353 8.287 1.00 97.69 353 TYR A CA 1
ATOM 2878 C C . TYR A 1 353 ? -8.539 -11.059 7.300 1.00 97.69 353 TYR A C 1
ATOM 2880 O O . TYR A 1 353 ? -7.736 -11.911 7.686 1.00 97.69 353 TYR A O 1
ATOM 2888 N N . LEU A 1 354 ? -8.641 -10.674 6.032 1.00 97.88 354 LEU A N 1
ATOM 2889 C CA . LEU A 1 354 ? -7.715 -11.078 4.983 1.00 97.88 354 LEU A CA 1
ATOM 2890 C C . LEU A 1 354 ? -6.985 -9.839 4.464 1.00 97.88 354 LEU A C 1
ATOM 2892 O O . LEU A 1 354 ? -7.582 -9.000 3.792 1.00 97.88 354 LEU A O 1
ATOM 2896 N N . PHE A 1 355 ? -5.700 -9.728 4.784 1.00 98.06 355 PHE A N 1
ATOM 2897 C CA . PHE A 1 355 ? -4.849 -8.649 4.294 1.00 98.06 355 PHE A CA 1
ATOM 2898 C C . PHE A 1 355 ? -4.281 -9.023 2.932 1.00 98.06 355 PHE A C 1
ATOM 2900 O O . PHE A 1 355 ? -3.701 -10.101 2.773 1.00 98.06 355 PHE A O 1
ATOM 2907 N N . VAL A 1 356 ? -4.450 -8.129 1.965 1.00 96.44 356 VAL A N 1
ATOM 2908 C CA . VAL A 1 356 ? -3.931 -8.231 0.595 1.00 96.44 356 VAL A CA 1
ATOM 2909 C C . VAL A 1 356 ? -3.596 -6.835 0.098 1.00 96.44 356 VAL A C 1
ATOM 2911 O O . VAL A 1 356 ? -4.147 -5.865 0.607 1.00 96.44 356 VAL A O 1
ATOM 2914 N N . HIS A 1 357 ? -2.724 -6.723 -0.898 1.00 96.44 357 HIS A N 1
ATOM 2915 C CA . HIS A 1 357 ? -2.444 -5.422 -1.492 1.00 96.44 357 HIS A CA 1
ATOM 2916 C C . HIS A 1 357 ? -3.591 -4.950 -2.405 1.00 96.44 357 HIS A C 1
ATOM 2918 O O . HIS A 1 357 ? -4.238 -3.960 -2.088 1.00 96.44 357 HIS A O 1
ATOM 2924 N N . ALA A 1 358 ? -3.917 -5.690 -3.473 1.00 93.69 358 ALA A N 1
ATOM 2925 C CA . ALA A 1 358 ? -4.948 -5.292 -4.443 1.00 93.69 358 ALA A CA 1
ATOM 2926 C C . ALA A 1 358 ? -6.322 -5.935 -4.177 1.00 93.69 358 ALA A C 1
ATOM 2928 O O . ALA A 1 358 ? -7.295 -5.264 -3.821 1.00 93.69 358 ALA A O 1
ATOM 2929 N N . MET A 1 359 ? -6.401 -7.257 -4.324 1.00 93.12 359 MET A N 1
ATOM 2930 C CA . MET A 1 359 ? -7.620 -8.046 -4.127 1.00 93.12 359 MET A CA 1
ATOM 2931 C C . MET A 1 359 ? -7.297 -9.440 -3.564 1.00 93.12 359 MET A C 1
ATOM 2933 O O . MET A 1 359 ? -6.131 -9.837 -3.558 1.00 93.12 359 MET A O 1
ATOM 2937 N N . PRO A 1 360 ? -8.286 -10.188 -3.040 1.00 94.56 360 PRO A N 1
ATOM 2938 C CA . PRO A 1 360 ? -8.101 -11.583 -2.648 1.00 94.56 360 PRO A CA 1
ATOM 2939 C C . PRO A 1 360 ? -7.614 -12.468 -3.809 1.00 94.56 360 PRO A C 1
ATOM 2941 O O . PRO A 1 360 ? -7.936 -12.182 -4.964 1.00 94.56 360 PRO A O 1
ATOM 2944 N N . PRO A 1 361 ? -6.892 -13.572 -3.527 1.00 93.38 361 PRO A N 1
ATOM 2945 C CA . PRO A 1 361 ? -6.540 -14.544 -4.557 1.00 93.38 361 PRO A CA 1
ATOM 2946 C C . PRO A 1 361 ? -7.787 -15.056 -5.283 1.00 93.38 361 PRO A C 1
ATOM 2948 O O . PRO A 1 361 ? -8.770 -15.415 -4.638 1.00 93.38 361 PRO A O 1
ATOM 2951 N N . LYS A 1 362 ? -7.735 -15.140 -6.616 1.00 90.12 362 LYS A N 1
ATOM 2952 C CA . LYS A 1 362 ? -8.844 -15.686 -7.420 1.00 90.12 362 LYS A CA 1
ATOM 2953 C C . LYS A 1 362 ? -9.053 -17.183 -7.201 1.00 90.12 362 LYS A C 1
ATOM 2955 O O . LYS A 1 362 ? -10.169 -17.688 -7.338 1.00 90.12 362 LYS A O 1
ATOM 2960 N N . ASP A 1 363 ? -7.976 -17.897 -6.881 1.00 91.00 363 ASP A N 1
ATOM 2961 C CA . ASP A 1 363 ? -8.050 -19.314 -6.569 1.00 91.00 363 ASP A CA 1
ATOM 2962 C C . ASP A 1 363 ? -8.693 -19.532 -5.192 1.00 91.00 363 ASP A C 1
ATOM 2964 O O . ASP A 1 363 ? -8.082 -19.360 -4.133 1.00 91.00 363 ASP A O 1
ATOM 2968 N N . SER A 1 364 ? -9.944 -19.987 -5.222 1.00 89.81 364 SER A N 1
ATOM 2969 C CA . SER A 1 364 ? -10.709 -20.325 -4.023 1.00 89.81 364 SER A CA 1
ATOM 2970 C C . SER A 1 364 ? -10.041 -21.394 -3.143 1.00 89.81 364 SER A C 1
ATOM 2972 O O . SER A 1 364 ? -10.315 -21.442 -1.938 1.00 89.81 364 SER A O 1
ATOM 2974 N N . GLN A 1 365 ? -9.158 -22.239 -3.696 1.00 92.31 365 GLN A N 1
ATOM 2975 C CA . GLN A 1 365 ? -8.402 -23.210 -2.905 1.00 92.31 365 GLN A CA 1
ATOM 2976 C C . GLN A 1 365 ? -7.418 -22.512 -1.969 1.00 92.31 365 GLN A C 1
ATOM 2978 O O . GLN A 1 365 ? -7.340 -22.896 -0.800 1.00 92.31 365 GLN A O 1
ATOM 2983 N N . MET A 1 366 ? -6.744 -21.451 -2.426 1.00 94.25 366 MET A N 1
ATOM 2984 C CA . MET A 1 366 ? -5.858 -20.648 -1.578 1.00 94.25 366 MET A CA 1
ATOM 2985 C C . MET A 1 366 ? -6.632 -20.044 -0.404 1.00 94.25 366 MET A C 1
ATOM 2987 O O . MET A 1 366 ? -6.212 -20.170 0.745 1.00 94.25 366 MET A O 1
ATOM 2991 N N . ILE A 1 367 ? -7.811 -19.459 -0.651 1.00 94.12 367 ILE A N 1
ATOM 2992 C CA . ILE A 1 367 ? -8.645 -18.878 0.418 1.00 94.12 367 ILE A CA 1
ATOM 2993 C C . ILE A 1 367 ? -9.081 -19.949 1.425 1.00 94.12 367 ILE A C 1
ATOM 2995 O O . ILE A 1 367 ? -8.976 -19.754 2.641 1.00 94.12 367 ILE A O 1
ATOM 2999 N N . ARG A 1 368 ? -9.527 -21.111 0.937 1.00 93.88 368 ARG A N 1
ATOM 3000 C CA . ARG A 1 368 ? -9.929 -22.238 1.788 1.00 93.88 368 ARG A CA 1
ATOM 3001 C C . ARG A 1 368 ? -8.769 -22.738 2.652 1.00 93.88 368 ARG A C 1
ATOM 3003 O O . ARG A 1 368 ? -8.952 -22.944 3.853 1.00 93.88 368 ARG A O 1
ATOM 3010 N N . GLN A 1 369 ? -7.583 -22.906 2.069 1.00 94.81 369 GLN A N 1
ATOM 3011 C CA . GLN A 1 369 ? -6.380 -23.334 2.786 1.00 94.81 369 GLN A CA 1
ATOM 3012 C C . GLN A 1 369 ? -5.958 -22.306 3.841 1.00 94.81 369 GLN A C 1
ATOM 3014 O O . GLN A 1 369 ? -5.632 -22.687 4.967 1.00 94.81 369 GLN A O 1
ATOM 3019 N N . MET A 1 370 ? -6.027 -21.009 3.530 1.00 95.62 370 MET A N 1
ATOM 3020 C CA . MET A 1 370 ? -5.768 -19.934 4.495 1.00 95.62 370 MET A CA 1
ATOM 3021 C C . MET A 1 370 ? -6.752 -19.971 5.664 1.00 95.62 370 MET A C 1
ATOM 3023 O O . MET A 1 370 ? -6.340 -19.848 6.817 1.00 95.62 370 MET A O 1
ATOM 3027 N N . LYS A 1 371 ? -8.042 -20.207 5.400 1.00 92.75 371 LYS A N 1
ATOM 3028 C CA . LYS A 1 371 ? -9.060 -20.322 6.454 1.00 92.75 371 LYS A CA 1
ATOM 3029 C C . LYS A 1 371 ? -8.795 -21.496 7.396 1.00 92.75 371 LYS A C 1
ATOM 3031 O O . LYS A 1 371 ? -8.942 -21.354 8.607 1.00 92.75 371 LYS A O 1
ATOM 3036 N N . GLN A 1 372 ? -8.393 -22.642 6.849 1.00 93.00 372 GLN A N 1
ATOM 3037 C CA . GLN A 1 372 ? -8.124 -23.854 7.627 1.00 93.00 372 GLN A CA 1
ATOM 3038 C C . GLN A 1 372 ? -6.807 -23.764 8.407 1.00 93.00 372 GLN A C 1
ATOM 3040 O O . GLN A 1 372 ? -6.760 -24.081 9.593 1.00 93.00 372 GLN A O 1
ATOM 3045 N N . SER A 1 373 ? -5.737 -23.321 7.746 1.00 94.62 373 SER A N 1
ATOM 3046 C CA . SER A 1 373 ? -4.383 -23.313 8.312 1.00 94.62 373 SER A CA 1
ATOM 3047 C C . SER A 1 373 ? -4.067 -22.073 9.146 1.00 94.62 373 SER A C 1
ATOM 3049 O O . SER A 1 373 ? -3.143 -22.113 9.960 1.00 94.62 373 SER A O 1
ATOM 3051 N N . LYS A 1 374 ? -4.800 -20.970 8.933 1.00 93.56 374 LYS A N 1
ATOM 3052 C CA . LYS A 1 374 ? -4.514 -19.629 9.471 1.00 93.56 374 LYS A CA 1
ATOM 3053 C C . LYS A 1 374 ? -3.133 -19.088 9.071 1.00 93.56 374 LYS A C 1
ATOM 3055 O O . LYS A 1 374 ? -2.602 -18.203 9.739 1.00 93.56 374 LYS A O 1
ATOM 3060 N N . LYS A 1 375 ? -2.533 -19.623 8.003 1.00 95.50 375 LYS A N 1
ATOM 3061 C CA . LYS A 1 375 ? -1.249 -19.171 7.451 1.00 95.50 375 LYS A CA 1
ATOM 3062 C C . LYS A 1 375 ? -1.486 -18.373 6.174 1.00 95.50 375 LYS A C 1
ATOM 3064 O O . LYS A 1 375 ? -2.385 -18.702 5.413 1.00 95.50 375 LYS A O 1
ATOM 3069 N N . GLY A 1 376 ? -0.692 -17.323 5.977 1.00 96.00 376 GLY A N 1
ATOM 3070 C CA . GLY A 1 376 ? -0.639 -16.567 4.725 1.00 96.00 376 GLY A CA 1
ATOM 3071 C C . GLY A 1 376 ? 0.400 -17.129 3.761 1.00 96.00 376 GLY A C 1
ATOM 3072 O O . GLY A 1 376 ? 1.131 -18.050 4.121 1.00 96.00 376 GLY A O 1
ATOM 3073 N N . TYR A 1 377 ? 0.494 -16.523 2.580 1.00 97.19 377 TYR A N 1
ATOM 3074 C CA . TYR A 1 377 ? 1.498 -16.853 1.570 1.00 97.19 377 TYR A CA 1
ATOM 3075 C C . TYR A 1 377 ? 2.493 -15.708 1.419 1.00 97.19 377 TYR A C 1
ATOM 3077 O O . TYR A 1 377 ? 2.101 -14.538 1.332 1.00 97.19 377 TYR A O 1
ATOM 3085 N N . LYS A 1 378 ? 3.781 -16.041 1.381 1.00 97.31 378 LYS A N 1
ATOM 3086 C CA . LYS A 1 378 ? 4.863 -15.092 1.101 1.00 97.31 378 LYS A CA 1
ATOM 3087 C C . LYS A 1 378 ? 5.249 -15.114 -0.369 1.00 97.31 378 LYS A C 1
ATOM 3089 O O . LYS A 1 378 ? 5.059 -16.115 -1.049 1.00 97.31 378 LYS A O 1
ATOM 3094 N N . PHE A 1 379 ? 5.856 -14.033 -0.844 1.00 97.06 379 PHE A N 1
ATOM 3095 C CA . PHE A 1 379 ? 6.217 -13.898 -2.255 1.00 97.06 379 PHE A CA 1
ATOM 3096 C C . PHE A 1 379 ? 7.101 -15.039 -2.768 1.00 97.06 379 PHE A C 1
ATOM 3098 O O . PHE A 1 379 ? 6.761 -15.685 -3.752 1.00 97.06 379 PHE A O 1
ATOM 3105 N N . LYS A 1 380 ? 8.182 -15.364 -2.051 1.00 95.50 380 LYS A N 1
ATOM 3106 C CA . LYS A 1 380 ? 9.093 -16.462 -2.422 1.00 95.50 380 LYS A CA 1
ATOM 3107 C C . LYS A 1 380 ? 8.461 -17.863 -2.432 1.00 95.50 380 LYS A C 1
ATOM 3109 O O . LYS A 1 380 ? 9.111 -18.804 -2.874 1.00 95.50 380 LYS A O 1
ATOM 3114 N N . GLU A 1 381 ? 7.264 -18.025 -1.869 1.00 95.38 381 GLU A N 1
ATOM 3115 C CA . GLU A 1 381 ? 6.545 -19.305 -1.790 1.00 95.38 381 GLU A CA 1
ATOM 3116 C C . GLU A 1 381 ? 5.590 -19.500 -2.975 1.00 95.38 381 GLU A C 1
ATOM 3118 O O . GLU A 1 381 ? 5.050 -20.591 -3.150 1.00 95.38 381 GLU A O 1
ATOM 3123 N N . LEU A 1 382 ? 5.366 -18.451 -3.769 1.00 94.38 382 LEU A N 1
ATOM 3124 C CA . LEU A 1 382 ? 4.400 -18.434 -4.856 1.00 94.38 382 LEU A CA 1
ATOM 3125 C C . LEU A 1 382 ? 5.098 -18.476 -6.214 1.00 94.38 382 LEU A C 1
ATOM 3127 O O . LEU A 1 382 ? 6.147 -17.872 -6.435 1.00 94.38 382 LEU A O 1
ATOM 3131 N N . THR A 1 383 ? 4.470 -19.177 -7.151 1.00 92.62 383 THR A N 1
ATOM 3132 C CA . THR A 1 383 ? 4.792 -19.069 -8.576 1.00 92.62 383 THR A CA 1
ATOM 3133 C C . THR A 1 383 ? 4.212 -17.781 -9.159 1.00 92.62 383 THR A C 1
ATOM 3135 O O . THR A 1 383 ? 3.333 -17.160 -8.557 1.00 92.62 383 THR A O 1
ATOM 3138 N N . ARG A 1 384 ? 4.671 -17.399 -10.357 1.00 88.38 384 ARG A N 1
ATOM 3139 C CA . ARG A 1 384 ? 4.204 -16.185 -11.041 1.00 88.38 384 ARG A CA 1
ATOM 3140 C C . ARG A 1 384 ? 2.690 -16.125 -11.181 1.00 88.38 384 ARG A C 1
ATOM 3142 O O . ARG A 1 384 ? 2.086 -15.147 -10.753 1.00 88.38 384 ARG A O 1
ATOM 3149 N N . ASP A 1 385 ? 2.093 -17.208 -11.667 1.00 88.31 385 ASP A N 1
ATOM 3150 C CA . ASP A 1 385 ? 0.647 -17.326 -11.881 1.00 88.31 385 ASP A CA 1
ATOM 3151 C C . ASP A 1 385 ? -0.155 -17.192 -10.579 1.00 88.31 385 ASP A C 1
ATOM 3153 O O . ASP A 1 385 ? -1.282 -16.707 -10.577 1.00 88.31 385 ASP A O 1
ATOM 3157 N N . GLN A 1 386 ? 0.427 -17.580 -9.442 1.00 91.19 386 GLN A N 1
ATOM 3158 C CA . GLN A 1 386 ? -0.260 -17.529 -8.153 1.00 91.19 386 GLN A CA 1
ATOM 3159 C C . GLN A 1 386 ? -0.291 -16.133 -7.533 1.00 91.19 386 GLN A C 1
ATOM 3161 O O . GLN A 1 386 ? -1.118 -15.898 -6.654 1.00 91.19 386 GLN A O 1
ATOM 3166 N N . TYR A 1 387 ? 0.581 -15.213 -7.954 1.00 91.88 387 TYR A N 1
ATOM 3167 C CA . TYR A 1 387 ? 0.607 -13.848 -7.424 1.00 91.88 387 TYR A CA 1
ATOM 3168 C C . TYR A 1 387 ? 0.118 -12.786 -8.424 1.00 91.88 387 TYR A C 1
ATOM 3170 O O . TYR A 1 387 ? 0.065 -11.608 -8.064 1.00 91.88 387 TYR A O 1
ATOM 3178 N N . THR A 1 388 ? -0.277 -13.154 -9.654 1.00 88.06 388 THR A N 1
ATOM 3179 C CA . THR A 1 388 ? -0.709 -12.183 -10.687 1.00 88.06 388 THR A CA 1
ATOM 3180 C C . THR A 1 388 ? -1.888 -11.326 -10.258 1.00 88.06 388 THR A C 1
ATOM 3182 O O . THR A 1 388 ? -1.983 -10.184 -10.691 1.00 88.06 388 THR A O 1
ATOM 3185 N N . PHE A 1 389 ? -2.732 -11.819 -9.349 1.00 88.50 389 PHE A N 1
ATOM 3186 C CA . PHE A 1 389 ? -3.860 -11.066 -8.799 1.00 88.50 389 PHE A CA 1
ATOM 3187 C C . PHE A 1 389 ? -3.448 -9.737 -8.135 1.00 88.50 389 PHE A C 1
ATOM 3189 O O . PHE A 1 389 ? -4.294 -8.871 -7.941 1.00 88.50 389 PHE A O 1
ATOM 3196 N N . MET A 1 390 ? -2.167 -9.554 -7.784 1.00 87.38 390 MET A N 1
ATOM 3197 C CA . MET A 1 390 ? -1.640 -8.276 -7.289 1.00 87.38 390 MET A CA 1
ATOM 3198 C C . MET A 1 390 ? -1.498 -7.208 -8.384 1.00 87.38 390 MET A C 1
ATOM 3200 O O . MET A 1 390 ? -1.399 -6.033 -8.058 1.00 87.38 390 MET A O 1
ATOM 3204 N N . LEU A 1 391 ? -1.425 -7.605 -9.658 1.00 83.69 391 LEU A N 1
ATOM 3205 C CA . LEU A 1 391 ? -1.230 -6.717 -10.812 1.00 83.69 391 LEU A CA 1
ATOM 3206 C C . LEU A 1 391 ? -2.535 -6.301 -11.492 1.00 83.69 391 LEU A C 1
ATOM 3208 O O . LEU A 1 391 ? -2.521 -5.459 -12.388 1.00 83.69 391 LEU A O 1
ATOM 3212 N N . GLU A 1 392 ? -3.629 -6.965 -11.151 1.00 82.31 392 GLU A N 1
ATOM 3213 C CA . GLU A 1 392 ? -4.891 -6.849 -11.862 1.00 82.31 392 GLU A CA 1
ATOM 3214 C C . GLU A 1 392 ? -5.811 -5.823 -11.200 1.00 82.31 392 GLU A C 1
ATOM 3216 O O . GLU A 1 392 ? -5.751 -5.588 -9.992 1.00 82.31 392 GLU A O 1
ATOM 3221 N N . GLU A 1 393 ? -6.712 -5.246 -11.996 1.00 80.50 393 GLU A N 1
ATOM 3222 C CA . GLU A 1 393 ? -7.765 -4.396 -11.453 1.00 80.50 393 GLU A CA 1
ATOM 3223 C C . GLU A 1 393 ? -8.666 -5.185 -10.497 1.00 80.50 393 GLU A C 1
ATOM 3225 O O . GLU A 1 393 ? -8.923 -6.381 -10.670 1.00 80.50 393 GLU A O 1
ATOM 3230 N N . ARG A 1 394 ? -9.169 -4.486 -9.477 1.00 83.69 394 ARG A N 1
ATOM 3231 C CA . ARG A 1 394 ? -10.016 -5.080 -8.444 1.00 83.69 394 ARG A CA 1
ATOM 3232 C C . ARG A 1 394 ? -11.278 -5.688 -9.058 1.00 83.69 394 ARG A C 1
ATOM 3234 O O . ARG A 1 394 ? -12.125 -4.979 -9.599 1.00 83.69 394 ARG A O 1
ATOM 3241 N N . ASP A 1 395 ? -11.457 -6.984 -8.852 1.00 82.62 395 ASP A N 1
ATOM 3242 C CA . ASP A 1 395 ? -12.678 -7.701 -9.204 1.00 82.62 395 ASP A CA 1
ATOM 3243 C C . ASP A 1 395 ? -13.576 -7.853 -7.969 1.00 82.62 395 ASP A C 1
ATOM 3245 O O . ASP A 1 395 ? -13.208 -8.509 -6.991 1.00 82.62 395 ASP A O 1
ATOM 3249 N N . ASN A 1 396 ? -14.782 -7.274 -8.018 1.00 81.50 396 ASN A N 1
ATOM 3250 C CA . ASN A 1 396 ? -15.734 -7.337 -6.907 1.00 81.50 396 ASN A CA 1
ATOM 3251 C C . ASN A 1 396 ? -16.078 -8.777 -6.484 1.00 81.50 396 ASN A C 1
ATOM 3253 O O . ASN A 1 396 ? -16.319 -9.013 -5.298 1.00 81.50 396 ASN A O 1
ATOM 3257 N N . SER A 1 397 ? -16.044 -9.735 -7.416 1.00 85.81 397 SER A N 1
ATOM 3258 C CA . SER A 1 397 ? -16.362 -11.140 -7.143 1.00 85.81 397 SER A CA 1
ATOM 3259 C C . SER A 1 397 ? -15.384 -11.792 -6.153 1.00 85.81 397 SER A C 1
ATOM 3261 O O . SER A 1 397 ? -15.763 -12.672 -5.378 1.00 85.81 397 SER A O 1
ATOM 3263 N N . THR A 1 398 ? -14.133 -11.322 -6.108 1.00 91.69 398 THR A N 1
ATOM 3264 C CA . THR A 1 398 ? -13.098 -11.866 -5.216 1.00 91.69 398 THR A CA 1
ATOM 3265 C C . THR A 1 398 ? -13.329 -11.484 -3.751 1.00 91.69 398 THR A C 1
ATOM 3267 O O . THR A 1 398 ? -13.089 -12.300 -2.857 1.00 91.69 398 THR A O 1
ATOM 3270 N N . TYR A 1 399 ? -13.865 -10.286 -3.479 1.00 93.12 399 TYR A N 1
ATOM 3271 C CA . TYR A 1 399 ? -14.248 -9.874 -2.122 1.00 93.12 399 TYR A CA 1
ATOM 3272 C C . TYR A 1 399 ? -15.436 -10.687 -1.611 1.00 93.12 399 TYR A C 1
ATOM 3274 O O . TYR A 1 399 ? -15.403 -11.187 -0.488 1.00 93.12 399 TYR A O 1
ATOM 3282 N N . GLU A 1 400 ? -16.454 -10.883 -2.451 1.00 92.19 400 GLU A N 1
ATOM 3283 C CA . GLU A 1 400 ? -17.619 -11.703 -2.112 1.00 92.19 400 GLU A CA 1
ATOM 3284 C C . GLU A 1 400 ? -17.217 -13.158 -1.845 1.00 92.19 400 GLU A C 1
ATOM 3286 O O . GLU A 1 400 ? -17.683 -13.766 -0.879 1.00 92.19 400 GLU A O 1
ATOM 3291 N N . GLN A 1 401 ? -16.279 -13.696 -2.632 1.00 93.06 401 GLN A N 1
ATOM 3292 C CA . GLN A 1 401 ? -15.703 -15.016 -2.396 1.00 93.06 401 GLN A CA 1
ATOM 3293 C C . GLN A 1 401 ? -14.986 -15.086 -1.039 1.00 93.06 401 GLN A C 1
ATOM 3295 O O . GLN A 1 401 ? -15.260 -15.992 -0.251 1.00 93.06 401 GLN A O 1
ATOM 3300 N N . ALA A 1 402 ? -14.102 -14.135 -0.723 1.00 94.69 402 ALA A N 1
ATOM 3301 C CA . ALA A 1 402 ? -13.421 -14.096 0.574 1.00 94.69 402 ALA A CA 1
ATOM 3302 C C . ALA A 1 402 ? -14.420 -13.966 1.739 1.00 94.69 402 ALA A C 1
ATOM 3304 O O . ALA A 1 402 ? -14.295 -14.662 2.755 1.00 94.69 402 ALA A O 1
ATOM 3305 N N . LYS A 1 403 ? -15.461 -13.144 1.561 1.00 95.00 403 LYS A N 1
ATOM 3306 C CA . LYS A 1 403 ? -16.558 -12.980 2.516 1.00 95.00 403 LYS A CA 1
ATOM 3307 C C . LYS A 1 403 ? -17.349 -14.267 2.724 1.00 95.00 403 LYS A C 1
ATOM 3309 O O . LYS A 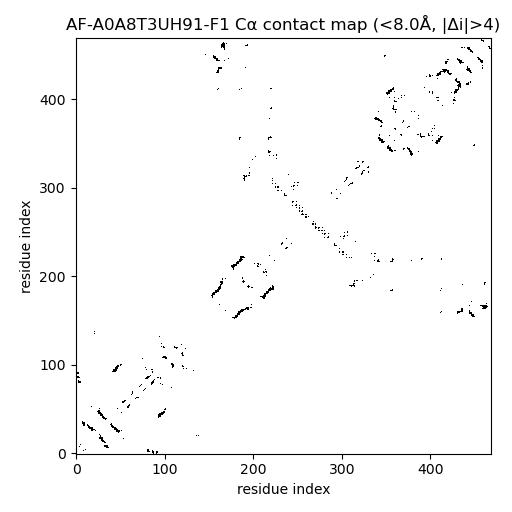1 403 ? -17.695 -14.571 3.865 1.00 95.00 403 LYS A O 1
ATOM 3314 N N . ALA A 1 404 ? -17.580 -15.063 1.681 1.00 94.06 404 ALA A N 1
ATOM 3315 C CA . ALA A 1 404 ? -18.235 -16.367 1.800 1.00 94.06 404 ALA A CA 1
ATOM 3316 C C . ALA A 1 404 ? -17.442 -17.351 2.686 1.00 94.06 404 ALA A C 1
ATOM 3318 O O . ALA A 1 404 ? -18.034 -18.190 3.361 1.00 94.06 404 ALA A O 1
ATOM 3319 N N . TYR A 1 405 ? -16.113 -17.206 2.764 1.00 93.81 405 TYR A N 1
ATOM 3320 C CA . TYR A 1 405 ? -15.253 -17.932 3.712 1.00 93.81 405 TYR A CA 1
ATOM 3321 C C . TYR A 1 405 ? -15.134 -17.248 5.093 1.00 93.81 405 TYR A C 1
ATOM 3323 O O . TYR A 1 405 ? -14.374 -17.690 5.963 1.00 93.81 405 TYR A O 1
ATOM 3331 N N . GLY A 1 406 ? -15.907 -16.186 5.327 1.00 93.81 406 GLY A N 1
ATOM 3332 C CA . GLY A 1 406 ? -15.995 -15.461 6.591 1.00 93.81 406 GLY A CA 1
ATOM 3333 C C . GLY A 1 406 ? -14.894 -14.426 6.810 1.00 93.81 406 GLY A C 1
ATOM 3334 O O . GLY A 1 406 ? -14.666 -14.054 7.958 1.00 93.81 406 GLY A O 1
ATOM 3335 N N . PHE A 1 407 ? -14.191 -13.992 5.761 1.00 97.00 407 PHE A N 1
ATOM 3336 C CA . PHE A 1 407 ? -13.194 -12.926 5.863 1.00 97.00 407 PHE A CA 1
ATOM 3337 C C . PHE A 1 407 ? -13.793 -11.544 5.590 1.00 97.00 407 PHE A C 1
ATOM 3339 O O . PHE A 1 407 ? -14.701 -11.384 4.782 1.00 97.00 407 PHE A O 1
ATOM 3346 N N . THR A 1 408 ? -13.235 -10.519 6.229 1.00 96.94 408 THR A N 1
ATOM 3347 C CA . THR A 1 408 ? -13.296 -9.137 5.734 1.00 96.94 408 THR A CA 1
ATOM 3348 C C . THR A 1 408 ? -11.949 -8.773 5.131 1.00 96.94 408 THR A C 1
ATOM 3350 O O . THR A 1 408 ? -10.920 -8.866 5.801 1.00 96.94 408 THR A O 1
ATOM 3353 N N . THR A 1 409 ? -11.934 -8.372 3.868 1.00 97.38 409 THR A N 1
ATOM 3354 C CA . THR A 1 409 ? -10.698 -8.019 3.171 1.00 97.38 409 THR A CA 1
ATOM 3355 C C . THR A 1 409 ? -10.254 -6.606 3.529 1.00 97.38 409 THR A C 1
ATOM 3357 O O . THR A 1 409 ? -11.070 -5.691 3.522 1.00 97.38 409 THR A O 1
ATOM 3360 N N . ILE A 1 410 ? -8.964 -6.406 3.798 1.00 97.81 410 ILE A N 1
ATOM 3361 C CA . ILE A 1 410 ? -8.364 -5.070 3.919 1.00 97.81 410 ILE A CA 1
ATOM 3362 C C . ILE A 1 410 ? -7.291 -4.922 2.835 1.00 97.81 410 ILE A C 1
ATOM 3364 O O . ILE A 1 410 ? -6.409 -5.778 2.751 1.00 97.81 410 ILE A O 1
ATOM 3368 N N . CYS A 1 411 ? -7.397 -3.880 1.999 1.00 96.38 411 CYS A N 1
ATOM 3369 C CA . CYS A 1 411 ? -6.553 -3.693 0.809 1.00 96.38 411 CYS A CA 1
ATOM 3370 C C . CYS A 1 411 ? -6.248 -2.222 0.457 1.00 96.38 411 CYS A C 1
ATOM 3372 O O . CYS A 1 411 ? -6.934 -1.314 0.926 1.00 96.38 411 CYS A O 1
ATOM 3374 N N . GLY A 1 412 ? -5.198 -2.013 -0.342 1.00 93.00 412 GLY A N 1
ATOM 3375 C CA . GLY A 1 412 ? -4.733 -0.746 -0.925 1.00 93.00 412 GLY A CA 1
ATOM 3376 C C . GLY A 1 412 ? -4.813 -0.784 -2.460 1.00 93.00 412 GLY A C 1
ATOM 3377 O O . GLY A 1 412 ? -5.842 -1.231 -2.975 1.00 93.00 412 GLY A O 1
ATOM 3378 N N . HIS A 1 413 ? -3.761 -0.378 -3.182 1.00 92.38 413 HIS A N 1
ATOM 3379 C CA . HIS A 1 413 ? -3.556 -0.486 -4.642 1.00 92.38 413 HIS A CA 1
ATOM 3380 C C . HIS A 1 413 ? -4.245 0.561 -5.536 1.00 92.38 413 HIS A C 1
ATOM 3382 O O . HIS A 1 413 ? -3.598 1.264 -6.312 1.00 92.38 413 HIS A O 1
ATOM 3388 N N . THR A 1 414 ? -5.583 0.598 -5.529 1.00 89.88 414 THR A N 1
ATOM 3389 C CA . THR A 1 414 ? -6.349 1.556 -6.348 1.00 89.88 414 THR A CA 1
ATOM 3390 C C . THR A 1 414 ? -6.896 2.672 -5.459 1.00 89.88 414 THR A C 1
ATOM 3392 O O . THR A 1 414 ? -7.684 2.377 -4.550 1.00 89.88 414 THR A O 1
ATOM 3395 N N . PRO A 1 415 ? -6.554 3.941 -5.727 1.00 89.75 415 PRO A N 1
ATOM 3396 C CA . PRO A 1 415 ? -6.850 5.026 -4.805 1.00 89.75 415 PRO A CA 1
ATOM 3397 C C . PRO A 1 415 ? -8.324 5.431 -4.827 1.00 89.75 415 PRO A C 1
ATOM 3399 O O . PRO A 1 415 ? -8.921 5.610 -5.887 1.00 89.75 415 PRO A O 1
ATOM 3402 N N . GLU A 1 416 ? -8.881 5.664 -3.641 1.00 89.31 416 GLU A N 1
ATOM 3403 C CA . GLU A 1 416 ? -10.202 6.277 -3.425 1.00 89.31 416 GLU A CA 1
ATOM 3404 C C . GLU A 1 416 ? -10.097 7.821 -3.277 1.00 89.31 416 GLU A C 1
ATOM 3406 O O . GLU A 1 416 ? -11.099 8.526 -3.231 1.00 89.31 416 GLU A O 1
ATOM 3411 N N . PHE A 1 417 ? -8.870 8.364 -3.261 1.00 87.69 417 PHE A N 1
ATOM 3412 C CA . PHE A 1 417 ? -8.511 9.794 -3.211 1.00 87.69 417 PHE A CA 1
ATOM 3413 C C . PHE A 1 417 ? -9.087 10.605 -2.034 1.00 87.69 417 PHE A C 1
ATOM 3415 O O . PHE A 1 417 ? -10.080 11.328 -2.146 1.00 87.69 417 PHE A O 1
ATOM 3422 N N . GLY A 1 418 ? -8.331 10.624 -0.935 1.00 87.38 418 GLY A N 1
ATOM 3423 C CA . GLY A 1 418 ? -8.570 11.464 0.242 1.00 87.38 418 GLY A CA 1
ATOM 3424 C C . GLY A 1 418 ? -9.474 10.853 1.300 1.00 87.38 418 GLY A C 1
ATOM 3425 O O . GLY A 1 418 ? -9.615 11.428 2.377 1.00 87.38 418 GLY A O 1
ATOM 3426 N N . GLU A 1 419 ? -10.034 9.684 1.023 1.00 93.12 419 GLU A N 1
ATOM 3427 C CA . GLU A 1 419 ? -10.805 8.895 1.969 1.00 93.12 419 GLU A CA 1
ATOM 3428 C C . GLU A 1 419 ? -10.510 7.404 1.805 1.00 93.12 419 GLU A C 1
ATOM 3430 O O . GLU A 1 419 ? -9.846 6.990 0.856 1.00 93.12 419 GLU A O 1
ATOM 3435 N N . ILE A 1 420 ? -10.968 6.607 2.767 1.00 95.00 420 ILE A N 1
ATOM 3436 C CA . ILE A 1 420 ? -11.004 5.149 2.662 1.00 95.00 420 ILE A CA 1
ATOM 3437 C C . ILE A 1 420 ? -12.436 4.707 2.358 1.00 95.00 420 ILE A C 1
ATOM 3439 O O . ILE A 1 420 ? -13.390 5.366 2.776 1.00 95.00 420 ILE A O 1
ATOM 3443 N N . LEU A 1 421 ? -12.601 3.559 1.706 1.00 94.69 421 LEU A N 1
ATOM 3444 C CA . LEU A 1 421 ? -13.917 2.995 1.412 1.00 94.69 421 LEU A CA 1
ATOM 3445 C C . LEU A 1 421 ? -14.163 1.738 2.249 1.00 94.69 421 LEU A C 1
ATOM 3447 O O . LEU A 1 421 ? -13.404 0.773 2.181 1.00 94.69 421 LEU A O 1
ATOM 3451 N N . ILE A 1 422 ? -15.250 1.731 3.018 1.00 94.75 422 ILE A N 1
ATOM 3452 C CA . ILE A 1 422 ? -15.693 0.578 3.811 1.00 94.75 422 ILE A CA 1
ATOM 3453 C C . ILE A 1 422 ? -17.034 0.106 3.258 1.00 94.75 422 ILE A C 1
ATOM 3455 O O . ILE A 1 422 ? -17.992 0.876 3.218 1.00 94.75 422 ILE A O 1
ATOM 3459 N N . ASP A 1 423 ? -17.112 -1.166 2.878 1.00 92.06 423 ASP A N 1
ATOM 3460 C CA . ASP A 1 423 ? -18.357 -1.811 2.469 1.00 92.06 423 ASP A CA 1
ATOM 3461 C C . ASP A 1 423 ? -18.496 -3.153 3.199 1.00 92.06 423 ASP A C 1
ATOM 3463 O O . ASP A 1 423 ? -17.955 -4.181 2.783 1.00 92.06 423 ASP A O 1
ATOM 3467 N N . ASP A 1 424 ? -19.239 -3.151 4.308 1.00 88.31 424 ASP A N 1
ATOM 3468 C CA . ASP A 1 424 ? -19.510 -4.361 5.092 1.00 88.31 424 ASP A CA 1
ATOM 3469 C C . ASP A 1 424 ? -20.366 -5.379 4.312 1.00 88.31 424 ASP A C 1
ATOM 3471 O O . ASP A 1 424 ? -20.252 -6.593 4.528 1.00 88.31 424 ASP A O 1
ATOM 3475 N N . ASN A 1 425 ? -21.203 -4.921 3.371 1.00 87.31 425 ASN A N 1
ATOM 3476 C CA . ASN A 1 425 ? -22.053 -5.791 2.555 1.00 87.31 425 ASN A CA 1
ATOM 3477 C C . ASN A 1 425 ? -21.228 -6.562 1.526 1.00 87.31 425 ASN A C 1
ATOM 3479 O O . ASN A 1 425 ? -21.463 -7.757 1.344 1.00 87.31 425 ASN A O 1
ATOM 3483 N N . LYS A 1 426 ? -20.216 -5.930 0.937 1.00 87.31 426 LYS A N 1
ATOM 3484 C CA . LYS A 1 426 ? -19.254 -6.595 0.047 1.00 87.31 426 LYS A CA 1
ATOM 3485 C C . LYS A 1 426 ? -18.069 -7.218 0.788 1.00 87.31 426 LYS A C 1
ATOM 3487 O O . LYS A 1 426 ? -17.384 -8.067 0.234 1.00 87.31 426 LYS A O 1
ATOM 3492 N N . GLY A 1 427 ? -17.872 -6.864 2.057 1.00 92.19 427 GLY A N 1
ATOM 3493 C CA . GLY A 1 427 ? -16.874 -7.466 2.938 1.00 92.19 427 GLY A CA 1
ATOM 3494 C C . GLY A 1 427 ? -15.467 -6.914 2.754 1.00 92.19 427 GLY A C 1
ATOM 3495 O O . GLY A 1 427 ? -14.513 -7.680 2.884 1.00 92.19 427 GLY A O 1
ATOM 3496 N N . PHE A 1 428 ? -15.314 -5.618 2.467 1.00 95.06 428 PHE A N 1
ATOM 3497 C CA . PHE A 1 428 ? -13.992 -5.013 2.309 1.00 95.06 428 PHE A CA 1
ATOM 3498 C C . PHE A 1 428 ? -13.818 -3.666 3.019 1.00 95.06 428 PHE A C 1
A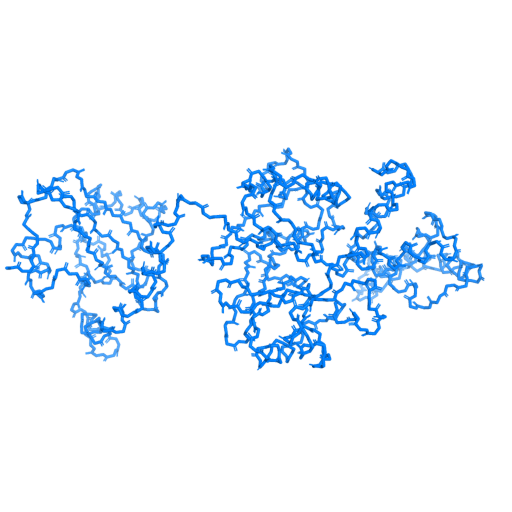TOM 3500 O O . PHE A 1 428 ? -14.766 -2.922 3.264 1.00 95.06 428 PHE A O 1
ATOM 3507 N N . VAL A 1 429 ? -12.551 -3.345 3.274 1.00 96.44 429 VAL A N 1
ATOM 3508 C CA . VAL A 1 429 ? -12.031 -2.041 3.683 1.00 96.44 429 VAL A CA 1
ATOM 3509 C C . VAL A 1 429 ? -10.874 -1.696 2.741 1.00 96.44 429 VAL A C 1
ATOM 3511 O O . VAL A 1 429 ? -9.867 -2.402 2.697 1.00 96.44 429 VAL A O 1
ATOM 3514 N N . ARG A 1 430 ? -11.013 -0.630 1.959 1.00 96.06 430 ARG A N 1
ATOM 3515 C CA . ARG A 1 430 ? -10.000 -0.141 1.015 1.00 96.06 430 ARG A CA 1
ATOM 3516 C C . ARG A 1 430 ? -9.379 1.121 1.577 1.00 96.06 430 ARG A C 1
ATOM 3518 O O . ARG A 1 430 ? -10.088 2.110 1.731 1.00 96.06 430 ARG A O 1
ATOM 3525 N N . ILE A 1 431 ? -8.092 1.083 1.900 1.00 95.44 431 ILE A N 1
ATOM 3526 C CA . ILE A 1 431 ? -7.417 2.148 2.655 1.00 95.44 431 ILE A CA 1
ATOM 3527 C C . ILE A 1 431 ? -6.393 2.946 1.846 1.00 95.44 431 ILE A C 1
ATOM 3529 O O . ILE A 1 431 ? -5.564 3.643 2.426 1.00 95.44 431 ILE A O 1
ATOM 3533 N N . ASP A 1 432 ? -6.437 2.865 0.520 1.00 95.44 432 ASP A N 1
ATOM 3534 C CA . ASP A 1 432 ? -5.615 3.721 -0.330 1.00 95.44 432 ASP A CA 1
ATOM 3535 C C . ASP A 1 432 ? -6.327 5.061 -0.581 1.00 95.44 432 ASP A C 1
ATOM 3537 O O . ASP A 1 432 ? -7.231 5.170 -1.409 1.00 95.44 432 ASP A O 1
ATOM 3541 N N . ALA A 1 433 ? -5.911 6.094 0.155 1.00 95.50 433 ALA A N 1
ATOM 3542 C CA . ALA A 1 433 ? -6.401 7.464 0.006 1.00 95.50 433 ALA A CA 1
ATOM 3543 C C . ALA A 1 433 ? -5.577 8.291 -1.008 1.00 95.50 433 ALA A C 1
ATOM 3545 O O . ALA A 1 433 ? -5.707 9.519 -1.063 1.00 95.50 433 ALA A O 1
ATOM 3546 N N . GLY A 1 434 ? -4.756 7.645 -1.842 1.00 94.75 434 GLY A N 1
ATOM 3547 C CA . GLY A 1 434 ? -4.060 8.263 -2.970 1.00 94.75 434 GLY A CA 1
ATOM 3548 C C . GLY A 1 434 ? -2.676 8.830 -2.671 1.00 94.75 434 GLY A C 1
ATOM 3549 O O . GLY A 1 434 ? -2.159 9.595 -3.483 1.00 94.75 434 GLY A O 1
ATOM 3550 N N . CYS A 1 435 ? -2.062 8.493 -1.538 1.00 95.81 435 CYS A N 1
ATOM 3551 C CA . CYS A 1 435 ? -0.692 8.909 -1.223 1.00 95.81 435 CYS A CA 1
ATOM 3552 C C . CYS A 1 435 ? 0.278 8.590 -2.381 1.00 95.81 435 CYS A C 1
ATOM 3554 O O . CYS A 1 435 ? 0.161 7.568 -3.048 1.00 95.81 435 CYS A O 1
ATOM 3556 N N . GLY A 1 436 ? 1.222 9.477 -2.686 1.00 91.19 436 GLY A N 1
ATOM 3557 C CA . GLY A 1 436 ? 2.155 9.326 -3.805 1.00 91.19 436 GLY A CA 1
ATOM 3558 C C . GLY A 1 436 ? 1.612 9.758 -5.169 1.00 91.19 436 GLY A C 1
ATOM 3559 O O . GLY A 1 436 ? 2.403 9.930 -6.105 1.00 91.19 436 GLY A O 1
ATOM 3560 N N . HIS A 1 437 ? 0.297 9.960 -5.320 1.00 89.62 437 HIS A N 1
ATOM 3561 C CA . HIS A 1 437 ? -0.289 10.444 -6.574 1.00 89.62 437 HIS A CA 1
ATOM 3562 C C . HIS A 1 437 ? -0.183 11.965 -6.748 1.00 89.62 437 HIS A C 1
ATOM 3564 O O . HIS A 1 437 ? -0.358 12.439 -7.875 1.00 89.62 437 HIS A O 1
ATOM 3570 N N . LYS A 1 438 ? 0.127 12.727 -5.685 1.00 86.12 438 LYS A N 1
ATOM 3571 C CA . LYS A 1 438 ? 0.235 14.198 -5.714 1.00 86.12 438 LYS A CA 1
ATOM 3572 C C . LYS A 1 438 ? -1.029 14.893 -6.239 1.00 86.12 438 LYS A C 1
ATOM 3574 O O . LYS A 1 438 ? -0.944 15.919 -6.918 1.00 86.12 438 LYS A O 1
ATOM 3579 N N . GLN A 1 439 ? -2.213 14.335 -5.973 1.00 87.44 439 GLN A N 1
ATOM 3580 C CA . GLN A 1 439 ? -3.477 15.016 -6.272 1.00 87.44 439 GLN A CA 1
ATOM 3581 C C . GLN A 1 439 ? -3.934 15.839 -5.068 1.00 87.44 439 GLN A C 1
ATOM 3583 O O . GLN A 1 439 ? -3.660 15.490 -3.929 1.00 87.44 439 GLN A O 1
ATOM 3588 N N . ARG A 1 440 ? -4.730 16.893 -5.292 1.00 84.00 440 ARG A N 1
ATOM 3589 C CA . ARG A 1 440 ? -5.168 17.824 -4.229 1.00 84.00 440 ARG A CA 1
ATOM 3590 C C . ARG A 1 440 ? -5.765 17.142 -2.987 1.00 84.00 440 ARG A C 1
ATOM 3592 O O . ARG A 1 440 ? -5.628 17.650 -1.881 1.00 84.00 440 ARG A O 1
ATOM 3599 N N . LYS A 1 441 ? -6.487 16.034 -3.175 1.00 89.50 441 LYS A N 1
ATOM 3600 C CA . LYS A 1 441 ? -7.118 15.280 -2.082 1.00 89.50 441 LYS A CA 1
ATOM 3601 C C . LYS A 1 441 ? -6.278 14.109 -1.574 1.00 89.50 441 LYS A C 1
ATOM 3603 O O . LYS A 1 441 ? -6.689 13.498 -0.605 1.00 89.50 441 LYS A O 1
ATOM 3608 N N . SER A 1 442 ? -5.159 13.779 -2.212 1.00 92.06 442 SER A N 1
ATOM 3609 C CA . SER A 1 442 ? -4.338 12.625 -1.842 1.00 92.06 442 SER A CA 1
ATOM 3610 C C . SER A 1 442 ? -3.864 12.733 -0.394 1.00 92.06 442 SER A C 1
ATOM 3612 O O . SER A 1 442 ? -3.417 13.795 0.044 1.00 92.06 442 SER A O 1
ATOM 3614 N N . LYS A 1 443 ? -4.012 11.640 0.358 1.00 95.31 443 LYS A N 1
ATOM 3615 C CA . LYS A 1 443 ? -3.576 11.514 1.754 1.00 95.31 443 LYS A CA 1
ATOM 3616 C C . LYS A 1 443 ? -2.993 10.129 1.988 1.00 95.31 443 LYS A C 1
ATOM 3618 O O . LYS A 1 443 ? -3.377 9.168 1.325 1.00 95.31 443 LYS A O 1
ATOM 3623 N N . LEU A 1 444 ? -2.134 10.022 2.994 1.00 97.38 444 LEU A N 1
ATOM 3624 C CA . LEU A 1 444 ? -1.778 8.745 3.600 1.00 97.38 444 LEU A CA 1
ATOM 3625 C C . LEU A 1 444 ? -2.795 8.416 4.694 1.00 97.38 444 LEU A C 1
ATOM 3627 O O . LEU A 1 444 ? -2.985 9.215 5.612 1.00 97.38 444 LEU A O 1
ATOM 3631 N N . ALA A 1 445 ? -3.458 7.266 4.593 1.00 97.69 445 ALA A N 1
ATOM 3632 C CA . ALA A 1 445 ? -4.463 6.836 5.560 1.00 97.69 445 ALA A CA 1
ATOM 3633 C C . ALA A 1 445 ? -3.887 5.830 6.566 1.00 97.69 445 ALA A C 1
ATOM 3635 O O . ALA A 1 445 ? -3.188 4.882 6.201 1.00 97.69 445 ALA A O 1
ATOM 3636 N N . LEU A 1 446 ? -4.236 6.027 7.837 1.00 98.06 446 LEU A N 1
ATOM 3637 C CA . LEU A 1 446 ? -3.975 5.114 8.941 1.00 98.06 446 LEU A CA 1
ATOM 3638 C C . LEU A 1 446 ? -5.312 4.692 9.553 1.00 98.06 446 LEU A C 1
ATOM 3640 O O . LEU A 1 446 ? -6.015 5.499 10.158 1.00 98.06 446 LEU A O 1
ATOM 3644 N N . TYR A 1 447 ? -5.659 3.422 9.402 1.00 97.69 447 TYR A N 1
ATOM 3645 C CA . TYR A 1 447 ? -6.901 2.836 9.889 1.00 97.69 447 TYR A CA 1
ATOM 3646 C C . TYR A 1 447 ? -6.656 2.008 11.153 1.00 97.69 447 TYR A C 1
ATOM 3648 O O . TYR A 1 447 ? -5.835 1.094 11.146 1.00 97.69 447 TYR A O 1
ATOM 3656 N N . CYS A 1 448 ? -7.371 2.287 12.241 1.00 96.56 448 CYS A N 1
ATOM 3657 C CA . CYS A 1 448 ? -7.344 1.463 13.446 1.00 96.56 448 CYS A CA 1
ATOM 3658 C C . CYS A 1 448 ? -8.426 0.381 13.369 1.00 96.56 448 CYS A C 1
ATOM 3660 O O . CYS A 1 448 ? -9.617 0.688 13.352 1.00 96.56 448 CYS A O 1
ATOM 3662 N N . ILE A 1 449 ? -8.021 -0.891 13.366 1.00 94.62 449 ILE A N 1
ATOM 3663 C CA . ILE A 1 449 ? -8.961 -2.022 13.281 1.00 94.62 449 ILE A CA 1
ATOM 3664 C C . ILE A 1 449 ? -9.809 -2.134 14.552 1.00 94.62 449 ILE A C 1
ATOM 3666 O O . ILE A 1 449 ? -10.971 -2.529 14.482 1.00 94.62 449 ILE A O 1
ATOM 3670 N N . ASP A 1 450 ? -9.242 -1.803 15.715 1.00 91.00 450 ASP A N 1
ATOM 3671 C CA . ASP A 1 450 ? -9.902 -2.011 17.006 1.00 91.00 450 ASP A CA 1
ATOM 3672 C C . ASP A 1 450 ? -11.103 -1.088 17.231 1.00 91.00 450 ASP A C 1
ATOM 3674 O O . ASP A 1 450 ? -12.112 -1.523 17.784 1.00 91.00 450 ASP A O 1
ATOM 3678 N N . ASP A 1 451 ? -11.003 0.182 16.825 1.00 89.12 451 ASP A N 1
ATOM 3679 C CA . ASP A 1 451 ? -12.051 1.188 17.047 1.00 89.12 451 ASP A CA 1
ATOM 3680 C C . ASP A 1 451 ? -12.640 1.781 15.756 1.00 89.12 451 ASP A C 1
ATOM 3682 O O . ASP A 1 451 ? -13.584 2.572 15.815 1.00 89.12 451 ASP A O 1
ATOM 3686 N N . GLY A 1 452 ? -12.130 1.371 14.591 1.00 90.94 452 GLY A N 1
ATOM 3687 C CA . GLY A 1 452 ? -12.602 1.796 13.276 1.00 90.94 452 GLY A CA 1
ATOM 3688 C C . GLY A 1 452 ? -12.244 3.237 12.908 1.00 90.94 452 GLY A C 1
ATOM 3689 O O . GLY A 1 452 ? -12.759 3.742 11.910 1.00 90.94 452 GLY A O 1
ATOM 3690 N N . LYS A 1 453 ? -11.408 3.926 13.697 1.00 93.12 453 LYS A N 1
ATOM 3691 C CA . LYS A 1 453 ? -11.002 5.305 13.401 1.00 93.12 453 LYS A CA 1
ATOM 3692 C C . LYS A 1 453 ? -10.016 5.358 12.243 1.00 93.12 453 LYS A C 1
ATOM 3694 O O . LYS A 1 453 ? -9.183 4.469 12.075 1.00 93.12 453 LYS A O 1
ATOM 3699 N N . VAL A 1 454 ? -10.092 6.448 11.486 1.00 95.31 454 VAL A N 1
ATOM 3700 C CA . VAL A 1 454 ? -9.177 6.748 10.384 1.00 95.31 454 VAL A CA 1
ATOM 3701 C C . VAL A 1 454 ? -8.497 8.076 10.667 1.00 95.31 454 VAL A C 1
ATOM 3703 O O . VAL A 1 454 ? -9.164 9.071 10.956 1.00 95.31 454 VAL A O 1
ATOM 3706 N N . GLU A 1 455 ? -7.177 8.087 10.570 1.00 96.19 455 GLU A N 1
ATOM 3707 C CA . GLU A 1 455 ? -6.365 9.296 10.557 1.00 96.19 455 GLU A CA 1
ATOM 3708 C C . GLU A 1 455 ? -5.791 9.495 9.154 1.00 96.19 455 GLU A C 1
ATOM 3710 O O . GLU A 1 455 ? -5.371 8.538 8.504 1.00 96.19 455 GLU A O 1
ATOM 3715 N N . TYR A 1 456 ? -5.761 10.744 8.697 1.00 96.25 456 TYR A N 1
ATOM 3716 C CA . TYR A 1 456 ? -5.218 11.119 7.395 1.00 96.25 456 TYR A CA 1
ATOM 3717 C C . TYR A 1 456 ? -4.026 12.048 7.581 1.00 96.25 456 TYR A C 1
ATOM 3719 O O . TYR A 1 456 ? -4.063 12.960 8.410 1.00 96.25 456 TYR A O 1
ATOM 3727 N N . PHE A 1 457 ? -2.987 11.821 6.787 1.00 94.31 457 PHE A N 1
ATOM 3728 C CA . PHE A 1 457 ? -1.739 12.569 6.823 1.00 94.31 457 PHE A CA 1
ATOM 3729 C C . PHE A 1 457 ? -1.473 13.174 5.447 1.00 94.31 457 PHE A C 1
ATOM 3731 O O . PHE A 1 457 ? -1.689 12.526 4.419 1.00 94.31 457 PHE A O 1
ATOM 3738 N N . ASP A 1 458 ? -1.009 14.420 5.432 1.00 93.38 458 ASP A N 1
ATOM 3739 C CA . ASP A 1 458 ? -0.583 15.089 4.205 1.00 93.38 458 ASP A CA 1
ATOM 3740 C C . ASP A 1 458 ? 0.647 14.399 3.612 1.00 93.38 458 ASP A C 1
ATOM 3742 O O . ASP A 1 458 ? 1.488 13.867 4.344 1.00 93.38 458 ASP A O 1
ATOM 3746 N N . GLU A 1 459 ? 0.757 14.418 2.283 1.00 91.44 459 GLU A N 1
ATOM 3747 C CA . GLU A 1 459 ? 1.920 13.895 1.566 1.00 91.44 459 GLU A CA 1
ATOM 3748 C C . GLU A 1 459 ? 3.161 14.740 1.888 1.00 91.44 459 GLU A C 1
ATOM 3750 O O . GLU A 1 459 ? 3.189 15.945 1.635 1.00 91.44 459 GLU A O 1
ATOM 3755 N N . LYS A 1 460 ? 4.184 14.094 2.454 1.00 91.44 460 LYS A N 1
ATOM 3756 C CA . LYS A 1 460 ? 5.486 14.679 2.774 1.00 91.44 460 LYS A CA 1
ATOM 3757 C C . LYS A 1 460 ? 6.578 13.700 2.375 1.00 91.44 460 LYS A C 1
ATOM 3759 O O . LYS A 1 460 ? 6.702 12.623 2.968 1.00 91.44 460 LYS A O 1
ATOM 3764 N N . GLU A 1 461 ? 7.399 14.078 1.404 1.00 90.06 461 GLU A N 1
ATOM 3765 C CA . GLU A 1 461 ? 8.555 13.280 0.995 1.00 90.06 461 GLU A CA 1
ATOM 3766 C C . GLU A 1 461 ? 9.644 13.314 2.070 1.00 90.06 461 GLU A C 1
ATOM 3768 O O . GLU A 1 461 ? 10.273 12.293 2.346 1.00 90.06 461 GLU A O 1
ATOM 3773 N N . THR A 1 462 ? 9.820 14.452 2.745 1.00 87.62 462 THR A N 1
ATOM 3774 C CA . THR A 1 462 ? 10.841 14.642 3.785 1.00 87.62 462 THR A CA 1
ATOM 3775 C C . THR A 1 462 ? 10.257 15.085 5.130 1.00 87.62 462 THR A C 1
ATOM 3777 O O . THR A 1 462 ? 9.148 15.603 5.225 1.00 87.62 462 THR A O 1
ATOM 3780 N N . ILE A 1 463 ? 11.026 14.918 6.213 1.00 80.62 463 ILE A N 1
ATOM 3781 C CA . ILE A 1 463 ? 10.619 15.318 7.576 1.00 80.62 463 ILE A CA 1
ATOM 3782 C C . ILE A 1 463 ? 10.509 16.840 7.780 1.00 80.62 463 ILE A C 1
ATOM 3784 O O . ILE A 1 463 ? 10.003 17.275 8.814 1.00 80.62 463 ILE A O 1
ATOM 3788 N N . HIS A 1 464 ? 11.023 17.638 6.840 1.00 74.69 464 HIS A N 1
ATOM 3789 C CA . HIS A 1 464 ? 11.076 19.101 6.926 1.00 74.69 464 HIS A CA 1
ATOM 3790 C C . HIS A 1 464 ? 10.004 19.792 6.075 1.00 74.69 464 HIS A C 1
ATOM 3792 O O . HIS A 1 464 ? 9.858 21.011 6.159 1.00 74.69 464 HIS A O 1
ATOM 3798 N N . GLU A 1 465 ? 9.245 19.039 5.278 1.00 70.06 465 GLU A N 1
ATOM 3799 C CA . GLU A 1 465 ? 8.167 19.589 4.462 1.00 70.06 465 GLU A CA 1
ATOM 3800 C C . GLU A 1 465 ? 6.991 20.057 5.325 1.00 70.06 465 GLU A C 1
ATOM 3802 O O . GLU A 1 465 ? 6.429 19.320 6.145 1.00 70.06 465 GLU A O 1
ATOM 3807 N N . GLN A 1 466 ? 6.622 21.323 5.134 1.00 46.97 466 GLN A N 1
ATOM 3808 C CA . GLN A 1 466 ? 5.387 21.885 5.669 1.00 46.97 466 GLN A CA 1
ATOM 3809 C C . GLN A 1 466 ? 4.203 21.413 4.811 1.00 46.97 466 GLN A C 1
ATOM 3811 O O . GLN A 1 466 ? 4.388 21.196 3.611 1.00 46.97 466 GLN A O 1
ATOM 3816 N N . PRO A 1 467 ? 2.997 21.255 5.391 1.00 48.47 467 PRO A N 1
ATOM 3817 C CA . PRO A 1 467 ? 1.796 20.940 4.623 1.00 48.47 467 PRO A CA 1
ATOM 3818 C C . PRO A 1 467 ? 1.625 21.916 3.455 1.00 48.47 467 PRO A C 1
ATOM 3820 O O . PRO A 1 467 ? 1.786 23.127 3.630 1.00 48.47 467 PRO A O 1
ATOM 3823 N N . SER A 1 468 ? 1.310 21.397 2.270 1.00 47.75 468 SER A N 1
ATOM 3824 C CA . SER A 1 468 ? 0.900 22.237 1.146 1.00 47.75 468 SER A CA 1
ATOM 3825 C C . SER A 1 468 ? -0.429 22.915 1.506 1.00 47.75 468 SER A C 1
ATOM 3827 O O . SER A 1 468 ? -1.391 22.232 1.854 1.00 47.75 468 SER A O 1
ATOM 3829 N N . LEU A 1 469 ? -0.430 24.256 1.502 1.00 32.91 469 LEU A N 1
ATOM 3830 C CA . LEU A 1 469 ? -1.584 25.113 1.820 1.00 32.91 469 LEU A CA 1
ATOM 3831 C C . LEU A 1 469 ? -2.762 24.913 0.861 1.00 32.91 469 LEU A C 1
ATOM 3833 O O . LEU A 1 469 ? -2.513 24.794 -0.363 1.00 32.91 469 LEU A O 1
#

Radius of gyration: 29.04 Å; Cα contacts (8 Å, |Δi|>4): 854; chains: 1; bounding box: 75×60×81 Å